Protein AF-0000000066505688 (afdb_homodimer)

Sequence (556 aa):
MSSSTIKKFLNSPTSLLSSKSLLIRSFSSQSNGNFRNYNKFELFEKAFDFVLPPYQPIIIRLDGNSFSKLNKQLKLERHDERFHESMKETSNNLFSHFIGCKFIYSFSDEINIVIYNQYPDNQFLSNRIQKLISTTSSITSLNFSINLSKKLNNNNNNNNVFSYFDCRAFVLPINEVKDYFIKRQGRCYTNFLSSIASDNGFNTDSIFNNDSGLDGSKKNIYAREYYLEKQGVNLMEIPEHFKSGFLVFKNSTNELDYKSPINFKSDTIIDYLLNRKNMSSSTIKKFLNSPTSLLSSKSLLIRSFSSQSNGNFRNYNKFELFEKAFDFVLPPYQPIIIRLDGNSFSKLNKQLKLERHDERFHESMKETSNNLFSHFIGCKFIYSFSDEINIVIYNQYPDNQFLSNRIQKLISTTSSITSLNFSINLSKKLNNNNNNNNVFSYFDCRAFVLPINEVKDYFIKRQGRCYTNFLSSIASDNGFNTDSIFNNDSGLDGSKKNIYAREYYLEKQGVNLMEIPEHFKSGFLVFKNSTNELDYKSPINFKSDTIIDYLLNRKN

Structure (mmCIF, N/CA/C/O backbone):
data_AF-0000000066505688-model_v1
#
loop_
_entity.id
_entity.type
_entity.pdbx_description
1 polymer 'tRNAHis guanylyltransferase catalytic domain-containing protein'
#
loop_
_atom_site.group_PDB
_atom_site.id
_atom_site.type_symbol
_atom_site.label_atom_id
_atom_site.label_alt_id
_atom_site.label_comp_id
_atom_site.label_asym_id
_atom_site.label_entity_id
_atom_site.label_seq_id
_atom_site.pdbx_PDB_ins_code
_atom_site.Cartn_x
_atom_site.Cartn_y
_atom_site.Cartn_z
_atom_site.occupancy
_atom_site.B_iso_or_equiv
_atom_site.auth_seq_id
_atom_site.auth_comp_id
_atom_site.auth_asym_id
_atom_site.auth_atom_id
_atom_site.pdbx_PDB_model_num
ATOM 1 N N . MET A 1 1 ? -0.25 -41.531 17.312 1 23.95 1 MET A N 1
ATOM 2 C CA . MET A 1 1 ? -0.114 -41.812 15.883 1 23.95 1 MET A CA 1
ATOM 3 C C . MET A 1 1 ? 1.2 -41.25 15.352 1 23.95 1 MET A C 1
ATOM 5 O O . MET A 1 1 ? 1.436 -40.031 15.422 1 23.95 1 MET A O 1
ATOM 9 N N . SER A 1 2 ? 2.359 -42 15.211 1 24.78 2 SER A N 1
ATOM 10 C CA . SER A 1 2 ? 3.812 -41.906 15.258 1 24.78 2 SER A CA 1
ATOM 11 C C . SER A 1 2 ? 4.348 -41.125 14.07 1 24.78 2 SER A C 1
ATOM 13 O O . SER A 1 2 ? 3.668 -40.969 13.047 1 24.78 2 SER A O 1
ATOM 15 N N . SER A 1 3 ? 5.613 -40.531 14.172 1 33.72 3 SER A N 1
ATOM 16 C CA . SER A 1 3 ? 6.578 -39.719 13.43 1 33.72 3 SER A CA 1
ATOM 17 C C . SER A 1 3 ? 6.84 -40.312 12.047 1 33.72 3 SER A C 1
ATOM 19 O O . SER A 1 3 ? 7.324 -39.594 11.156 1 33.72 3 SER A O 1
ATOM 21 N N . SER A 1 4 ? 6.781 -41.688 11.812 1 30.56 4 SER A N 1
ATOM 22 C CA . SER A 1 4 ? 7.297 -42.469 10.695 1 30.56 4 SER A CA 1
ATOM 23 C C . SER A 1 4 ? 6.453 -42.25 9.445 1 30.56 4 SER A C 1
ATOM 25 O O . SER A 1 4 ? 6.945 -42.406 8.328 1 30.56 4 SER A O 1
ATOM 27 N N . THR A 1 5 ? 5.133 -42.094 9.57 1 28.7 5 THR A N 1
ATOM 28 C CA . THR A 1 5 ? 4.234 -42.219 8.43 1 28.7 5 THR A CA 1
ATOM 29 C C . THR A 1 5 ? 4.387 -41 7.492 1 28.7 5 THR A C 1
ATOM 31 O O . THR A 1 5 ? 4.051 -41.094 6.309 1 28.7 5 THR A O 1
ATOM 34 N N . ILE A 1 6 ? 4.816 -39.844 8.031 1 29.81 6 ILE A N 1
ATOM 35 C CA . ILE A 1 6 ? 4.727 -38.656 7.195 1 29.81 6 ILE A CA 1
ATOM 36 C C . ILE A 1 6 ? 5.887 -38.625 6.199 1 29.81 6 ILE A C 1
ATOM 38 O O . ILE A 1 6 ? 5.898 -37.812 5.266 1 29.81 6 ILE A O 1
ATOM 42 N N . LYS A 1 7 ? 6.996 -39.344 6.387 1 32.75 7 LYS A N 1
ATOM 43 C CA . LYS A 1 7 ? 8.156 -39.344 5.496 1 32.75 7 LYS A CA 1
ATOM 44 C C . LYS A 1 7 ? 7.801 -39.938 4.133 1 32.75 7 LYS A C 1
ATOM 46 O O . LYS A 1 7 ? 8.352 -39.5 3.113 1 32.75 7 LYS A O 1
ATOM 51 N N . LYS A 1 8 ? 7.066 -41.094 4.129 1 32.94 8 LYS A N 1
ATOM 52 C CA . LYS A 1 8 ? 6.844 -41.875 2.914 1 32.94 8 LYS A CA 1
ATOM 53 C C . LYS A 1 8 ? 6.008 -41.094 1.902 1 32.94 8 LYS A C 1
ATOM 55 O O . LYS A 1 8 ? 5.945 -41.438 0.727 1 32.94 8 LYS A O 1
ATOM 60 N N . PHE A 1 9 ? 5.18 -40.156 2.49 1 29.86 9 PHE A N 1
ATOM 61 C CA . PHE A 1 9 ? 4.266 -39.5 1.548 1 29.86 9 PHE A CA 1
ATOM 62 C C . PHE A 1 9 ? 5.023 -38.594 0.583 1 29.86 9 PHE A C 1
ATOM 64 O O . PHE A 1 9 ? 4.613 -38.438 -0.567 1 29.86 9 PHE A O 1
ATOM 71 N N . LEU A 1 10 ? 6.094 -37.969 1.131 1 34.06 10 LEU A N 1
ATOM 72 C CA . LEU A 1 10 ? 6.656 -36.938 0.26 1 34.06 10 LEU A CA 1
ATOM 73 C C . LEU A 1 10 ? 7.598 -37.562 -0.769 1 34.06 10 LEU A C 1
ATOM 75 O O . LEU A 1 10 ? 7.918 -36.938 -1.78 1 34.06 10 LEU A O 1
ATOM 79 N N . ASN A 1 11 ? 8.242 -38.844 -0.361 1 29.22 11 ASN A N 1
ATOM 80 C CA . ASN A 1 11 ? 9.359 -39.281 -1.181 1 29.22 11 ASN A CA 1
ATOM 81 C C . ASN A 1 11 ? 8.883 -40.125 -2.377 1 29.22 11 ASN A C 1
ATOM 83 O O . ASN A 1 11 ? 9.672 -40.812 -3.006 1 29.22 11 ASN A O 1
ATOM 87 N N . SER A 1 12 ? 7.664 -40.625 -2.363 1 27.16 12 SER A N 1
ATOM 88 C CA . SER A 1 12 ? 7.617 -41.656 -3.416 1 27.16 12 SER A CA 1
ATOM 89 C C . SER A 1 12 ? 7.938 -41.031 -4.777 1 27.16 12 SER A C 1
ATOM 91 O O . SER A 1 12 ? 7.41 -40 -5.133 1 27.16 12 SER A O 1
ATOM 93 N N . PRO A 1 13 ? 9.047 -41.5 -5.418 1 28.58 13 PRO A N 1
ATOM 94 C CA . PRO A 1 13 ? 9.445 -41.156 -6.785 1 28.58 13 PRO A CA 1
ATOM 95 C C . PRO A 1 13 ? 8.359 -41.469 -7.812 1 28.58 13 PRO A C 1
ATOM 97 O O . PRO A 1 13 ? 8.125 -42.625 -8.141 1 28.58 13 PRO A O 1
ATOM 100 N N . THR A 1 14 ? 7.047 -41.25 -7.523 1 28.66 14 THR A N 1
ATOM 101 C CA . THR A 1 14 ? 6.148 -41.656 -8.602 1 28.66 14 THR A CA 1
ATOM 102 C C . THR A 1 14 ? 6.688 -41.188 -9.953 1 28.66 14 THR A C 1
ATOM 104 O O . THR A 1 14 ? 7.215 -40.062 -10.07 1 28.66 14 THR A O 1
ATOM 107 N N . SER A 1 15 ? 7.039 -42.094 -10.797 1 27.7 15 SER A N 1
ATOM 108 C CA . SER A 1 15 ? 7.426 -42.062 -12.203 1 27.7 15 SER A CA 1
ATOM 109 C C . SER A 1 15 ? 6.602 -41.031 -12.961 1 27.7 15 SER A C 1
ATOM 111 O O . SER A 1 15 ? 5.391 -41.188 -13.133 1 27.7 15 SER A O 1
ATOM 113 N N . LEU A 1 16 ? 6.906 -39.812 -12.906 1 30.16 16 LEU A N 1
ATOM 114 C CA . LEU A 1 16 ? 6.43 -38.531 -13.445 1 30.16 16 LEU A CA 1
ATOM 115 C C . LEU A 1 16 ? 6.301 -38.594 -14.961 1 30.16 16 LEU A C 1
ATOM 117 O O . LEU A 1 16 ? 5.863 -37.625 -15.602 1 30.16 16 LEU A O 1
ATOM 121 N N . LEU A 1 17 ? 6.895 -39.594 -15.609 1 28.05 17 LEU A N 1
ATOM 122 C CA . LEU A 1 17 ? 6.934 -39.531 -17.062 1 28.05 17 LEU A CA 1
ATOM 123 C C . LEU A 1 17 ? 5.535 -39.656 -17.656 1 28.05 17 LEU A C 1
ATOM 125 O O . LEU A 1 17 ? 5.188 -38.938 -18.594 1 28.05 17 LEU A O 1
ATOM 129 N N . SER A 1 18 ? 4.812 -40.844 -17.469 1 28.98 18 SER A N 1
ATOM 130 C CA . SER A 1 18 ? 3.576 -41.156 -18.188 1 28.98 18 SER A CA 1
ATOM 131 C C . SER A 1 18 ? 2.432 -40.25 -17.719 1 28.98 18 SER A C 1
ATOM 133 O O . SER A 1 18 ? 1.423 -40.125 -18.406 1 28.98 18 SER A O 1
ATOM 135 N N . SER A 1 19 ? 2.377 -39.812 -16.406 1 29.84 19 SER A N 1
ATOM 136 C CA . SER A 1 19 ? 1.303 -39 -15.812 1 29.84 19 SER A CA 1
ATOM 137 C C . SER A 1 19 ? 1.415 -37.531 -16.203 1 29.84 19 SER A C 1
ATOM 139 O O . SER A 1 19 ? 0.699 -36.688 -15.672 1 29.84 19 SER A O 1
ATOM 141 N N . LYS A 1 20 ? 2.254 -37.062 -17.047 1 33.69 20 LYS A N 1
ATOM 142 C CA . LYS A 1 20 ? 2.486 -35.781 -17.703 1 33.69 20 LYS A CA 1
ATOM 143 C C . LYS A 1 20 ? 1.229 -35.281 -18.422 1 33.69 20 LYS A C 1
ATOM 145 O O . LYS A 1 20 ? 0.895 -34.125 -18.359 1 33.69 20 LYS A O 1
ATOM 150 N N . SER A 1 21 ? 0.713 -36.188 -19.359 1 30.78 21 SER A N 1
ATOM 151 C CA . SER A 1 21 ? -0.423 -35.875 -20.219 1 30.78 21 SER A CA 1
ATOM 152 C C . SER A 1 21 ? -1.718 -35.812 -19.422 1 30.78 21 SER A C 1
ATOM 154 O O . SER A 1 21 ? -2.678 -35.156 -19.844 1 30.78 21 SER A O 1
ATOM 156 N N . LEU A 1 22 ? -1.806 -36.531 -18.297 1 29.16 22 LEU A N 1
ATOM 157 C CA . LEU A 1 22 ? -3.051 -36.656 -17.547 1 29.16 22 LEU A CA 1
ATOM 158 C C . LEU A 1 22 ? -3.352 -35.375 -16.766 1 29.16 22 LEU A C 1
ATOM 160 O O . LEU A 1 22 ? -4.516 -35.062 -16.516 1 29.16 22 LEU A O 1
ATOM 164 N N . LEU A 1 23 ? -2.328 -34.719 -16.266 1 32.31 23 LEU A N 1
ATOM 165 C CA . LEU A 1 23 ? -2.707 -33.531 -15.516 1 32.31 23 LEU A CA 1
ATOM 166 C C . LEU A 1 23 ? -3.4 -32.5 -16.406 1 32.31 23 LEU A C 1
ATOM 168 O O . LEU A 1 23 ? -4.246 -31.734 -15.953 1 32.31 23 LEU A O 1
ATOM 172 N N . ILE A 1 24 ? -3.014 -32.469 -17.703 1 33.06 24 ILE A N 1
ATOM 173 C CA . ILE A 1 24 ? -3.631 -31.516 -18.609 1 33.06 24 ILE A CA 1
ATOM 174 C C . ILE A 1 24 ? -5.055 -31.969 -18.938 1 33.06 24 ILE A C 1
ATOM 176 O O . ILE A 1 24 ? -5.945 -31.125 -19.109 1 33.06 24 ILE A O 1
ATOM 180 N N . ARG A 1 25 ? -5.312 -33.344 -19.078 1 32 25 ARG A N 1
ATOM 181 C CA . ARG A 1 25 ? -6.598 -33.781 -19.609 1 32 25 ARG A CA 1
ATOM 182 C C . ARG A 1 25 ? -7.715 -33.562 -18.594 1 32 25 ARG A C 1
ATOM 184 O O . ARG A 1 25 ? -8.883 -33.406 -18.969 1 32 25 ARG A O 1
ATOM 191 N N . SER A 1 26 ? -7.488 -33.75 -17.328 1 33.38 26 SER A N 1
ATOM 192 C CA . SER A 1 26 ? -8.656 -33.781 -16.453 1 33.38 26 SER A CA 1
ATOM 193 C C . SER A 1 26 ? -9.266 -32.375 -16.328 1 33.38 26 SER A C 1
ATOM 195 O O . SER A 1 26 ? -10.273 -32.188 -15.648 1 33.38 26 SER A O 1
ATOM 197 N N . PHE A 1 27 ? -8.586 -31.344 -16.781 1 33.19 27 PHE A N 1
ATOM 198 C CA . PHE A 1 27 ? -9.297 -30.078 -16.672 1 33.19 27 PHE A CA 1
ATOM 199 C C . PHE A 1 27 ? -10.414 -29.984 -17.703 1 33.19 27 PHE A C 1
ATOM 201 O O . PHE A 1 27 ? -11.078 -28.953 -17.812 1 33.19 27 PHE A O 1
ATOM 208 N N . SER A 1 28 ? -10.555 -31 -18.734 1 30.78 28 SER A N 1
ATOM 209 C CA . SER A 1 28 ? -11.5 -30.828 -19.828 1 30.78 28 SER A CA 1
ATOM 210 C C . SER A 1 28 ? -12.938 -31.031 -19.359 1 30.78 28 SER A C 1
ATOM 212 O O . SER A 1 28 ? -13.875 -30.922 -20.156 1 30.78 28 SER A O 1
ATOM 214 N N . SER A 1 29 ? -13.352 -31.875 -18.438 1 31.31 29 SER A N 1
ATOM 215 C CA . SER A 1 29 ? -14.695 -32.406 -18.562 1 31.31 29 SER A CA 1
ATOM 216 C C . SER A 1 29 ? -15.734 -31.312 -18.656 1 31.31 29 SER A C 1
ATOM 218 O O . SER A 1 29 ? -16.688 -31.406 -19.438 1 31.31 29 SER A O 1
ATOM 220 N N . GLN A 1 30 ? -16.219 -30.641 -17.531 1 30.77 30 GLN A N 1
ATOM 221 C CA . GLN A 1 30 ? -17.609 -30.188 -17.469 1 30.77 30 GLN A CA 1
ATOM 222 C C . GLN A 1 30 ? -17.859 -29.031 -18.422 1 30.77 30 GLN A C 1
ATOM 224 O O . GLN A 1 30 ? -17.594 -27.875 -18.078 1 30.77 30 GLN A O 1
ATOM 229 N N . SER A 1 31 ? -17.734 -29.141 -19.766 1 30.56 31 SER A N 1
ATOM 230 C CA . SER A 1 31 ? -18.016 -28.219 -20.859 1 30.56 31 SER A CA 1
ATOM 231 C C . SER A 1 31 ? -19.484 -27.797 -20.859 1 30.56 31 SER A C 1
ATOM 233 O O . SER A 1 31 ? -19.906 -27.031 -21.719 1 30.56 31 SER A O 1
ATOM 235 N N . ASN A 1 32 ? -20.609 -28.562 -20.625 1 31.58 32 ASN A N 1
ATOM 236 C CA . ASN A 1 32 ? -21.906 -28.281 -21.219 1 31.58 32 ASN A CA 1
ATOM 237 C C . ASN A 1 32 ? -22.297 -26.812 -21.031 1 31.58 32 ASN A C 1
ATOM 239 O O . ASN A 1 32 ? -22.891 -26.203 -21.922 1 31.58 32 ASN A O 1
ATOM 243 N N . GLY A 1 33 ? -23.094 -26.484 -19.938 1 31.38 33 GLY A N 1
ATOM 244 C CA . GLY A 1 33 ? -23.922 -25.297 -19.797 1 31.38 33 GLY A CA 1
ATOM 245 C C . GLY A 1 33 ? -23.172 -24.016 -20.047 1 31.38 33 GLY A C 1
ATOM 246 O O . GLY A 1 33 ? -21.938 -24 -20.047 1 31.38 33 GLY A O 1
ATOM 247 N N . ASN A 1 34 ? -23.719 -23.031 -20.938 1 32.53 34 ASN A N 1
ATOM 248 C CA . ASN A 1 34 ? -23.344 -21.641 -21.125 1 32.53 34 ASN A CA 1
ATOM 249 C C . ASN A 1 34 ? -22.562 -21.109 -19.922 1 32.53 34 ASN A C 1
ATOM 251 O O . ASN A 1 34 ? -23.094 -20.375 -19.094 1 32.53 34 ASN A O 1
ATOM 255 N N . PHE A 1 35 ? -22.109 -21.875 -19.219 1 33.28 35 PHE A N 1
ATOM 256 C CA . PHE A 1 35 ? -21.328 -21.406 -18.078 1 33.28 35 PHE A CA 1
ATOM 257 C C . PHE A 1 35 ? -20.281 -20.391 -18.5 1 33.28 35 PHE A C 1
ATOM 259 O O . PHE A 1 35 ? -19.25 -20.766 -19.078 1 33.28 35 PHE A O 1
ATOM 266 N N . ARG A 1 36 ? -20.641 -19.406 -19.438 1 38.97 36 ARG A N 1
ATOM 267 C CA . ARG A 1 36 ? -19.812 -18.219 -19.266 1 38.97 36 ARG A CA 1
ATOM 268 C C . ARG A 1 36 ? -18.938 -18.328 -18.016 1 38.97 36 ARG A C 1
ATOM 270 O O . ARG A 1 36 ? -19.453 -18.469 -16.906 1 38.97 36 ARG A O 1
ATOM 277 N N . ASN A 1 37 ? -18 -19.141 -18.047 1 42.75 37 ASN A N 1
ATOM 278 C CA . ASN A 1 37 ? -17.094 -19.453 -16.953 1 42.75 37 ASN A CA 1
ATOM 279 C C . ASN A 1 37 ? -17.094 -18.359 -15.891 1 42.75 37 ASN A C 1
ATOM 281 O O . ASN A 1 37 ? -16.438 -17.344 -16.047 1 42.75 37 ASN A O 1
ATOM 285 N N . TYR A 1 38 ? -18.328 -17.969 -15.586 1 51.38 38 TYR A N 1
ATOM 286 C CA . TYR A 1 38 ? -18.594 -17.156 -14.391 1 51.38 38 TYR A CA 1
ATOM 287 C C . TYR A 1 38 ? -17.547 -17.438 -13.312 1 51.38 38 TYR A C 1
ATOM 289 O O . TYR A 1 38 ? -17.469 -18.562 -12.805 1 51.38 38 TYR A O 1
ATOM 297 N N . ASN A 1 39 ? -16.391 -16.781 -13.398 1 74.69 39 ASN A N 1
ATOM 298 C CA . ASN A 1 39 ? -15.398 -16.859 -12.328 1 74.69 39 ASN A CA 1
ATOM 299 C C . ASN A 1 39 ? -16.016 -16.562 -10.969 1 74.69 39 ASN A C 1
ATOM 301 O O . ASN A 1 39 ? -16.203 -15.398 -10.609 1 74.69 39 ASN A O 1
ATOM 305 N N . LYS A 1 40 ? -16.859 -17.609 -10.461 1 88.19 40 LYS A N 1
ATOM 306 C CA . LYS A 1 40 ? -17.5 -17.469 -9.148 1 88.19 40 LYS A CA 1
ATOM 307 C C . LYS A 1 40 ? -16.609 -16.703 -8.18 1 88.19 40 LYS A C 1
ATOM 309 O O . LYS A 1 40 ? -17.094 -16.031 -7.266 1 88.19 40 LYS A O 1
ATOM 314 N N . PHE A 1 41 ? -15.391 -16.719 -8.43 1 92.69 41 PHE A N 1
ATOM 315 C CA . PHE A 1 41 ? -14.492 -16.078 -7.48 1 92.69 41 PHE A CA 1
ATOM 316 C C . PHE A 1 41 ? -14.484 -14.57 -7.656 1 92.69 41 PHE A C 1
ATOM 318 O O . PHE A 1 41 ? -14.172 -13.836 -6.719 1 92.69 41 PHE A O 1
ATOM 325 N N . GLU A 1 42 ? -14.898 -14.156 -8.859 1 92.06 42 GLU A N 1
ATOM 326 C CA . GLU A 1 42 ? -15.07 -12.719 -9.07 1 92.06 42 GLU A CA 1
ATOM 327 C C . GLU A 1 42 ? -16.188 -12.164 -8.188 1 92.06 42 GLU A C 1
ATOM 329 O O . GLU A 1 42 ? -16.125 -11.008 -7.766 1 92.06 42 GLU A O 1
ATOM 334 N N . LEU A 1 43 ? -17.125 -13.023 -7.949 1 93.19 43 LEU A N 1
ATOM 335 C CA . LEU A 1 43 ? -18.234 -12.609 -7.09 1 93.19 43 LEU A CA 1
ATOM 336 C C . LEU A 1 43 ? -17.766 -12.414 -5.652 1 93.19 43 LEU A C 1
ATOM 338 O O . LEU A 1 43 ? -18.172 -11.469 -4.984 1 93.19 43 LEU A O 1
ATOM 342 N N . PHE A 1 44 ? -16.938 -13.273 -5.219 1 94.94 44 PHE A N 1
ATOM 343 C CA . PHE A 1 44 ? -16.391 -13.141 -3.873 1 94.94 44 PHE A CA 1
ATOM 344 C C . PHE A 1 44 ? -15.547 -11.883 -3.75 1 94.94 44 PHE A C 1
ATOM 346 O O . PHE A 1 44 ? -15.633 -11.164 -2.748 1 94.94 44 PHE A O 1
ATOM 353 N N . GLU A 1 45 ? -14.812 -11.578 -4.766 1 95.56 45 GLU A N 1
ATOM 354 C CA . GLU A 1 45 ? -13.977 -10.375 -4.777 1 95.56 45 GLU A CA 1
ATOM 355 C C . GLU A 1 45 ? -14.836 -9.109 -4.797 1 95.56 45 GLU A C 1
ATOM 357 O O . GLU A 1 45 ? -14.578 -8.172 -4.047 1 95.56 45 GLU A O 1
ATOM 362 N N . LYS A 1 46 ? -15.828 -9.156 -5.586 1 94.5 46 LYS A N 1
ATOM 363 C CA . LYS A 1 46 ? -16.688 -7.988 -5.781 1 94.5 46 LYS A CA 1
ATOM 364 C C . LYS A 1 46 ? -17.453 -7.648 -4.5 1 94.5 46 LYS A C 1
ATOM 366 O O . LYS A 1 46 ? -17.734 -6.477 -4.238 1 94.5 46 LYS A O 1
ATOM 371 N N . ALA A 1 47 ? -17.75 -8.602 -3.734 1 95.5 47 ALA A N 1
ATOM 372 C CA . ALA A 1 47 ? -18.5 -8.414 -2.504 1 95.5 47 ALA A CA 1
ATOM 373 C C . ALA A 1 47 ? -17.766 -7.484 -1.543 1 95.5 47 ALA A C 1
ATOM 375 O O . ALA A 1 47 ? -18.391 -6.867 -0.674 1 95.5 47 ALA A O 1
ATOM 376 N N . PHE A 1 48 ? -16.469 -7.34 -1.759 1 96.62 48 PHE A N 1
ATOM 377 C CA . PHE A 1 48 ? -15.688 -6.523 -0.835 1 96.62 48 PHE A CA 1
ATOM 378 C C . PHE A 1 48 ? -14.992 -5.387 -1.573 1 96.62 48 PHE A C 1
ATOM 380 O O . PHE A 1 48 ? -14.094 -4.742 -1.026 1 96.62 48 PHE A O 1
ATOM 387 N N . ASP A 1 49 ? -15.336 -5.27 -2.789 1 95.44 49 ASP A N 1
ATOM 388 C CA . ASP A 1 49 ? -14.781 -4.195 -3.605 1 95.44 49 ASP A CA 1
ATOM 389 C C . ASP A 1 49 ? -15.648 -2.939 -3.529 1 95.44 49 ASP A C 1
ATOM 391 O O . ASP A 1 49 ? -16.312 -2.576 -4.5 1 95.44 49 ASP A O 1
ATOM 395 N N . PHE A 1 50 ? -15.523 -2.168 -2.449 1 96 50 PHE A N 1
ATOM 396 C CA . PHE A 1 50 ? -16.344 -0.997 -2.188 1 96 50 PHE A CA 1
ATOM 397 C C . PHE A 1 50 ? -15.828 0.214 -2.953 1 96 50 PHE A C 1
ATOM 399 O O . PHE A 1 50 ? -14.625 0.335 -3.195 1 96 50 PHE A O 1
ATOM 406 N N . VAL A 1 51 ? -16.781 1.07 -3.299 1 94.69 51 VAL A N 1
ATOM 407 C CA . VAL A 1 51 ? -16.484 2.254 -4.102 1 94.69 51 VAL A CA 1
ATOM 408 C C . VAL A 1 51 ? -16.906 3.51 -3.34 1 94.69 51 VAL A C 1
ATOM 410 O O . VAL A 1 51 ? -17.984 3.553 -2.744 1 94.69 51 VAL A O 1
ATOM 413 N N . LEU A 1 52 ? -16.031 4.508 -3.318 1 95.38 52 LEU A N 1
ATOM 414 C CA . LEU A 1 52 ? -16.391 5.785 -2.713 1 95.38 52 LEU A CA 1
ATOM 415 C C . LEU A 1 52 ? -17.359 6.559 -3.604 1 95.38 52 LEU A C 1
ATOM 417 O O . LEU A 1 52 ? -17.219 6.555 -4.828 1 95.38 52 LEU A O 1
ATOM 421 N N . PRO A 1 53 ? -18.312 7.25 -2.965 1 92.75 53 PRO A N 1
ATOM 422 C CA . PRO A 1 53 ? -19.25 8.023 -3.777 1 92.75 53 PRO A CA 1
ATOM 423 C C . PRO A 1 53 ? -18.578 9.156 -4.543 1 92.75 53 PRO A C 1
ATOM 425 O O . PRO A 1 53 ? -17.672 9.805 -4.023 1 92.75 53 PRO A O 1
ATOM 428 N N . PRO A 1 54 ? -19.031 9.383 -5.746 1 89.5 54 PRO A N 1
ATOM 429 C CA . PRO A 1 54 ? -18.484 10.469 -6.562 1 89.5 54 PRO A CA 1
ATOM 430 C C . PRO A 1 54 ? -19 11.844 -6.152 1 89.5 54 PRO A C 1
ATOM 432 O O . PRO A 1 54 ? -19.859 11.945 -5.266 1 89.5 54 PRO A O 1
ATOM 435 N N . TYR A 1 55 ? -18.422 12.938 -6.656 1 88 55 TYR A N 1
ATOM 436 C CA . TYR A 1 55 ? -18.875 14.32 -6.562 1 88 55 TYR A CA 1
ATOM 437 C C . TYR A 1 55 ? -18.656 14.867 -5.156 1 88 55 TYR A C 1
ATOM 439 O O . TYR A 1 55 ? -19.359 15.797 -4.734 1 88 55 TYR A O 1
ATOM 447 N N . GLN A 1 56 ? -17.859 14.211 -4.422 1 91.44 56 GLN A N 1
ATOM 448 C CA . GLN A 1 56 ? -17.422 14.688 -3.115 1 91.44 56 GLN A CA 1
ATOM 449 C C . GLN A 1 56 ? -15.906 14.586 -2.975 1 91.44 56 GLN A C 1
ATOM 451 O O . GLN A 1 56 ? -15.273 13.75 -3.617 1 91.44 56 GLN A O 1
ATOM 456 N N . PR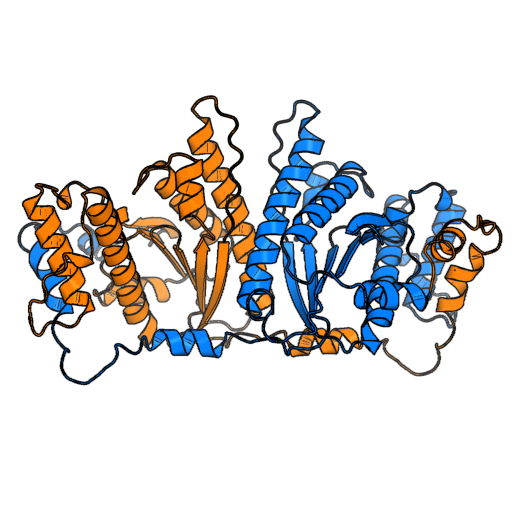O A 1 57 ? -15.359 15.5 -2.158 1 94.38 57 PRO A N 1
ATOM 457 C CA . PRO A 1 57 ? -13.922 15.352 -1.904 1 94.38 57 PRO A CA 1
ATOM 458 C C . PRO A 1 57 ? -13.57 14.016 -1.265 1 94.38 57 PRO A C 1
ATOM 460 O O . PRO A 1 57 ? -14.219 13.594 -0.307 1 94.38 57 PRO A O 1
ATOM 463 N N . ILE A 1 58 ? -12.609 13.375 -1.813 1 96 58 ILE A N 1
ATOM 464 C CA . ILE A 1 58 ? -12.039 12.156 -1.261 1 96 58 ILE A CA 1
ATOM 465 C C . ILE A 1 58 ? -10.766 12.492 -0.483 1 96 58 ILE A C 1
ATOM 467 O O . ILE A 1 58 ? -9.891 13.203 -0.984 1 96 58 ILE A O 1
ATOM 471 N N . ILE A 1 59 ? -10.688 12.031 0.736 1 97.88 59 ILE A N 1
ATOM 472 C CA . ILE A 1 59 ? -9.492 12.172 1.558 1 97.88 59 ILE A CA 1
ATOM 473 C C . ILE A 1 59 ? -8.75 10.844 1.64 1 97.88 59 ILE A C 1
ATOM 475 O O . ILE A 1 59 ? -9.336 9.82 2.012 1 97.88 59 ILE A O 1
ATOM 479 N N . ILE A 1 60 ? -7.57 10.82 1.203 1 97.94 60 ILE A N 1
ATOM 480 C CA . ILE A 1 60 ? -6.664 9.703 1.42 1 97.94 60 ILE A CA 1
ATOM 481 C C . ILE A 1 60 ? -5.602 10.086 2.445 1 97.94 60 ILE A C 1
ATOM 483 O O . ILE A 1 60 ? -4.82 11.016 2.219 1 97.94 60 ILE A O 1
ATOM 487 N N . ARG A 1 61 ? -5.574 9.398 3.535 1 98.44 61 ARG A N 1
ATOM 488 C CA . ARG A 1 61 ? -4.629 9.727 4.598 1 98.44 61 ARG A CA 1
ATOM 489 C C . ARG A 1 61 ? -3.65 8.578 4.828 1 98.44 61 ARG A C 1
ATOM 491 O O . ARG A 1 61 ? -4.062 7.43 5.008 1 98.44 61 ARG A O 1
ATOM 498 N N . LEU A 1 62 ? -2.424 8.906 4.762 1 98.38 62 LEU A N 1
ATOM 499 C CA . LEU A 1 62 ? -1.341 7.965 5.023 1 98.38 62 LEU A CA 1
ATOM 500 C C . LEU A 1 62 ? -0.668 8.266 6.359 1 98.38 62 LEU A C 1
ATOM 502 O O . LEU A 1 62 ? -0.485 9.43 6.715 1 98.38 62 LEU A O 1
ATOM 506 N N . ASP A 1 63 ? -0.307 7.168 7.082 1 96.69 63 ASP A N 1
ATOM 507 C CA . ASP A 1 63 ? 0.413 7.273 8.344 1 96.69 63 ASP A CA 1
ATOM 508 C C . ASP A 1 63 ? 1.586 6.297 8.391 1 96.69 63 ASP A C 1
ATOM 510 O O . ASP A 1 63 ? 1.425 5.109 8.094 1 96.69 63 ASP A O 1
ATOM 514 N N . GLY A 1 64 ? 2.715 6.828 8.711 1 95.88 64 GLY A N 1
ATOM 515 C CA . GLY A 1 64 ? 3.871 5.957 8.852 1 95.88 64 GLY A CA 1
ATOM 516 C C . GLY A 1 64 ? 3.703 4.906 9.93 1 95.88 64 GLY A C 1
ATOM 517 O O . GLY A 1 64 ? 3.15 5.191 11 1 95.88 64 GLY A O 1
ATOM 518 N N . ASN A 1 65 ? 4.18 3.693 9.586 1 90.25 65 ASN A N 1
ATOM 519 C CA . ASN A 1 65 ? 4.086 2.602 10.547 1 90.25 65 ASN A CA 1
ATOM 520 C C . ASN A 1 65 ? 5.375 2.457 11.352 1 90.25 65 ASN A C 1
ATOM 522 O O . ASN A 1 65 ? 6.438 2.18 10.797 1 90.25 65 ASN A O 1
ATOM 526 N N . SER A 1 66 ? 5.309 2.645 12.648 1 81.12 66 SER A N 1
ATOM 527 C CA . SER A 1 66 ? 6.406 2.49 13.602 1 81.12 66 SER A CA 1
ATOM 528 C C . SER A 1 66 ? 7.551 3.447 13.281 1 81.12 66 SER A C 1
ATOM 530 O O . SER A 1 66 ? 8.719 3.047 13.266 1 81.12 66 SER A O 1
ATOM 532 N N . PHE A 1 67 ? 7.242 4.605 12.977 1 82.12 67 PHE A N 1
ATOM 533 C CA . PHE A 1 67 ? 8.25 5.59 12.602 1 82.12 67 PHE A CA 1
ATOM 534 C C . PHE A 1 67 ? 9.039 6.047 13.82 1 82.12 67 PHE A C 1
ATOM 536 O O . PHE A 1 67 ? 10.18 6.5 13.688 1 82.12 67 PHE A O 1
ATOM 543 N N . SER A 1 68 ? 8.359 5.941 14.914 1 75.44 68 SER A N 1
ATOM 544 C CA . SER A 1 68 ? 9.117 6.246 16.125 1 75.44 68 SER A CA 1
ATOM 545 C C . SER A 1 68 ? 10.328 5.34 16.266 1 75.44 68 SER A C 1
ATOM 547 O O . SER A 1 68 ? 11.43 5.809 16.562 1 75.44 68 SER A O 1
ATOM 549 N N . LYS A 1 69 ? 10.141 4.094 16.016 1 74.88 69 LYS A N 1
ATOM 550 C CA . LYS A 1 69 ? 11.219 3.117 16.078 1 74.88 69 LYS A CA 1
ATOM 551 C C . LYS A 1 69 ? 12.234 3.338 14.953 1 74.88 69 LYS A C 1
ATOM 553 O O . LYS A 1 69 ? 13.438 3.248 15.172 1 74.88 69 LYS A O 1
ATOM 558 N N . LEU A 1 70 ? 11.672 3.682 13.891 1 77.88 70 LEU A N 1
ATOM 559 C CA . LEU A 1 70 ? 12.523 3.934 12.734 1 77.88 70 LEU A CA 1
ATOM 560 C C . LEU A 1 70 ? 13.453 5.113 12.992 1 77.88 70 LEU A C 1
ATOM 562 O O . LEU A 1 70 ? 14.648 5.039 12.688 1 77.88 70 LEU A O 1
ATOM 566 N N . ASN A 1 71 ? 12.906 6.125 13.508 1 76.44 71 ASN A N 1
ATOM 567 C CA . ASN A 1 71 ? 13.688 7.332 13.758 1 76.44 71 ASN A CA 1
ATOM 568 C C . ASN A 1 71 ? 14.812 7.074 14.742 1 76.44 71 ASN A C 1
ATOM 570 O O . ASN A 1 71 ? 15.922 7.602 14.586 1 76.44 71 ASN A O 1
ATOM 574 N N . LYS A 1 72 ? 14.539 6.277 15.672 1 77.06 72 LYS A N 1
ATOM 575 C CA . LYS A 1 72 ? 15.57 5.914 16.641 1 77.06 72 LYS A CA 1
ATOM 576 C C . LYS A 1 72 ? 16.672 5.094 15.992 1 77.06 72 LYS A C 1
ATOM 578 O O . LYS A 1 72 ? 17.859 5.355 16.203 1 77.06 72 LYS A O 1
ATOM 583 N N . GLN A 1 73 ? 16.234 4.219 15.148 1 75.94 73 GLN A N 1
ATOM 584 C CA . GLN A 1 73 ? 17.188 3.348 14.469 1 75.94 73 GLN A CA 1
ATOM 585 C C . GLN A 1 73 ? 18.094 4.145 13.531 1 75.94 73 GLN A C 1
ATOM 587 O O . GLN A 1 73 ? 19.281 3.854 13.414 1 75.94 73 GLN A O 1
ATOM 592 N N . LEU A 1 74 ? 17.5 5.117 12.984 1 79 74 LEU A N 1
ATOM 593 C CA . LEU A 1 74 ? 18.234 5.91 12.008 1 79 74 LEU A CA 1
ATOM 594 C C . LEU A 1 74 ? 18.891 7.113 12.664 1 79 74 LEU A C 1
ATOM 596 O O . LEU A 1 74 ? 19.547 7.914 11.992 1 79 74 LEU A O 1
ATOM 600 N N . LYS A 1 75 ? 18.672 7.238 13.961 1 76.31 75 LYS A N 1
ATOM 601 C CA . LYS A 1 75 ? 19.234 8.328 14.742 1 76.31 75 LYS A CA 1
ATOM 602 C C . LYS A 1 75 ? 18.797 9.688 14.188 1 76.31 75 LYS A C 1
ATOM 604 O O . LYS A 1 75 ? 19.625 10.586 14.016 1 76.31 75 LYS A O 1
ATOM 609 N N . LEU A 1 76 ? 17.594 9.695 13.844 1 79.31 76 LEU A N 1
ATOM 610 C CA . LEU A 1 76 ? 17.016 10.961 13.398 1 79.31 76 LEU A CA 1
ATOM 611 C C . LEU A 1 76 ? 16.562 11.805 14.586 1 79.31 76 LEU A C 1
ATOM 613 O O . LEU A 1 76 ? 16.047 11.273 15.57 1 79.31 76 LEU A O 1
ATOM 617 N N . GLU A 1 77 ? 16.922 13.031 14.516 1 75.69 77 GLU A N 1
ATOM 618 C CA . GLU A 1 77 ? 16.422 13.961 15.531 1 75.69 77 GLU A CA 1
ATOM 619 C C . GLU A 1 77 ? 14.93 14.211 15.367 1 75.69 77 GLU A C 1
ATOM 621 O O . GLU A 1 77 ? 14.367 13.945 14.305 1 75.69 77 GLU A O 1
ATOM 626 N N . ARG A 1 78 ? 14.469 14.547 16.578 1 73.44 78 ARG A N 1
ATOM 627 C CA . ARG A 1 78 ? 13.094 15.031 16.453 1 73.44 78 ARG A CA 1
ATOM 628 C C . ARG A 1 78 ? 13.023 16.266 15.57 1 73.44 78 ARG A C 1
ATOM 630 O O . ARG A 1 78 ? 13.906 17.125 15.625 1 73.44 78 ARG A O 1
ATOM 637 N N . HIS A 1 79 ? 12.258 16.344 14.617 1 84.25 79 HIS A N 1
ATOM 638 C CA . HIS A 1 79 ? 12.141 17.438 13.664 1 84.25 79 HIS A CA 1
ATOM 639 C C . HIS A 1 79 ? 13.344 17.484 12.727 1 84.25 79 HIS A C 1
ATOM 641 O O . HIS A 1 79 ? 13.961 18.531 12.547 1 84.25 79 HIS A O 1
ATOM 647 N N . ASP A 1 80 ? 13.828 16.406 12.305 1 90.69 80 ASP A N 1
ATOM 648 C CA . ASP A 1 80 ? 14.93 16.25 11.359 1 90.69 80 ASP A CA 1
ATOM 649 C C . ASP A 1 80 ? 14.562 16.812 9.984 1 90.69 80 ASP A C 1
ATOM 651 O O . ASP A 1 80 ? 13.562 16.391 9.391 1 90.69 80 ASP A O 1
ATOM 655 N N . GLU A 1 81 ? 15.391 17.734 9.57 1 93.62 81 GLU A N 1
ATOM 656 C CA . GLU A 1 81 ? 15.117 18.375 8.289 1 93.62 81 GLU A CA 1
ATOM 657 C C . GLU A 1 81 ? 15.172 17.359 7.148 1 93.62 81 GLU A C 1
ATOM 659 O O . GLU A 1 81 ? 14.469 17.516 6.145 1 93.62 81 GLU A O 1
ATOM 664 N N . ARG A 1 82 ? 16.031 16.422 7.281 1 93.62 82 ARG A N 1
ATOM 665 C CA . ARG A 1 82 ? 16.125 15.398 6.242 1 93.62 82 ARG A CA 1
ATOM 666 C C . ARG A 1 82 ? 14.812 14.617 6.125 1 93.62 82 ARG A C 1
ATOM 668 O O . ARG A 1 82 ? 14.383 14.281 5.023 1 93.62 82 ARG A O 1
ATOM 675 N N . PHE A 1 83 ? 14.195 14.328 7.215 1 94.62 83 PHE A N 1
ATOM 676 C CA . PHE A 1 83 ? 12.898 13.68 7.242 1 94.62 83 PHE A CA 1
ATOM 677 C C . PHE A 1 83 ? 11.836 14.555 6.582 1 94.62 83 PHE A C 1
ATOM 679 O O . PHE A 1 83 ? 11.094 14.086 5.715 1 94.62 83 PHE A O 1
ATOM 686 N N . HIS A 1 84 ? 11.867 15.797 6.969 1 95.12 84 HIS A N 1
ATOM 687 C CA . HIS A 1 84 ? 10.906 16.75 6.422 1 95.12 84 HIS A CA 1
ATOM 688 C C . HIS A 1 84 ? 11.047 16.859 4.91 1 95.12 84 HIS A C 1
ATOM 690 O O . HIS A 1 84 ? 10.055 16.812 4.18 1 95.12 84 HIS A O 1
ATOM 696 N N . GLU A 1 85 ? 12.242 16.984 4.488 1 96.38 85 GLU A N 1
ATOM 697 C CA . GLU A 1 85 ? 12.5 17.125 3.059 1 96.38 85 GLU A CA 1
ATOM 698 C C . GLU A 1 85 ? 12.078 15.867 2.299 1 96.38 85 GLU A C 1
ATOM 700 O O . GLU A 1 85 ? 11.609 15.953 1.162 1 96.38 85 GLU A O 1
ATOM 705 N N . SER A 1 86 ? 12.266 14.742 2.873 1 95.94 86 SER A N 1
ATOM 706 C CA . SER A 1 86 ? 11.844 13.484 2.258 1 95.94 86 SER A CA 1
ATOM 707 C C . SER A 1 86 ? 10.328 13.414 2.143 1 95.94 86 SER A C 1
ATOM 709 O O . SER A 1 86 ? 9.797 12.953 1.124 1 95.94 86 SER A O 1
ATOM 711 N N . MET A 1 87 ? 9.641 13.883 3.176 1 96.88 87 MET A N 1
ATOM 712 C CA . MET A 1 87 ? 8.18 13.93 3.143 1 96.88 87 MET A CA 1
ATOM 713 C C . MET A 1 87 ? 7.688 14.883 2.055 1 96.88 87 MET A C 1
ATOM 715 O O . MET A 1 87 ? 6.723 14.578 1.353 1 96.88 87 MET A O 1
ATOM 719 N N . LYS A 1 88 ? 8.383 15.992 1.95 1 96.88 88 LYS A N 1
ATOM 720 C CA . LYS A 1 88 ? 8.039 16.984 0.936 1 96.88 88 LYS A CA 1
ATOM 721 C C . LYS A 1 88 ? 8.219 16.422 -0.47 1 96.88 88 LYS A C 1
ATOM 723 O O . LYS A 1 88 ? 7.32 16.531 -1.308 1 96.88 88 LYS A O 1
ATOM 728 N N . GLU A 1 89 ? 9.32 15.805 -0.679 1 96.81 89 GLU A N 1
ATOM 729 C CA . GLU A 1 89 ? 9.594 15.211 -1.984 1 96.81 89 GLU A CA 1
ATOM 730 C C . GLU A 1 89 ? 8.609 14.094 -2.299 1 96.81 89 GLU A C 1
ATOM 732 O O . GLU A 1 89 ? 8.156 13.961 -3.436 1 96.81 89 GLU A O 1
ATOM 737 N N . THR A 1 90 ? 8.328 13.297 -1.348 1 97.5 90 THR A N 1
ATOM 738 C CA . THR A 1 90 ? 7.348 12.234 -1.507 1 97.5 90 THR A CA 1
ATOM 739 C C . THR A 1 90 ? 5.98 12.805 -1.889 1 97.5 90 THR A C 1
ATOM 741 O O . THR A 1 90 ? 5.32 12.289 -2.793 1 97.5 90 THR A O 1
ATOM 744 N N . SER A 1 91 ? 5.562 13.867 -1.216 1 97.69 91 SER A N 1
ATOM 745 C CA . SER A 1 91 ? 4.289 14.516 -1.505 1 97.69 91 SER A CA 1
ATOM 746 C C . SER A 1 91 ? 4.258 15.062 -2.93 1 97.69 91 SER A C 1
ATOM 748 O O . SER A 1 91 ? 3.238 14.961 -3.615 1 97.69 91 SER A O 1
ATOM 750 N N . ASN A 1 92 ? 5.387 15.602 -3.365 1 95.69 92 ASN A N 1
ATOM 751 C CA . ASN A 1 92 ? 5.488 16.094 -4.734 1 95.69 92 ASN A CA 1
ATOM 752 C C . ASN A 1 92 ? 5.293 14.969 -5.746 1 95.69 92 ASN A C 1
ATOM 754 O O . ASN A 1 92 ? 4.555 15.125 -6.723 1 95.69 92 ASN A O 1
ATOM 758 N N . ASN A 1 93 ? 5.934 13.883 -5.449 1 94.5 93 ASN A N 1
ATOM 759 C CA . ASN A 1 93 ? 5.816 12.727 -6.328 1 94.5 93 ASN A CA 1
ATOM 760 C C . ASN A 1 93 ? 4.383 12.195 -6.371 1 94.5 93 ASN A C 1
ATOM 762 O O . ASN A 1 93 ? 3.885 11.828 -7.438 1 94.5 93 ASN A O 1
ATOM 766 N N . LEU A 1 94 ? 3.74 12.211 -5.285 1 95.12 94 LEU A N 1
ATOM 767 C CA . LEU A 1 94 ? 2.373 11.711 -5.176 1 95.12 94 LEU A CA 1
ATOM 768 C C . LEU A 1 94 ? 1.404 12.617 -5.934 1 95.12 94 LEU A C 1
ATOM 770 O O . LEU A 1 94 ? 0.453 12.133 -6.555 1 95.12 94 LEU A O 1
ATOM 774 N N . PHE A 1 95 ? 1.674 13.875 -5.863 1 94.31 95 PHE A N 1
ATOM 775 C CA . PHE A 1 95 ? 0.774 14.828 -6.508 1 94.31 95 PHE A CA 1
ATOM 776 C C . PHE A 1 95 ? 0.636 14.523 -7.992 1 94.31 95 PHE A C 1
ATOM 778 O O . PHE A 1 95 ? -0.468 14.562 -8.539 1 94.31 95 PHE A O 1
ATOM 785 N N . SER A 1 96 ? 1.689 14.141 -8.594 1 86.81 96 SER A N 1
ATOM 786 C CA . SER A 1 96 ? 1.735 13.914 -10.031 1 86.81 96 SER A CA 1
ATOM 787 C C . SER A 1 96 ? 1.118 12.57 -10.398 1 86.81 96 SER A C 1
ATOM 789 O O . SER A 1 96 ? 0.763 12.344 -11.555 1 86.81 96 SER A O 1
ATOM 791 N N . HIS A 1 97 ? 0.935 11.742 -9.406 1 83.31 97 HIS A N 1
ATOM 792 C CA . HIS A 1 97 ? 0.414 10.406 -9.656 1 83.31 97 HIS A CA 1
ATOM 793 C C . HIS A 1 97 ? -1.11 10.406 -9.711 1 83.31 97 HIS A C 1
ATOM 795 O O . HIS A 1 97 ? -1.713 9.586 -10.406 1 83.31 97 HIS A O 1
ATOM 801 N N . PHE A 1 98 ? -1.714 11.336 -9.047 1 81.06 98 PHE A N 1
ATOM 802 C CA . PHE A 1 98 ? -3.16 11.312 -8.867 1 81.06 98 PHE A CA 1
ATOM 803 C C . PHE A 1 98 ? -3.852 12.25 -9.844 1 81.06 98 PHE A C 1
ATOM 805 O O . PHE A 1 98 ? -3.562 13.445 -9.875 1 81.06 98 PHE A O 1
ATOM 812 N N . ILE A 1 99 ? -4.711 11.633 -10.523 1 81.31 99 ILE A N 1
ATOM 813 C CA . ILE A 1 99 ? -5.621 12.445 -11.328 1 81.31 99 ILE A CA 1
ATOM 814 C C . ILE A 1 99 ? -6.672 13.086 -10.43 1 81.31 99 ILE A C 1
ATOM 816 O O . ILE A 1 99 ? -7.297 12.406 -9.609 1 81.31 99 ILE A O 1
ATOM 820 N N . GLY A 1 100 ? -6.754 14.398 -10.453 1 86.75 100 GLY A N 1
ATOM 821 C CA . GLY A 1 100 ? -7.766 15.102 -9.68 1 86.75 100 GLY A CA 1
ATOM 822 C C . GLY A 1 100 ? -7.273 15.547 -8.312 1 86.75 100 GLY A C 1
ATOM 823 O O . GLY A 1 100 ? -8.047 16.062 -7.508 1 86.75 100 GLY A O 1
ATOM 824 N N . CYS A 1 101 ? -6.031 15.383 -8.07 1 92.31 101 CYS A N 1
ATOM 825 C CA . CYS A 1 101 ? -5.477 15.836 -6.797 1 92.31 101 CYS A CA 1
ATOM 826 C C . CYS A 1 101 ? -5.547 17.359 -6.684 1 92.31 101 CYS A C 1
ATOM 828 O O . CYS A 1 101 ? -5.031 18.078 -7.547 1 92.31 101 CYS A O 1
ATOM 830 N N . LYS A 1 102 ? -6.133 17.812 -5.668 1 94.06 102 LYS A N 1
ATOM 831 C CA . LYS A 1 102 ? -6.285 19.25 -5.457 1 94.06 102 LYS A CA 1
ATOM 832 C C . LYS A 1 102 ? -5.148 19.812 -4.605 1 94.06 102 LYS A C 1
ATOM 834 O O . LYS A 1 102 ? -4.582 20.859 -4.922 1 94.06 102 LYS A O 1
ATOM 839 N N . PHE A 1 103 ? -4.855 19.109 -3.539 1 95.69 103 PHE A N 1
ATOM 840 C CA . PHE A 1 103 ? -3.727 19.5 -2.703 1 95.69 103 PHE A CA 1
ATOM 841 C C . PHE A 1 103 ? -3.336 18.359 -1.765 1 95.69 103 PHE A C 1
ATOM 843 O O . PHE A 1 103 ? -4.078 17.391 -1.619 1 95.69 103 PHE A O 1
ATOM 850 N N . ILE A 1 104 ? -2.17 18.453 -1.213 1 97.81 104 ILE A N 1
ATOM 851 C CA . ILE A 1 104 ? -1.646 17.516 -0.222 1 97.81 104 ILE A CA 1
ATOM 852 C C . ILE A 1 104 ? -1.181 18.281 1.014 1 97.81 104 ILE A C 1
ATOM 854 O O . ILE A 1 104 ? -0.461 19.281 0.9 1 97.81 104 ILE A O 1
ATOM 858 N N . TYR A 1 105 ? -1.706 17.969 2.152 1 97.81 105 TYR A N 1
ATOM 859 C CA . TYR A 1 105 ? -1.256 18.5 3.436 1 97.81 105 TYR A CA 1
ATOM 860 C C . TYR A 1 105 ? -0.515 17.422 4.23 1 97.81 105 TYR A C 1
ATOM 862 O O . TYR A 1 105 ? -0.98 16.281 4.34 1 97.81 105 TYR A O 1
ATOM 870 N N . SER A 1 106 ? 0.659 17.75 4.777 1 98.19 106 SER A N 1
ATOM 871 C CA . SER A 1 106 ? 1.465 16.75 5.465 1 98.19 106 SER A CA 1
ATOM 872 C C . SER A 1 106 ? 2.15 17.344 6.695 1 98.19 106 SER A C 1
ATOM 874 O O . SER A 1 106 ? 2.486 18.531 6.715 1 98.19 106 SER A O 1
ATOM 876 N N . PHE A 1 107 ? 2.287 16.516 7.703 1 95.88 107 PHE A N 1
ATOM 877 C CA . PHE A 1 107 ? 3.051 16.812 8.914 1 95.88 107 PHE A CA 1
ATOM 878 C C . PHE A 1 107 ? 3.537 15.523 9.562 1 95.88 107 PHE A C 1
ATOM 880 O O . PHE A 1 107 ? 2.883 14.484 9.469 1 95.88 107 PHE A O 1
ATOM 887 N N . SER A 1 108 ? 4.691 15.625 10.141 1 93.25 108 SER A N 1
ATOM 888 C CA . SER A 1 108 ? 5.289 14.445 10.758 1 93.25 108 SER A CA 1
ATOM 889 C C . SER A 1 108 ? 5.312 13.266 9.781 1 93.25 108 SER A C 1
ATOM 891 O O . SER A 1 108 ? 5.836 13.383 8.672 1 93.25 108 SER A O 1
ATOM 893 N N . ASP A 1 109 ? 4.707 12.148 10.156 1 94.69 109 ASP A N 1
ATOM 894 C CA . ASP A 1 109 ? 4.684 10.984 9.281 1 94.69 109 ASP A CA 1
ATOM 895 C C . ASP A 1 109 ? 3.312 10.805 8.641 1 94.69 109 ASP A C 1
ATOM 897 O O . ASP A 1 109 ? 2.98 9.711 8.172 1 94.69 109 ASP A O 1
ATOM 901 N N . GLU A 1 110 ? 2.512 11.875 8.617 1 97.31 110 GLU A N 1
ATOM 902 C CA . GLU A 1 110 ? 1.159 11.812 8.07 1 97.31 110 GLU A CA 1
ATOM 903 C C . GLU A 1 110 ? 1.059 12.594 6.766 1 97.31 110 GLU A C 1
ATOM 905 O O . GLU A 1 110 ? 1.617 13.688 6.641 1 97.31 110 GLU A O 1
ATOM 910 N N . ILE A 1 111 ? 0.423 12.055 5.766 1 98.38 111 ILE A N 1
ATOM 911 C CA . ILE A 1 111 ? 0.146 12.695 4.488 1 98.38 111 ILE A CA 1
ATOM 912 C C . ILE A 1 111 ? -1.35 12.625 4.188 1 98.38 111 ILE A C 1
ATOM 914 O O . ILE A 1 111 ? -1.947 11.547 4.23 1 98.38 111 ILE A O 1
ATOM 918 N N . ASN A 1 112 ? -1.959 13.773 3.924 1 98.38 112 ASN A N 1
ATOM 919 C CA . ASN A 1 112 ? -3.363 13.867 3.535 1 98.38 112 ASN A CA 1
ATOM 920 C C . ASN A 1 112 ? -3.514 14.32 2.088 1 98.38 112 ASN A C 1
ATOM 922 O O . ASN A 1 112 ? -3.096 15.43 1.734 1 98.38 112 ASN A O 1
ATOM 926 N N . ILE A 1 113 ? -4.094 13.523 1.277 1 97.75 113 ILE A N 1
ATOM 927 C CA . ILE A 1 113 ? -4.316 13.82 -0.133 1 97.75 113 ILE A CA 1
ATOM 928 C C . ILE A 1 113 ? -5.797 14.102 -0.376 1 97.75 113 ILE A C 1
ATOM 930 O O . ILE A 1 113 ? -6.656 13.32 0.038 1 97.75 113 ILE A O 1
ATOM 934 N N . VAL A 1 114 ? -6.074 15.188 -1.04 1 96.75 114 VAL A N 1
ATOM 935 C CA . VAL A 1 114 ? -7.457 15.531 -1.36 1 96.75 114 VAL A CA 1
ATOM 936 C C . VAL A 1 114 ? -7.684 15.406 -2.865 1 96.75 114 VAL A C 1
ATOM 938 O O . VAL A 1 114 ? -7.051 16.109 -3.654 1 96.75 114 VAL A O 1
ATOM 941 N N . ILE A 1 115 ? -8.562 14.5 -3.199 1 94.31 115 ILE A N 1
ATOM 942 C CA . ILE A 1 115 ? -8.984 14.32 -4.582 1 94.31 115 ILE A CA 1
ATOM 943 C C . ILE A 1 115 ? -10.422 14.797 -4.746 1 94.31 115 ILE A C 1
ATOM 945 O O . ILE A 1 115 ? -11.289 14.461 -3.936 1 94.31 115 ILE A O 1
ATOM 949 N N . TYR A 1 116 ? -10.625 15.57 -5.727 1 91.12 116 TYR A N 1
ATOM 950 C CA . TYR A 1 116 ? -11.977 16.062 -5.984 1 91.12 116 TYR A CA 1
ATOM 951 C C . TYR A 1 116 ? -12.234 16.188 -7.484 1 91.12 116 TYR A C 1
ATOM 953 O O . TYR A 1 116 ? -11.625 17.031 -8.148 1 91.12 116 TYR A O 1
ATOM 961 N N . ASN A 1 117 ? -13 15.188 -7.941 1 79.94 117 ASN A N 1
ATOM 962 C CA . ASN A 1 117 ? -13.391 15.203 -9.352 1 79.94 117 ASN A CA 1
ATOM 963 C C . ASN A 1 117 ? -14.867 15.523 -9.516 1 79.94 117 ASN A C 1
ATOM 965 O O . ASN A 1 117 ? -15.727 14.82 -8.977 1 79.94 117 ASN A O 1
ATOM 969 N N . GLN A 1 118 ? -15.125 16.594 -10.25 1 74.94 118 GLN A N 1
ATOM 970 C CA . GLN A 1 118 ? -16.5 17.031 -10.43 1 74.94 118 GLN A CA 1
ATOM 971 C C . GLN A 1 118 ? -17.172 16.312 -11.594 1 74.94 118 GLN A C 1
ATOM 973 O O . GLN A 1 118 ? -18.375 16.422 -11.789 1 74.94 118 GLN A O 1
ATOM 978 N N . TYR A 1 119 ? -16.328 15.539 -12.305 1 71.94 119 TYR A N 1
ATOM 979 C CA . TYR A 1 119 ? -16.906 14.789 -13.414 1 71.94 119 TYR A CA 1
ATOM 980 C C . TYR A 1 119 ? -16.844 13.289 -13.156 1 71.94 119 TYR A C 1
ATOM 982 O O . TYR A 1 119 ? -15.789 12.766 -12.797 1 71.94 119 TYR A O 1
ATOM 990 N N . PRO A 1 120 ? -17.938 12.617 -13.273 1 65.25 120 PRO A N 1
ATOM 991 C CA . PRO A 1 120 ? -18.047 11.203 -12.906 1 65.25 120 PRO A CA 1
ATOM 992 C C . PRO A 1 120 ? -17.156 10.305 -13.766 1 65.25 120 PRO A C 1
ATOM 994 O O . PRO A 1 120 ? -16.688 9.266 -13.297 1 65.25 120 PRO A O 1
ATOM 997 N N . ASP A 1 121 ? -16.875 10.695 -14.883 1 68.38 121 ASP A N 1
ATOM 998 C CA . ASP A 1 121 ? -16.203 9.805 -15.82 1 68.38 121 ASP A CA 1
ATOM 999 C C . ASP A 1 121 ? -14.688 9.844 -15.617 1 68.38 121 ASP A C 1
ATOM 1001 O O . ASP A 1 121 ? -13.953 9.062 -16.219 1 68.38 121 ASP A O 1
ATOM 1005 N N . ASN A 1 122 ? -14.281 10.602 -14.742 1 67.31 122 ASN A N 1
ATOM 1006 C CA . ASN A 1 122 ? -12.844 10.797 -14.594 1 67.31 122 AS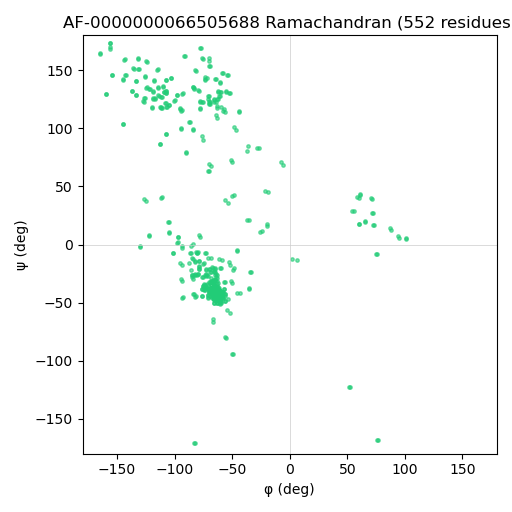N A CA 1
ATOM 1007 C C . ASN A 1 122 ? -12.383 10.484 -13.172 1 67.31 122 ASN A C 1
ATOM 1009 O O . ASN A 1 122 ? -11.484 11.148 -12.648 1 67.31 122 ASN A O 1
ATOM 1013 N N . GLN A 1 123 ? -13.07 9.461 -12.758 1 76.88 123 GLN A N 1
ATOM 1014 C CA . GLN A 1 123 ? -12.672 9.156 -11.383 1 76.88 123 GLN A CA 1
ATOM 1015 C C . GLN A 1 123 ? -11.352 8.391 -11.359 1 76.88 123 GLN A C 1
ATOM 1017 O O . GLN A 1 123 ? -11.156 7.449 -12.133 1 76.88 123 GLN A O 1
ATOM 1022 N N . PHE A 1 124 ? -10.523 8.875 -10.531 1 82.5 124 PHE A N 1
ATOM 1023 C CA . PHE A 1 124 ? -9.234 8.211 -10.359 1 82.5 124 PHE A CA 1
ATOM 1024 C C . PHE A 1 124 ? -9.43 6.801 -9.812 1 82.5 124 PHE A C 1
ATOM 1026 O O . PHE A 1 124 ? -10.086 6.605 -8.789 1 82.5 124 PHE A O 1
ATOM 1033 N N . LEU A 1 125 ? -9 5.797 -10.547 1 89.19 125 LEU A N 1
ATOM 1034 C CA . LEU A 1 125 ? -9.086 4.383 -10.211 1 89.19 125 LEU A CA 1
ATOM 1035 C C . LEU A 1 125 ? -10.523 3.986 -9.883 1 89.19 125 LEU A C 1
ATOM 1037 O O . LEU A 1 125 ? -10.758 3.17 -8.984 1 89.19 125 LEU A O 1
ATOM 1041 N N . SER A 1 126 ? -11.477 4.676 -10.469 1 87.44 126 SER A N 1
ATOM 1042 C CA . SER A 1 126 ? -12.914 4.41 -10.367 1 87.44 126 SER A CA 1
ATOM 1043 C C . SER A 1 126 ? -13.391 4.504 -8.922 1 87.44 126 SER A C 1
ATOM 1045 O O . SER A 1 126 ? -14.336 3.818 -8.531 1 87.44 126 SER A O 1
ATOM 1047 N N . ASN A 1 127 ? -12.625 5.129 -8.055 1 92 127 ASN A N 1
ATOM 1048 C CA . ASN A 1 127 ? -12.945 5.355 -6.648 1 92 127 ASN A CA 1
ATOM 1049 C C . ASN A 1 127 ? -13.023 4.043 -5.875 1 92 127 ASN A C 1
ATOM 1051 O O . ASN A 1 127 ? -13.695 3.965 -4.844 1 92 127 ASN A O 1
ATOM 1055 N N . ARG A 1 128 ? -12.414 2.982 -6.426 1 95.19 128 ARG A N 1
ATOM 1056 C CA . ARG A 1 128 ? -12.375 1.705 -5.719 1 95.19 128 ARG A CA 1
ATOM 1057 C C . ARG A 1 128 ? -11.453 1.778 -4.504 1 95.19 128 ARG A C 1
ATOM 1059 O O . ARG A 1 128 ? -10.242 1.954 -4.648 1 95.19 128 ARG A O 1
ATOM 1066 N N . ILE A 1 129 ? -11.961 1.536 -3.365 1 97.19 129 ILE A N 1
ATOM 1067 C CA . ILE A 1 129 ? -11.273 1.796 -2.109 1 97.19 129 ILE A CA 1
ATOM 1068 C C . ILE A 1 129 ? -9.992 0.965 -2.043 1 97.19 129 ILE A C 1
ATOM 1070 O O . ILE A 1 129 ? -8.914 1.495 -1.769 1 97.19 129 ILE A O 1
ATOM 1074 N N . GLN A 1 130 ? -10.07 -0.29 -2.359 1 97.62 130 GLN A N 1
ATOM 1075 C CA . GLN A 1 130 ? -8.922 -1.172 -2.203 1 97.62 130 GLN A CA 1
ATOM 1076 C C . GLN A 1 130 ? -7.797 -0.788 -3.166 1 97.62 130 GLN A C 1
ATOM 1078 O O . GLN A 1 130 ? -6.621 -0.812 -2.797 1 97.62 130 GLN A O 1
ATOM 1083 N N . LYS A 1 131 ? -8.164 -0.434 -4.371 1 96.25 131 LYS A N 1
ATOM 1084 C CA . LYS A 1 131 ? -7.156 -0.04 -5.352 1 96.25 131 LYS A CA 1
ATOM 1085 C C . LYS A 1 131 ? -6.531 1.302 -4.98 1 96.25 131 LYS A C 1
ATOM 1087 O O . LYS A 1 131 ? -5.312 1.47 -5.078 1 96.25 131 LYS A O 1
ATOM 1092 N N . LEU A 1 132 ? -7.324 2.227 -4.52 1 95.94 132 LEU A N 1
ATOM 1093 C CA . LEU A 1 132 ? -6.848 3.547 -4.125 1 95.94 132 LEU A CA 1
ATOM 1094 C C . LEU A 1 132 ? -5.832 3.441 -2.992 1 95.94 132 LEU A C 1
ATOM 1096 O O . LEU A 1 132 ? -4.73 3.99 -3.084 1 95.94 132 LEU A O 1
ATOM 1100 N N . ILE A 1 133 ? -6.188 2.721 -2.049 1 97.31 133 ILE A N 1
ATOM 1101 C CA . ILE A 1 133 ? -5.395 2.703 -0.823 1 97.31 133 ILE A CA 1
ATOM 1102 C C . ILE A 1 133 ? -4.137 1.867 -1.034 1 97.31 133 ILE A C 1
ATOM 1104 O O . ILE A 1 133 ? -3.059 2.223 -0.548 1 97.31 133 ILE A O 1
ATOM 1108 N N . SER A 1 134 ? -4.223 0.765 -1.764 1 97.69 134 SER A N 1
ATOM 1109 C CA . SER A 1 134 ? -3.074 -0.113 -1.961 1 97.69 134 SER A CA 1
ATOM 1110 C C . SER A 1 134 ? -2.031 0.535 -2.867 1 97.69 134 SER A C 1
ATOM 1112 O O . SER A 1 134 ? -0.839 0.524 -2.555 1 97.69 134 SER A O 1
ATOM 1114 N N . THR A 1 135 ? -2.469 1.136 -3.918 1 96.5 135 THR A N 1
ATOM 1115 C CA . THR A 1 135 ? -1.539 1.781 -4.84 1 96.5 135 THR A CA 1
ATOM 1116 C C . THR A 1 135 ? -0.876 2.988 -4.18 1 96.5 135 THR A C 1
ATOM 1118 O O . THR A 1 135 ? 0.342 3.158 -4.266 1 96.5 135 THR A O 1
ATOM 1121 N N . THR A 1 136 ? -1.653 3.752 -3.479 1 97.25 136 THR A N 1
ATOM 1122 C CA . THR A 1 136 ? -1.144 4.965 -2.852 1 97.25 136 THR A CA 1
ATOM 1123 C C . THR A 1 136 ? -0.129 4.625 -1.764 1 97.25 136 THR A C 1
ATOM 1125 O O . THR A 1 136 ? 0.943 5.23 -1.697 1 97.25 136 THR A O 1
ATOM 1128 N N . SER A 1 137 ? -0.471 3.695 -0.942 1 98 137 SER A N 1
ATOM 1129 C CA . SER A 1 137 ? 0.446 3.332 0.133 1 98 137 SER A CA 1
ATOM 1130 C C . SER A 1 137 ? 1.73 2.723 -0.418 1 98 137 SER A C 1
ATOM 1132 O O . SER A 1 137 ? 2.818 2.973 0.106 1 98 137 SER A O 1
ATOM 1134 N N . SER A 1 138 ? 1.615 1.96 -1.484 1 97.5 138 SER A N 1
ATOM 1135 C CA . SER A 1 138 ? 2.779 1.365 -2.133 1 97.5 138 SER A CA 1
ATOM 1136 C C . SER A 1 138 ? 3.713 2.438 -2.686 1 97.5 138 SER A C 1
ATOM 1138 O O . SER A 1 138 ? 4.902 2.457 -2.365 1 97.5 138 SER A O 1
ATOM 1140 N N . ILE A 1 139 ? 3.156 3.32 -3.398 1 96.81 139 ILE A N 1
ATOM 1141 C CA . ILE A 1 139 ? 3.932 4.371 -4.047 1 96.81 139 ILE A CA 1
ATOM 1142 C C . ILE A 1 139 ? 4.562 5.277 -2.99 1 96.81 139 ILE A C 1
ATOM 1144 O O . ILE A 1 139 ? 5.73 5.648 -3.098 1 96.81 139 ILE A O 1
ATOM 1148 N N . THR A 1 140 ? 3.809 5.555 -1.997 1 97.94 140 THR A N 1
ATOM 1149 C CA . THR A 1 140 ? 4.293 6.418 -0.927 1 97.94 140 THR A CA 1
ATOM 1150 C C . THR A 1 140 ? 5.477 5.777 -0.207 1 97.94 140 THR A C 1
ATOM 1152 O O . THR A 1 140 ? 6.512 6.418 -0.01 1 97.94 140 THR A O 1
ATOM 1155 N N . SER A 1 141 ? 5.324 4.535 0.141 1 97.5 141 SER A N 1
ATOM 1156 C CA . SER A 1 141 ? 6.363 3.832 0.884 1 97.5 141 SER A CA 1
ATOM 1157 C C . SER A 1 141 ? 7.652 3.738 0.076 1 97.5 141 SER A C 1
ATOM 1159 O O . SER A 1 141 ? 8.742 3.947 0.611 1 97.5 141 SER A O 1
ATOM 1161 N N . LEU A 1 142 ? 7.531 3.486 -1.175 1 95.62 142 LEU A N 1
ATOM 1162 C CA . LEU A 1 142 ? 8.695 3.408 -2.055 1 95.62 142 LEU A CA 1
ATOM 1163 C C . LEU A 1 142 ? 9.375 4.766 -2.17 1 95.62 142 LEU A C 1
ATOM 1165 O O . LEU A 1 142 ? 10.586 4.879 -1.936 1 95.62 142 LEU A O 1
ATOM 1169 N N . ASN A 1 143 ? 8.609 5.781 -2.459 1 95.62 143 ASN A N 1
ATOM 1170 C CA . ASN A 1 143 ? 9.164 7.121 -2.629 1 95.62 143 ASN A CA 1
ATOM 1171 C C . ASN A 1 143 ? 9.844 7.613 -1.355 1 95.62 143 ASN A C 1
ATOM 1173 O O . ASN A 1 143 ? 10.977 8.094 -1.397 1 95.62 143 ASN A O 1
ATOM 1177 N N . PHE A 1 144 ? 9.188 7.445 -0.283 1 96.75 144 PHE A N 1
ATOM 1178 C CA . PHE A 1 144 ? 9.719 7.969 0.968 1 96.75 144 PHE A CA 1
ATOM 1179 C C . PHE A 1 144 ? 11.008 7.246 1.346 1 96.75 144 PHE A C 1
ATOM 1181 O O . PHE A 1 144 ? 12 7.887 1.718 1 96.75 144 PHE A O 1
ATOM 1188 N N . SER A 1 145 ? 10.977 5.941 1.269 1 94.38 145 SER A N 1
ATOM 1189 C CA . SER A 1 145 ? 12.164 5.164 1.623 1 94.38 145 SER A CA 1
ATOM 1190 C C . SER A 1 145 ? 13.352 5.531 0.739 1 94.38 145 SER A C 1
ATOM 1192 O O . SER A 1 145 ? 14.469 5.676 1.228 1 94.38 145 SER A O 1
ATOM 1194 N N . ILE A 1 146 ? 13.094 5.711 -0.53 1 92.19 146 ILE A N 1
ATOM 1195 C CA . ILE A 1 146 ? 14.148 6.094 -1.468 1 92.19 146 ILE A CA 1
ATOM 1196 C C . ILE A 1 146 ? 14.656 7.492 -1.128 1 92.19 146 ILE A C 1
ATOM 1198 O O . ILE A 1 146 ? 15.867 7.711 -1.028 1 92.19 146 ILE A O 1
ATOM 1202 N N . ASN A 1 147 ? 13.75 8.414 -0.908 1 93.38 147 ASN A N 1
ATOM 1203 C CA . ASN A 1 147 ? 14.117 9.805 -0.643 1 93.38 147 ASN A CA 1
ATOM 1204 C C . ASN A 1 147 ? 14.891 9.938 0.665 1 93.38 147 ASN A C 1
ATOM 1206 O O . ASN A 1 147 ? 15.906 10.641 0.722 1 93.38 147 ASN A O 1
ATOM 1210 N N . LEU A 1 148 ? 14.406 9.281 1.659 1 93.5 148 LEU A N 1
ATOM 1211 C CA . LEU A 1 148 ? 15.078 9.375 2.949 1 93.5 148 LEU A CA 1
ATOM 1212 C C . LEU A 1 148 ? 16.453 8.719 2.9 1 93.5 148 LEU A C 1
ATOM 1214 O O . LEU A 1 148 ? 17.406 9.234 3.473 1 93.5 148 LEU A O 1
ATOM 1218 N N . SER A 1 149 ? 16.531 7.566 2.215 1 91 149 SER A N 1
ATOM 1219 C CA . SER A 1 149 ? 17.828 6.902 2.057 1 91 149 SER A CA 1
ATOM 1220 C C . SER A 1 149 ? 18.844 7.816 1.369 1 91 149 SER A C 1
ATOM 1222 O O . SER A 1 149 ? 19.984 7.914 1.802 1 91 149 SER A O 1
ATOM 1224 N N . LYS A 1 150 ? 18.453 8.445 0.344 1 90.06 150 LYS A N 1
ATOM 1225 C CA . LYS A 1 150 ? 19.328 9.367 -0.394 1 90.06 150 LYS A CA 1
ATOM 1226 C C . LYS A 1 150 ? 19.844 10.477 0.511 1 90.06 150 LYS A C 1
ATOM 1228 O O . LYS A 1 150 ? 21.016 10.844 0.44 1 90.06 150 LYS A O 1
ATOM 1233 N N . LYS A 1 151 ? 19 10.961 1.302 1 90.38 151 LYS A N 1
ATOM 1234 C CA . LYS A 1 151 ? 19.344 12.094 2.148 1 90.38 151 LYS A CA 1
ATOM 1235 C C . LYS A 1 151 ? 20.234 11.664 3.311 1 90.38 151 LYS A C 1
ATOM 1237 O O . LYS A 1 151 ? 21.031 12.453 3.811 1 90.38 151 LYS A O 1
ATOM 1242 N N . LEU A 1 152 ? 20.062 10.438 3.682 1 88.06 152 LEU A N 1
ATOM 1243 C CA . LEU A 1 152 ? 20.875 9.93 4.789 1 88.06 152 LEU A CA 1
ATOM 1244 C C . LEU A 1 152 ? 22.234 9.469 4.297 1 88.06 152 LEU A C 1
ATOM 1246 O O . LEU A 1 152 ? 23.219 9.469 5.055 1 88.06 152 LEU A O 1
ATOM 1250 N N . ASN A 1 153 ? 22.297 8.75 3.133 1 81.12 153 ASN A N 1
ATOM 1251 C CA . ASN A 1 153 ? 23.531 8.203 2.598 1 81.12 153 ASN A CA 1
ATOM 1252 C C . ASN A 1 153 ? 24.469 9.312 2.105 1 81.12 153 ASN A C 1
ATOM 1254 O O . ASN A 1 153 ? 25.641 9.062 1.836 1 81.12 153 ASN A O 1
ATOM 1258 N N . ASN A 1 154 ? 24.031 10.422 1.776 1 64.38 154 ASN A N 1
ATOM 1259 C CA . ASN A 1 154 ? 25.031 11.43 1.447 1 64.38 154 ASN A CA 1
ATOM 1260 C C . ASN A 1 154 ? 26.156 11.453 2.473 1 64.38 154 ASN A C 1
ATOM 1262 O O . ASN A 1 154 ? 27.234 12.008 2.209 1 64.38 154 ASN A O 1
ATOM 1266 N N . ASN A 1 155 ? 26.047 10.656 3.566 1 51.31 155 ASN A N 1
ATOM 1267 C CA . ASN A 1 155 ? 27.156 10.625 4.523 1 51.31 155 ASN A CA 1
ATOM 1268 C C . ASN A 1 155 ? 27.875 9.273 4.512 1 51.31 155 ASN A C 1
ATOM 1270 O O . ASN A 1 155 ? 28.359 8.82 5.539 1 51.31 155 ASN A O 1
ATOM 1274 N N . ASN A 1 156 ? 28.156 8.562 3.463 1 52.69 156 ASN A N 1
ATOM 1275 C CA . ASN A 1 156 ? 28.969 7.379 3.223 1 52.69 156 ASN A CA 1
ATOM 1276 C C . ASN A 1 156 ? 28.281 6.113 3.725 1 52.69 156 ASN A C 1
ATOM 1278 O O . ASN A 1 156 ? 28.875 5.027 3.686 1 52.69 156 ASN A O 1
ATOM 1282 N N . ASN A 1 157 ? 27.141 6.219 4.457 1 54.69 157 ASN A N 1
ATOM 1283 C CA . ASN A 1 157 ? 26.5 5.02 4.992 1 54.69 157 ASN A CA 1
ATOM 1284 C C . ASN A 1 157 ? 25.422 4.496 4.055 1 54.69 157 ASN A C 1
ATOM 1286 O O . ASN A 1 157 ? 24.719 5.277 3.398 1 54.69 157 ASN A O 1
ATOM 1290 N N . ASN A 1 158 ? 25.562 3.277 3.48 1 61.97 158 ASN A N 1
ATOM 1291 C CA . ASN A 1 158 ? 24.562 2.631 2.639 1 61.97 158 ASN A CA 1
ATOM 1292 C C . ASN A 1 158 ? 23.344 2.199 3.447 1 61.97 158 ASN A C 1
ATOM 1294 O O . ASN A 1 158 ? 23.234 1.036 3.84 1 61.97 158 ASN A O 1
ATOM 1298 N N . ASN A 1 159 ? 22.531 3.252 3.936 1 66.44 159 ASN A N 1
ATOM 1299 C CA . ASN A 1 159 ? 21.328 2.949 4.707 1 66.44 159 ASN A CA 1
ATOM 1300 C C . ASN A 1 159 ? 20.109 2.75 3.799 1 66.44 159 ASN A C 1
ATOM 1302 O O . ASN A 1 159 ? 19.75 3.648 3.041 1 66.44 159 ASN A O 1
ATOM 1306 N N . ASN A 1 160 ? 19.719 1.501 3.656 1 80.5 160 ASN A N 1
ATOM 1307 C CA . ASN A 1 160 ? 18.453 1.239 2.99 1 80.5 160 ASN A CA 1
ATOM 1308 C C . ASN A 1 160 ? 17.266 1.342 3.959 1 80.5 160 ASN A C 1
ATOM 1310 O O . ASN A 1 160 ? 17.047 0.438 4.766 1 80.5 160 ASN A O 1
ATOM 1314 N N . VAL A 1 161 ? 16.641 2.516 3.883 1 88.69 161 VAL A N 1
ATOM 1315 C CA . VAL A 1 161 ? 15.508 2.779 4.766 1 88.69 161 VAL A CA 1
ATOM 1316 C C . VAL A 1 161 ? 14.312 1.927 4.344 1 88.69 161 VAL A C 1
ATOM 1318 O O . VAL A 1 161 ? 14.008 1.82 3.152 1 88.69 161 VAL A O 1
ATOM 1321 N N . PHE A 1 162 ? 13.797 1.241 5.281 1 92 162 PHE A N 1
ATOM 1322 C CA . PHE A 1 162 ? 12.578 0.456 5.086 1 92 162 PHE A CA 1
ATOM 1323 C C . PHE A 1 162 ? 11.422 1.035 5.895 1 92 162 PHE A C 1
ATOM 1325 O O . PHE A 1 162 ? 11.219 0.655 7.047 1 92 162 PHE A O 1
ATOM 1332 N N . SER A 1 163 ? 10.719 2.008 5.285 1 93.19 163 SER A N 1
ATOM 1333 C CA . SER A 1 163 ? 9.586 2.672 5.922 1 93.19 163 SER A CA 1
ATOM 1334 C C . SER A 1 163 ? 8.305 2.463 5.125 1 93.19 163 SER A C 1
ATOM 1336 O O . SER A 1 163 ? 8.258 2.75 3.928 1 93.19 163 SER A O 1
ATOM 1338 N N . TYR A 1 164 ? 7.301 1.962 5.816 1 95.62 164 TYR A N 1
ATOM 1339 C CA . TYR A 1 164 ? 6.059 1.74 5.082 1 95.62 164 TYR A CA 1
ATOM 1340 C C . TYR A 1 164 ? 4.895 2.463 5.746 1 95.62 164 TYR A C 1
ATOM 1342 O O . TYR A 1 164 ? 4.984 2.855 6.914 1 95.62 164 TYR A O 1
ATOM 1350 N N . PHE A 1 165 ? 3.863 2.738 4.984 1 97.5 165 PHE A N 1
ATOM 1351 C CA . PHE A 1 165 ? 2.723 3.545 5.402 1 97.5 165 PHE A CA 1
ATOM 1352 C C . PHE A 1 165 ? 1.44 2.723 5.379 1 97.5 165 PHE A C 1
ATOM 1354 O O . PHE A 1 165 ? 1.242 1.896 4.488 1 97.5 165 PHE A O 1
ATOM 1361 N N . ASP A 1 166 ? 0.607 2.92 6.336 1 96.38 166 ASP A N 1
ATOM 1362 C CA . ASP A 1 166 ? -0.787 2.521 6.172 1 96.38 166 ASP A CA 1
ATOM 1363 C C . ASP A 1 166 ? -1.624 3.666 5.605 1 96.38 166 ASP A C 1
ATOM 1365 O O . ASP A 1 166 ? -1.164 4.809 5.547 1 96.38 166 ASP A O 1
ATOM 1369 N N . CYS A 1 167 ? -2.748 3.303 5.098 1 98.12 167 CYS A N 1
ATOM 1370 C CA . CYS A 1 167 ? -3.535 4.27 4.34 1 98.12 167 CYS A CA 1
ATOM 1371 C C . CYS A 1 167 ? -5.027 4.051 4.562 1 98.12 167 CYS A C 1
ATOM 1373 O O . CYS A 1 167 ? -5.473 2.914 4.742 1 98.12 167 CYS A O 1
ATOM 1375 N N . ARG A 1 168 ? -5.773 5.105 4.645 1 97.94 168 ARG A N 1
ATOM 1376 C CA . ARG A 1 168 ? -7.23 5.051 4.676 1 97.94 168 ARG A CA 1
ATOM 1377 C C . ARG A 1 168 ? -7.836 6.105 3.758 1 97.94 168 ARG A C 1
ATOM 1379 O O . ARG A 1 168 ? -7.219 7.137 3.494 1 97.94 168 ARG A O 1
ATOM 1386 N N . ALA A 1 169 ? -9.023 5.805 3.248 1 98 169 ALA A N 1
ATOM 1387 C CA . ALA A 1 169 ? -9.727 6.727 2.361 1 98 169 ALA A CA 1
ATOM 1388 C C . ALA A 1 169 ? -11.188 6.871 2.773 1 98 169 ALA A C 1
ATOM 1390 O O . ALA A 1 169 ? -11.82 5.898 3.195 1 98 169 ALA A O 1
ATOM 1391 N N . PHE A 1 170 ? -11.711 8.039 2.695 1 97.75 170 PHE A N 1
ATOM 1392 C CA . PHE A 1 170 ? -13.102 8.359 2.979 1 97.75 170 PHE A CA 1
ATOM 1393 C C . PHE A 1 170 ? -13.523 9.633 2.258 1 97.75 170 PHE A C 1
ATOM 1395 O O . PHE A 1 170 ? -12.719 10.266 1.582 1 97.75 170 PHE A O 1
ATOM 1402 N N . VAL A 1 171 ? -14.789 9.953 2.328 1 97 171 VAL A N 1
ATOM 1403 C CA . VAL A 1 171 ? -15.289 11.156 1.685 1 97 171 VAL A CA 1
ATOM 1404 C C . VAL A 1 171 ? -15.797 12.141 2.742 1 97 171 VAL A C 1
ATOM 1406 O O . VAL A 1 171 ? -16.172 11.734 3.846 1 97 171 VAL A O 1
ATOM 1409 N N . LEU A 1 172 ? -15.695 13.367 2.402 1 96.38 172 LEU A N 1
ATOM 1410 C CA . LEU A 1 172 ? -16.266 14.445 3.211 1 96.38 172 LEU A CA 1
ATOM 1411 C C . LEU A 1 172 ? -17.188 15.32 2.375 1 96.38 172 LEU A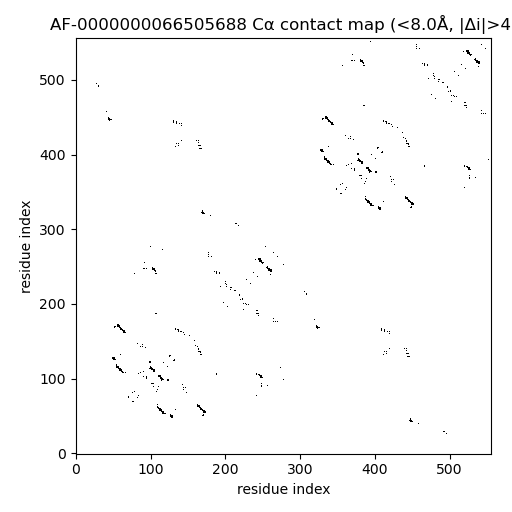 C 1
ATOM 1413 O O . LEU A 1 172 ? -16.922 15.578 1.202 1 96.38 172 LEU A O 1
ATOM 1417 N N . PRO A 1 173 ? -18.266 15.781 3.051 1 94.44 173 PRO A N 1
ATOM 1418 C CA . PRO A 1 173 ? -18.938 16.906 2.395 1 94.44 173 PRO A CA 1
ATOM 1419 C C . PRO A 1 173 ? -18 18.094 2.176 1 94.44 173 PRO A C 1
ATOM 1421 O O . PRO A 1 173 ? -17.125 18.375 3.014 1 94.44 173 PRO A O 1
ATOM 1424 N N . ILE A 1 174 ? -18.266 18.766 1.12 1 91.56 174 ILE A N 1
ATOM 1425 C CA . ILE A 1 174 ? -17.375 19.859 0.72 1 91.56 174 ILE A CA 1
ATOM 1426 C C . ILE A 1 174 ? -17.266 20.875 1.859 1 91.56 174 ILE A C 1
ATOM 1428 O O . ILE A 1 174 ? -16.188 21.422 2.105 1 91.56 174 ILE A O 1
ATOM 1432 N N . ASN A 1 175 ? -18.281 21.078 2.641 1 91.5 175 ASN A N 1
ATOM 1433 C CA . ASN A 1 175 ? -18.297 22.078 3.691 1 91.5 175 ASN A CA 1
ATOM 1434 C C . ASN A 1 175 ? -17.562 21.609 4.941 1 91.5 175 ASN A C 1
ATOM 1436 O O . ASN A 1 175 ? -17.312 22.406 5.852 1 91.5 175 ASN A O 1
ATOM 1440 N N . GLU A 1 176 ? -17.141 20.344 4.941 1 93.81 176 GLU A N 1
ATOM 1441 C CA . GLU A 1 176 ? -16.453 19.797 6.117 1 93.81 176 GLU A CA 1
ATOM 1442 C C . GLU A 1 176 ? -14.945 19.75 5.914 1 93.81 176 GLU A C 1
ATOM 1444 O O . GLU A 1 176 ? -14.195 19.531 6.863 1 93.81 176 GLU A O 1
ATOM 1449 N N . VAL A 1 177 ? -14.5 20.047 4.73 1 94.94 177 VAL A N 1
ATOM 1450 C CA . VAL A 1 177 ? -13.086 19.906 4.395 1 94.94 177 VAL A CA 1
ATOM 1451 C C . VAL A 1 177 ? -12.25 20.891 5.203 1 94.94 177 VAL A C 1
ATOM 1453 O O . VAL A 1 177 ? -11.227 20.531 5.777 1 94.94 177 VAL A O 1
ATOM 1456 N N . LYS A 1 178 ? -12.734 22.094 5.293 1 93.06 178 LYS A N 1
ATOM 1457 C CA . LYS A 1 178 ? -12.016 23.109 6.047 1 93.06 178 LYS A CA 1
ATOM 1458 C C . LYS A 1 178 ? -11.836 22.703 7.504 1 93.06 178 LYS A C 1
ATOM 1460 O O . LYS A 1 178 ? -10.719 22.703 8.023 1 93.06 178 LYS A O 1
ATOM 1465 N N . ASP A 1 179 ? -12.906 22.297 8.125 1 92.88 179 ASP A N 1
ATOM 1466 C CA . ASP A 1 179 ? -12.867 21.922 9.531 1 92.88 179 ASP A CA 1
ATOM 1467 C C . ASP A 1 179 ? -11.984 20.688 9.742 1 92.88 179 ASP A C 1
ATOM 1469 O O . ASP A 1 179 ? -11.336 20.562 10.781 1 92.88 179 ASP A O 1
ATOM 1473 N N . TYR A 1 180 ? -12.047 19.844 8.781 1 95 180 TYR A N 1
ATOM 1474 C CA . TYR A 1 180 ? -11.188 18.656 8.859 1 95 180 TYR A CA 1
ATOM 1475 C C . TYR A 1 180 ? -9.719 19.062 8.938 1 95 180 TYR A C 1
ATOM 1477 O O . TYR A 1 180 ? -8.984 18.562 9.797 1 95 180 TYR A O 1
ATOM 1485 N N . PHE A 1 181 ? -9.305 19.953 8.172 1 95.56 181 PHE A N 1
ATOM 1486 C CA . PHE A 1 181 ? -7.887 20.297 8.102 1 95.56 181 PHE A CA 1
ATOM 1487 C C . PHE A 1 181 ? -7.496 21.219 9.25 1 95.56 181 PHE A C 1
ATOM 1489 O O . PHE A 1 181 ? -6.344 21.234 9.688 1 95.56 181 PHE A O 1
ATOM 1496 N N . ILE A 1 182 ? -8.438 21.969 9.758 1 93.06 182 ILE A N 1
ATOM 1497 C CA . ILE A 1 182 ? -8.18 22.703 10.992 1 93.06 182 ILE A CA 1
ATOM 1498 C C . ILE A 1 182 ? -7.855 21.719 12.117 1 93.06 182 ILE A C 1
ATOM 1500 O O . ILE A 1 182 ? -6.898 21.922 12.867 1 93.06 182 ILE A O 1
ATOM 1504 N N . LYS A 1 183 ? -8.617 20.703 12.141 1 92.88 183 LYS A N 1
ATOM 1505 C CA . LYS A 1 183 ? -8.406 19.672 13.164 1 92.88 183 LYS A CA 1
ATOM 1506 C C . LYS A 1 183 ? -7.074 18.969 12.953 1 92.88 183 LYS A C 1
ATOM 1508 O O . LYS A 1 183 ? -6.344 18.703 13.914 1 92.88 183 LYS A O 1
ATOM 1513 N N . ARG A 1 184 ? -6.742 18.609 11.703 1 95.12 184 ARG A N 1
ATOM 1514 C CA . ARG A 1 184 ? -5.477 17.953 11.422 1 95.12 184 ARG A CA 1
ATOM 1515 C C . ARG A 1 184 ? -4.297 18.844 11.797 1 95.12 184 ARG A C 1
ATOM 1517 O O . ARG A 1 184 ? -3.289 18.359 12.32 1 95.12 184 ARG A O 1
ATOM 1524 N N . GLN A 1 185 ? -4.422 20.078 11.531 1 93.75 185 GLN A N 1
ATOM 1525 C CA . GLN A 1 185 ? -3.348 21 11.883 1 93.75 185 GLN A CA 1
ATOM 1526 C C . GLN A 1 185 ? -3.213 21.125 13.398 1 93.75 185 GLN A C 1
ATOM 1528 O O . GLN A 1 185 ? -2.104 21.266 13.914 1 93.75 185 GLN A O 1
ATOM 1533 N N . GLY A 1 186 ? -4.324 21.125 14.055 1 90.25 186 GLY A N 1
ATOM 1534 C CA . GLY A 1 186 ? -4.277 21.062 15.5 1 90.25 186 GLY A CA 1
ATOM 1535 C C . GLY A 1 186 ? -3.506 19.859 16.031 1 90.25 186 GLY A C 1
ATOM 1536 O O . GLY A 1 186 ? -2.729 19.984 16.984 1 90.25 186 GLY A O 1
ATOM 1537 N N . ARG A 1 187 ? -3.744 18.75 15.398 1 92.19 187 ARG A N 1
ATOM 1538 C CA . ARG A 1 187 ? -3.01 17.547 15.766 1 92.19 187 ARG A CA 1
ATOM 1539 C C . ARG A 1 187 ? -1.517 17.719 15.508 1 92.19 187 ARG A C 1
ATOM 1541 O O . ARG A 1 187 ? -0.69 17.266 16.297 1 92.19 187 ARG A O 1
ATOM 1548 N N . CYS A 1 188 ? -1.208 18.344 14.438 1 94 188 CYS A N 1
ATOM 1549 C CA . CYS A 1 188 ? 0.186 18.625 14.117 1 94 188 CYS A CA 1
ATOM 1550 C C . CYS A 1 188 ? 0.855 19.406 15.242 1 94 188 CYS A C 1
ATOM 1552 O O . CYS A 1 188 ? 1.914 19.016 15.734 1 94 188 CYS A O 1
ATOM 1554 N N . TYR A 1 189 ? 0.225 20.406 15.664 1 92 189 TYR A N 1
ATOM 1555 C CA . TYR A 1 189 ? 0.794 21.266 16.703 1 92 189 TYR A CA 1
ATOM 1556 C C . TYR A 1 189 ? 0.91 20.516 18.031 1 92 189 TYR A C 1
ATOM 1558 O O . TYR A 1 189 ? 1.926 20.625 18.719 1 92 189 TYR A O 1
ATOM 1566 N N . THR A 1 190 ? -0.114 19.812 18.328 1 90.25 190 THR A N 1
ATOM 1567 C CA . THR A 1 190 ? -0.101 19.047 19.578 1 90.25 190 THR A CA 1
ATOM 1568 C C . THR A 1 190 ? 1.044 18.047 19.578 1 90.25 190 THR A C 1
ATOM 1570 O O . THR A 1 190 ? 1.752 17.906 20.578 1 90.25 190 THR A O 1
ATOM 1573 N N . ASN A 1 191 ? 1.175 17.344 18.5 1 88.94 191 ASN A N 1
ATOM 1574 C CA . ASN A 1 191 ? 2.266 16.391 18.391 1 88.94 191 ASN A CA 1
ATOM 1575 C C . ASN A 1 191 ? 3.627 17.062 18.484 1 88.94 191 ASN A C 1
ATOM 1577 O O . ASN A 1 191 ? 4.539 16.547 19.141 1 88.94 191 ASN A O 1
ATOM 1581 N N . PHE A 1 192 ? 3.748 18.125 17.922 1 90.69 192 PHE A N 1
ATOM 1582 C CA . PHE A 1 192 ? 4.973 18.922 17.953 1 90.69 192 PHE A CA 1
ATOM 1583 C C . PHE A 1 192 ? 5.32 19.312 19.391 1 90.69 192 PHE A C 1
ATOM 1585 O O . PHE A 1 192 ? 6.426 19.031 19.859 1 90.69 192 PHE A O 1
ATOM 1592 N N . LEU A 1 193 ? 4.348 19.859 20.047 1 90.5 193 LEU A N 1
ATOM 1593 C CA . LEU A 1 193 ? 4.559 20.312 21.406 1 90.5 193 LEU A CA 1
ATOM 1594 C C . LEU A 1 193 ? 4.898 19.156 22.328 1 90.5 193 LEU A C 1
ATOM 1596 O O . LEU A 1 193 ? 5.781 19.266 23.188 1 90.5 193 LEU A O 1
ATOM 1600 N N . SER A 1 194 ? 4.18 18.094 22.109 1 88.62 194 SER A N 1
ATOM 1601 C CA . SER A 1 194 ? 4.41 16.922 22.938 1 88.62 194 SER A CA 1
ATOM 1602 C C . SER A 1 194 ? 5.828 16.391 22.766 1 88.62 194 SER A C 1
ATOM 1604 O O . SER A 1 194 ? 6.484 16.016 23.734 1 88.62 194 SER A O 1
ATOM 1606 N N . SER A 1 195 ? 6.254 16.391 21.625 1 88.44 195 SER A N 1
ATOM 1607 C CA . SER A 1 195 ? 7.582 15.859 21.328 1 88.44 195 SER A CA 1
ATOM 1608 C C . SER A 1 195 ? 8.672 16.75 21.906 1 88.44 195 SER A C 1
ATOM 1610 O O . SER A 1 195 ? 9.609 16.266 22.531 1 88.44 195 SER A O 1
ATOM 1612 N N . ILE A 1 196 ? 8.57 18.062 21.766 1 89.38 196 ILE A N 1
ATOM 1613 C CA . ILE A 1 196 ? 9.586 18.984 22.25 1 89.38 196 ILE A CA 1
ATOM 1614 C C . ILE A 1 196 ? 9.594 19 23.766 1 89.38 196 ILE A C 1
ATOM 1616 O O . ILE A 1 196 ? 10.656 19.047 24.391 1 89.38 196 ILE A O 1
ATOM 1620 N N . ALA A 1 197 ? 8.422 18.969 24.266 1 90.62 197 ALA A N 1
ATOM 1621 C CA . ALA A 1 197 ? 8.32 18.953 25.734 1 90.62 197 ALA A CA 1
ATOM 1622 C C . ALA A 1 197 ? 8.969 17.688 26.312 1 90.62 197 ALA A C 1
ATOM 1624 O O . ALA A 1 197 ? 9.703 17.766 27.297 1 90.62 197 ALA A O 1
ATOM 1625 N N . SER A 1 198 ? 8.664 16.609 25.672 1 87.06 198 SER A N 1
ATOM 1626 C CA . SER A 1 198 ? 9.242 15.352 26.125 1 87.06 198 SER A CA 1
ATOM 1627 C C . SER A 1 198 ? 10.766 15.383 26.047 1 87.06 198 SER A C 1
ATOM 1629 O O . SER A 1 198 ? 11.453 14.922 26.953 1 87.06 198 SER A O 1
ATOM 1631 N N . ASP A 1 199 ? 11.25 15.922 25.062 1 85.88 199 ASP A N 1
ATOM 1632 C CA . ASP A 1 199 ? 12.695 16.031 24.859 1 85.88 199 ASP A CA 1
ATOM 1633 C C . ASP A 1 199 ? 13.328 16.922 25.906 1 85.88 199 ASP A C 1
ATOM 1635 O O . ASP A 1 199 ? 14.531 16.828 26.188 1 85.88 199 ASP A O 1
ATOM 1639 N N . ASN A 1 200 ? 12.508 17.781 26.469 1 88.56 200 ASN A N 1
ATOM 1640 C CA . ASN A 1 200 ? 13.008 18.719 27.469 1 88.56 200 ASN A CA 1
ATOM 1641 C C . ASN A 1 200 ? 12.602 18.312 28.875 1 88.56 200 ASN A C 1
ATOM 1643 O O . ASN A 1 200 ? 12.633 19.125 29.797 1 88.56 200 ASN A O 1
ATOM 1647 N N . GLY A 1 201 ? 12.055 17.047 28.938 1 86.75 201 GLY A N 1
ATOM 1648 C CA . GLY A 1 201 ? 11.906 16.469 30.266 1 86.75 201 GLY A CA 1
ATOM 1649 C C . GLY A 1 201 ? 10.484 16.562 30.797 1 86.75 201 GLY A C 1
ATOM 1650 O O . GLY A 1 201 ? 10.227 16.219 31.953 1 86.75 201 GLY A O 1
ATOM 1651 N N . PHE A 1 202 ? 9.594 17.031 29.969 1 85.62 202 PHE A N 1
ATOM 1652 C CA . PHE A 1 202 ? 8.211 17.125 30.406 1 85.62 202 PHE A CA 1
ATOM 1653 C C . PHE A 1 202 ? 7.633 15.75 30.703 1 85.62 202 PHE A C 1
ATOM 1655 O O . PHE A 1 202 ? 7.793 14.828 29.906 1 85.62 202 PHE A O 1
ATOM 1662 N N . ASN A 1 203 ? 7.094 15.445 31.812 1 74.44 203 ASN A N 1
ATOM 1663 C CA . ASN A 1 203 ? 6.379 14.234 32.219 1 74.44 203 ASN A CA 1
ATOM 1664 C C . ASN A 1 203 ? 4.945 14.539 32.625 1 74.44 203 ASN A C 1
ATOM 1666 O O . ASN A 1 203 ? 4.691 15.531 33.312 1 74.44 203 ASN A O 1
ATOM 1670 N N . THR A 1 204 ? 3.943 13.938 31.875 1 64.12 204 THR A N 1
ATOM 1671 C CA . THR A 1 204 ? 2.527 14.195 32.125 1 64.12 204 THR A CA 1
ATOM 1672 C C . THR A 1 204 ? 2.219 14.133 33.594 1 64.12 204 THR A C 1
ATOM 1674 O O . THR A 1 204 ? 1.274 14.766 34.094 1 64.12 204 THR A O 1
ATOM 1677 N N . ASP A 1 205 ? 2.764 13.195 34.281 1 57.62 205 ASP A N 1
ATOM 1678 C CA . ASP A 1 205 ? 2.475 13.148 35.719 1 57.62 205 ASP A CA 1
ATOM 1679 C C . ASP A 1 205 ? 2.662 14.516 36.375 1 57.62 205 ASP A C 1
ATOM 1681 O O . ASP A 1 205 ? 2.064 14.805 37.406 1 57.62 205 ASP A O 1
ATOM 1685 N N . SER A 1 206 ? 3.402 15.242 35.656 1 50.16 206 SER A N 1
ATOM 1686 C CA . SER A 1 206 ? 3.689 16.547 36.25 1 50.16 206 SER A CA 1
ATOM 1687 C C . SER A 1 206 ? 2.582 17.547 35.938 1 50.16 206 SER A C 1
ATOM 1689 O O . SER A 1 206 ? 2.672 18.719 36.312 1 50.16 206 SER A O 1
ATOM 1691 N N . ILE A 1 207 ? 1.739 17.094 35 1 53 207 ILE A N 1
ATOM 1692 C CA . ILE A 1 207 ? 0.681 18.016 34.594 1 53 207 ILE A CA 1
ATOM 1693 C C . ILE A 1 207 ? -0.143 18.406 35.844 1 53 207 ILE A C 1
ATOM 1695 O O . ILE A 1 207 ? -0.583 17.531 36.594 1 53 207 ILE A O 1
ATOM 1699 N N . PHE A 1 208 ? -0.092 19.578 36.188 1 46.22 208 PHE A N 1
ATOM 1700 C CA . PHE A 1 208 ? -0.727 20.266 37.312 1 46.22 208 PHE A CA 1
ATOM 1701 C C . PHE A 1 208 ? -2.211 19.922 37.375 1 46.22 208 PHE A C 1
ATOM 1703 O O . PHE A 1 208 ? -2.904 19.922 36.344 1 46.22 208 PHE A O 1
ATOM 1710 N N . ASN A 1 209 ? -2.611 19 38.281 1 41.06 209 ASN A N 1
ATOM 1711 C CA . ASN A 1 209 ? -3.949 18.875 38.844 1 41.06 209 ASN A CA 1
ATOM 1712 C C . ASN A 1 209 ? -4.688 20.219 38.812 1 41.06 209 ASN A C 1
ATOM 1714 O O . ASN A 1 209 ? -5.625 20.422 39.594 1 41.06 209 ASN A O 1
ATOM 1718 N N . ASN A 1 210 ? -4.145 21.172 38.125 1 38.06 210 ASN A N 1
ATOM 1719 C CA . ASN A 1 210 ? -4.93 22.375 38.375 1 38.06 210 ASN A CA 1
ATOM 1720 C C . ASN A 1 210 ? -6.23 22.359 37.562 1 38.06 210 ASN A C 1
ATOM 1722 O O . ASN A 1 210 ? -6.25 21.953 36.406 1 38.06 210 ASN A O 1
ATOM 1726 N N . ASP A 1 211 ? -7.395 22.359 38.219 1 38.06 211 ASP A N 1
ATOM 1727 C CA . ASP A 1 211 ? -8.812 22.531 37.938 1 38.06 211 ASP A CA 1
ATOM 1728 C C . ASP A 1 211 ? -9.023 23.594 36.875 1 38.06 211 ASP A C 1
ATOM 1730 O O . ASP A 1 211 ? -9.922 24.438 36.969 1 38.06 211 ASP A O 1
ATOM 1734 N N . SER A 1 212 ? -8.039 23.891 36.094 1 39.72 212 SER A N 1
ATOM 1735 C CA . SER A 1 212 ? -8.367 25.031 35.25 1 39.72 212 SER A CA 1
ATOM 1736 C C . SER A 1 212 ? -9.312 24.641 34.125 1 39.72 212 SER A C 1
ATOM 1738 O O . SER A 1 212 ? -9.094 23.625 33.469 1 39.72 212 SER A O 1
ATOM 1740 N N . GLY A 1 213 ? -10.617 24.719 34.344 1 41.72 213 GLY A N 1
ATOM 1741 C CA . GLY A 1 213 ? -11.812 24.688 33.531 1 41.72 213 GLY A CA 1
ATOM 1742 C C . GLY A 1 213 ? -11.531 24.375 32.062 1 41.72 213 GLY A C 1
ATOM 1743 O O . GLY A 1 213 ? -12.43 24.422 31.234 1 41.72 213 GLY A O 1
ATOM 1744 N N . LEU A 1 214 ? -10.273 24.453 31.734 1 44.5 214 LEU A N 1
ATOM 1745 C CA . LEU A 1 214 ? -10.031 24.234 30.312 1 44.5 214 LEU A CA 1
ATOM 1746 C C . LEU A 1 214 ? -10.227 22.766 29.938 1 44.5 214 LEU A C 1
ATOM 1748 O O . LEU A 1 214 ? -10.07 21.891 30.797 1 44.5 214 LEU A O 1
ATOM 1752 N N . ASP A 1 215 ? -10.742 22.594 28.797 1 54.53 215 ASP A N 1
ATOM 1753 C CA . ASP A 1 215 ? -10.875 21.25 28.25 1 54.53 215 ASP A CA 1
ATOM 1754 C C . ASP A 1 215 ? -9.523 20.531 28.219 1 54.53 215 ASP A C 1
ATOM 1756 O O . ASP A 1 215 ? -8.477 21.188 28.188 1 54.53 215 ASP A O 1
ATOM 1760 N N . GLY A 1 216 ? -9.484 19.391 28.656 1 57.44 216 GLY A N 1
ATOM 1761 C CA . GLY A 1 216 ? -8.336 18.516 28.859 1 57.44 216 GLY A CA 1
ATOM 1762 C C . GLY A 1 216 ? -7.27 18.672 27.797 1 57.44 216 GLY A C 1
ATOM 1763 O O . GLY A 1 216 ? -6.078 18.75 28.094 1 57.44 216 GLY A O 1
ATOM 1764 N N . SER A 1 217 ? -7.676 18.859 26.594 1 62.56 217 SER A N 1
ATOM 1765 C CA . SER A 1 217 ? -6.703 18.953 25.516 1 62.56 217 SER A CA 1
ATOM 1766 C C . SER A 1 217 ? -6.012 20.312 25.516 1 62.56 217 SER A C 1
ATOM 1768 O O . SER A 1 217 ? -4.789 20.391 25.391 1 62.56 217 SER A O 1
ATOM 1770 N N . LYS A 1 218 ? -6.727 21.406 25.688 1 65.75 218 LYS A N 1
ATOM 1771 C CA . LYS A 1 218 ? -6.16 22.75 25.719 1 65.75 218 LYS A CA 1
ATOM 1772 C C . LYS A 1 218 ? -5.246 22.938 26.922 1 65.75 218 LYS A C 1
ATOM 1774 O O . LYS A 1 218 ? -4.195 23.562 26.812 1 65.75 218 LYS A O 1
ATOM 1779 N N . LYS A 1 219 ? -5.703 22.312 27.906 1 67.25 219 LYS A N 1
ATOM 1780 C CA . LYS A 1 219 ? -4.891 22.391 29.109 1 67.25 219 LYS A CA 1
ATOM 1781 C C . LYS A 1 219 ? -3.52 21.75 28.906 1 67.25 219 LYS A C 1
ATOM 1783 O O . LYS A 1 219 ? -2.504 22.297 29.344 1 67.25 219 LYS A O 1
ATOM 1788 N N . ASN A 1 220 ? -3.625 20.688 28.188 1 76.75 220 ASN A N 1
ATOM 1789 C CA . ASN A 1 220 ? -2.377 19.984 27.938 1 76.75 220 ASN A CA 1
ATOM 1790 C C . ASN A 1 220 ? -1.449 20.781 27.031 1 76.75 220 ASN A C 1
ATOM 1792 O O . ASN A 1 220 ? -0.235 20.797 27.234 1 76.75 220 ASN A O 1
ATOM 1796 N N . ILE A 1 221 ? -2.033 21.531 26.172 1 82.38 221 ILE A N 1
ATOM 1797 C CA . ILE A 1 221 ? -1.25 22.359 25.25 1 82.38 221 ILE A CA 1
ATOM 1798 C C . ILE A 1 221 ? -0.606 23.5 26.016 1 82.38 221 ILE A C 1
ATOM 1800 O O . ILE A 1 221 ? 0.604 23.719 25.922 1 82.38 221 ILE A O 1
ATOM 1804 N N . TYR A 1 222 ? -1.421 24.109 26.828 1 82.25 222 TYR A N 1
ATOM 1805 C CA . TYR A 1 222 ? -0.933 25.25 27.578 1 82.25 222 TYR A CA 1
ATOM 1806 C C . TYR A 1 222 ? 0.127 24.844 28.594 1 82.25 222 TYR A C 1
ATOM 1808 O O . TYR A 1 222 ? 1.124 25.531 28.781 1 82.25 222 TYR A O 1
ATOM 1816 N N . ALA A 1 223 ? -0.127 23.734 29.156 1 82.94 223 ALA A N 1
ATOM 1817 C CA . ALA A 1 223 ? 0.827 23.219 30.125 1 82.94 223 ALA A CA 1
ATOM 1818 C C . ALA A 1 223 ? 2.188 22.953 29.5 1 82.94 223 ALA A C 1
ATOM 1820 O O . ALA A 1 223 ? 3.225 23.312 30.062 1 82.94 223 ALA A O 1
ATOM 1821 N N . ARG A 1 224 ? 2.135 22.484 28.391 1 87.75 224 ARG A N 1
ATOM 1822 C CA . ARG A 1 224 ? 3.385 22.172 27.703 1 87.75 224 ARG A CA 1
ATOM 1823 C C . ARG A 1 224 ? 4.074 23.438 27.219 1 87.75 224 ARG A C 1
ATOM 1825 O O . ARG A 1 224 ? 5.297 23.562 27.328 1 87.75 224 ARG A O 1
ATOM 1832 N N . GLU A 1 225 ? 3.291 24.344 26.75 1 88.5 225 GLU A N 1
ATOM 1833 C CA . GLU A 1 225 ? 3.852 25.609 26.297 1 88.5 225 GLU A CA 1
ATOM 1834 C C . GLU A 1 225 ? 4.512 26.359 27.469 1 88.5 225 GLU A C 1
ATOM 1836 O O . GLU A 1 225 ? 5.625 26.875 27.328 1 88.5 225 GLU A O 1
ATOM 1841 N N . TYR A 1 226 ? 3.797 26.328 28.484 1 86.25 226 TYR A N 1
ATOM 1842 C CA . TYR A 1 226 ? 4.309 26.984 29.688 1 86.25 226 TYR A CA 1
ATOM 1843 C C . TYR A 1 226 ? 5.594 26.328 30.172 1 86.25 226 TYR A C 1
ATOM 1845 O O . TYR A 1 226 ? 6.566 27.016 30.484 1 86.25 226 TYR A O 1
ATOM 1853 N N . TYR A 1 227 ? 5.508 25.062 30.203 1 88.12 227 TYR A N 1
ATOM 1854 C CA . TYR A 1 227 ? 6.688 24.312 30.625 1 88.12 227 TYR A CA 1
ATOM 1855 C C . TYR A 1 227 ? 7.891 24.641 29.766 1 88.12 227 TYR A C 1
ATOM 1857 O O . TYR A 1 227 ? 8.984 24.906 30.266 1 88.12 227 TYR A O 1
ATOM 1865 N N . LEU A 1 228 ? 7.695 24.688 28.547 1 91.62 228 LEU A N 1
ATOM 1866 C CA . LEU A 1 228 ? 8.781 24.953 27.594 1 91.62 228 LEU A CA 1
ATOM 1867 C C . LEU A 1 228 ? 9.297 26.375 27.75 1 91.62 228 LEU A C 1
ATOM 1869 O O . LEU A 1 228 ? 10.5 26.625 27.656 1 91.62 228 LEU A O 1
ATOM 1873 N N . GLU A 1 229 ? 8.398 27.266 27.938 1 90.38 229 GLU A N 1
ATOM 1874 C CA . GLU A 1 229 ? 8.789 28.656 28.188 1 90.38 229 GLU A CA 1
ATOM 1875 C C . GLU A 1 229 ? 9.664 28.766 29.422 1 90.38 229 GLU A C 1
ATOM 1877 O O . GLU A 1 229 ? 10.688 29.453 29.406 1 90.38 229 GLU A O 1
ATOM 1882 N N . LYS A 1 230 ? 9.328 28.062 30.391 1 91.31 230 LYS A N 1
ATOM 1883 C CA . LYS A 1 230 ? 10.078 28.078 31.641 1 91.31 230 LYS A CA 1
ATOM 1884 C C . LYS A 1 230 ? 11.469 27.484 31.453 1 91.31 230 LYS A C 1
ATOM 1886 O O . LYS A 1 230 ? 12.422 27.891 32.125 1 91.31 230 LYS A O 1
ATOM 1891 N N . GLN A 1 231 ? 11.492 26.562 30.594 1 92.5 231 GLN A N 1
ATOM 1892 C CA . GLN A 1 231 ? 12.766 25.906 30.328 1 92.5 231 GLN A CA 1
ATOM 1893 C C . GLN A 1 231 ? 13.617 26.734 29.359 1 92.5 231 GLN A C 1
ATOM 1895 O O . GLN A 1 231 ? 14.758 26.359 29.062 1 92.5 231 GLN A O 1
ATOM 1900 N N . GLY A 1 232 ? 13.039 27.812 28.812 1 92.75 232 GLY A N 1
ATOM 1901 C CA . GLY A 1 232 ? 13.789 28.703 27.938 1 92.75 232 GLY A CA 1
ATOM 1902 C C . GLY A 1 232 ? 13.766 28.281 26.484 1 92.75 232 GLY A C 1
ATOM 1903 O O . GLY A 1 232 ? 14.609 28.719 25.688 1 92.75 232 GLY A O 1
ATOM 1904 N N . VAL A 1 233 ? 12.914 27.391 26.203 1 91.62 233 VAL A N 1
ATOM 1905 C CA . VAL A 1 233 ? 12.812 26.938 24.812 1 91.62 233 VAL A CA 1
ATOM 1906 C C . VAL A 1 233 ? 12.039 27.984 24 1 91.62 233 VAL A C 1
ATOM 1908 O O . VAL A 1 233 ? 10.922 28.359 24.375 1 91.62 233 VAL A O 1
ATOM 1911 N N . ASN A 1 234 ? 12.625 28.5 22.938 1 90.94 234 ASN A N 1
ATOM 1912 C CA . ASN A 1 234 ? 11.969 29.453 22.031 1 90.94 234 ASN A CA 1
ATOM 1913 C C . ASN A 1 234 ? 11.328 28.734 20.844 1 90.94 234 ASN A C 1
ATOM 1915 O O . ASN A 1 234 ? 12 28.453 19.859 1 90.94 234 ASN A O 1
ATOM 1919 N N . LEU A 1 235 ? 10.133 28.531 20.906 1 89.75 235 LEU A N 1
ATOM 1920 C CA . LEU A 1 235 ? 9.391 27.797 19.891 1 89.75 235 LEU A CA 1
ATOM 1921 C C . LEU A 1 235 ? 9.422 28.547 18.562 1 89.75 235 LEU A C 1
ATOM 1923 O O . LEU A 1 235 ? 9.281 27.953 17.5 1 89.75 235 LEU A O 1
ATOM 1927 N N . MET A 1 236 ? 9.602 29.828 18.578 1 88.44 236 MET A N 1
ATOM 1928 C CA . MET A 1 236 ? 9.586 30.656 17.375 1 88.44 236 MET A CA 1
ATOM 1929 C C . MET A 1 236 ? 10.805 30.375 16.5 1 88.44 236 MET A C 1
ATOM 1931 O O . MET A 1 236 ? 10.781 30.641 15.297 1 88.44 236 MET A O 1
ATOM 1935 N N . GLU A 1 237 ? 11.797 29.844 17.078 1 91.06 237 GLU A N 1
ATOM 1936 C CA . GLU A 1 237 ? 13.031 29.562 16.344 1 91.06 237 GLU A CA 1
ATOM 1937 C C . GLU A 1 237 ? 12.93 28.25 15.586 1 91.06 237 GLU A C 1
ATOM 1939 O O . GLU A 1 237 ? 13.742 27.969 14.695 1 91.06 237 GLU A O 1
ATOM 1944 N N . ILE A 1 238 ? 11.945 27.5 15.922 1 90.88 238 ILE A N 1
ATOM 1945 C CA . ILE A 1 238 ? 11.75 26.234 15.242 1 90.88 238 ILE A CA 1
ATOM 1946 C C . ILE A 1 238 ? 10.977 26.469 13.938 1 90.88 238 ILE A C 1
ATOM 1948 O O . ILE A 1 238 ? 9.969 27.188 13.93 1 90.88 238 ILE A O 1
ATOM 1952 N N . PRO A 1 239 ? 11.398 25.859 12.836 1 93.94 239 PRO A N 1
ATOM 1953 C CA . PRO A 1 239 ? 10.766 26.078 11.531 1 93.94 239 PRO A CA 1
ATOM 1954 C C . PRO A 1 239 ? 9.258 25.812 11.562 1 93.94 239 PRO A C 1
ATOM 1956 O O . PRO A 1 239 ? 8.805 24.875 12.227 1 93.94 239 PRO A O 1
ATOM 1959 N N . GLU A 1 240 ? 8.461 26.547 10.789 1 94.44 240 GLU A N 1
ATOM 1960 C CA . GLU A 1 240 ? 7 26.562 10.812 1 94.44 240 GLU A CA 1
ATOM 1961 C C . GLU A 1 240 ? 6.426 25.234 10.359 1 94.44 240 GLU A C 1
ATOM 1963 O O . GLU A 1 240 ? 5.379 24.797 10.844 1 94.44 240 GLU A O 1
ATOM 1968 N N . HIS A 1 241 ? 7.176 24.609 9.445 1 95.31 241 HIS A N 1
ATOM 1969 C CA . HIS A 1 241 ? 6.625 23.375 8.883 1 95.31 241 HIS A CA 1
ATOM 1970 C C . HIS A 1 241 ? 6.535 22.281 9.945 1 95.31 241 HIS A C 1
ATOM 1972 O O . HIS A 1 241 ? 5.77 21.328 9.797 1 95.31 241 HIS A O 1
ATOM 1978 N N . PHE A 1 242 ? 7.281 22.406 11.023 1 94.81 242 PHE A N 1
ATOM 1979 C CA . PHE A 1 242 ? 7.172 21.438 12.117 1 94.81 242 PHE A CA 1
ATOM 1980 C C . PHE A 1 242 ? 5.961 21.734 12.984 1 94.81 242 PHE A C 1
ATOM 1982 O O . PHE A 1 242 ? 5.398 20.844 13.609 1 94.81 242 PHE A O 1
ATOM 1989 N N . LYS A 1 243 ? 5.527 22.969 13 1 93.94 243 LYS A N 1
ATOM 1990 C CA . LYS A 1 243 ? 4.461 23.438 13.891 1 93.94 243 LYS A CA 1
ATOM 1991 C C . LYS A 1 243 ? 3.105 23.375 13.195 1 93.94 243 LYS A C 1
ATOM 1993 O O . LYS A 1 243 ? 2.078 23.156 13.844 1 93.94 243 LYS A O 1
ATOM 1998 N N . SER A 1 244 ? 3.158 23.562 11.891 1 94.56 244 SER A N 1
ATOM 1999 C CA . SER A 1 244 ? 1.881 23.719 11.203 1 94.56 244 SER A CA 1
ATOM 2000 C C . SER A 1 244 ? 1.788 22.797 9.984 1 94.56 244 SER A C 1
ATOM 2002 O O . SER A 1 244 ? 0.773 22.797 9.289 1 94.56 244 SER A O 1
ATOM 2004 N N . GLY A 1 245 ? 2.787 22.062 9.688 1 96.56 245 GLY A N 1
ATOM 2005 C CA . GLY A 1 245 ? 2.801 21.219 8.5 1 96.56 245 GLY A CA 1
ATOM 2006 C C . GLY A 1 245 ? 3.049 22 7.223 1 96.56 245 GLY A C 1
ATOM 2007 O O . GLY A 1 245 ? 3.494 23.156 7.27 1 96.56 245 GLY A O 1
ATOM 2008 N N . PHE A 1 246 ? 2.836 21.344 6.125 1 97.12 246 PHE A N 1
ATOM 2009 C CA . PHE A 1 246 ? 3.031 22.016 4.848 1 97.12 246 PHE A CA 1
ATOM 2010 C C . PHE A 1 246 ? 1.996 21.562 3.826 1 97.12 246 PHE A C 1
ATOM 2012 O O . PHE A 1 246 ? 1.381 20.5 3.992 1 97.12 246 PHE A O 1
ATOM 2019 N N . LEU A 1 247 ? 1.88 22.453 2.852 1 96.12 247 LEU A N 1
ATOM 2020 C CA . LEU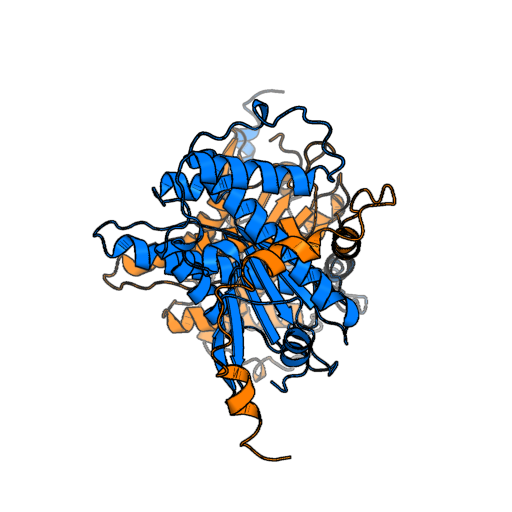 A 1 247 ? 0.924 22.25 1.77 1 96.12 247 LEU A CA 1
ATOM 2021 C C . LEU A 1 247 ? 1.638 22.156 0.425 1 96.12 247 LEU A C 1
ATOM 2023 O O . LEU A 1 247 ? 2.557 22.922 0.15 1 96.12 247 LEU A O 1
ATOM 2027 N N . VAL A 1 248 ? 1.275 21.141 -0.344 1 96.25 248 VAL A N 1
ATOM 2028 C CA . VAL A 1 248 ? 1.667 21.031 -1.747 1 96.25 248 VAL A CA 1
ATOM 2029 C C . VAL A 1 248 ? 0.437 21.203 -2.639 1 96.25 248 VAL A C 1
ATOM 2031 O O . VAL A 1 248 ? -0.581 20.531 -2.43 1 96.25 248 VAL A O 1
ATOM 2034 N N . PHE A 1 249 ? 0.499 22.109 -3.588 1 94.12 249 PHE A N 1
ATOM 2035 C CA . PHE A 1 249 ? -0.628 22.422 -4.465 1 94.12 249 PHE A CA 1
ATOM 2036 C C . PHE A 1 249 ? -0.149 23.031 -5.773 1 94.12 249 PHE A C 1
ATOM 2038 O O . PHE A 1 249 ? 1.04 23.312 -5.934 1 94.12 249 PHE A O 1
ATOM 2045 N N . LYS A 1 250 ? -1.027 23.125 -6.676 1 90.81 250 LYS A N 1
ATOM 2046 C CA . LYS A 1 250 ? -0.72 23.859 -7.906 1 90.81 250 LYS A CA 1
ATOM 2047 C C . LYS A 1 250 ? -1.145 25.312 -7.809 1 90.81 250 LYS A C 1
ATOM 2049 O O . LYS A 1 250 ? -2.281 25.609 -7.434 1 90.81 250 LYS A O 1
ATOM 2054 N N . ASN A 1 251 ? -0.175 26.141 -8.18 1 88.19 251 ASN A N 1
ATOM 2055 C CA . ASN A 1 251 ? -0.473 27.562 -8.102 1 88.19 251 ASN A CA 1
ATOM 2056 C C . ASN A 1 251 ? -1.233 28.047 -9.336 1 88.19 251 ASN A C 1
ATOM 2058 O O . ASN A 1 251 ? -1.691 27.234 -10.141 1 88.19 251 ASN A O 1
ATOM 2062 N N . SER A 1 252 ? -1.374 29.375 -9.445 1 84.19 252 SER A N 1
ATOM 2063 C CA . SER A 1 252 ? -2.182 29.969 -10.5 1 84.19 252 SER A CA 1
ATOM 2064 C C . SER A 1 252 ? -1.588 29.703 -11.875 1 84.19 252 SER A C 1
ATOM 2066 O O . SER A 1 252 ? -2.301 29.719 -12.883 1 84.19 252 SER A O 1
ATOM 2068 N N . THR A 1 253 ? -0.289 29.375 -11.977 1 87.88 253 THR A N 1
ATOM 2069 C CA . THR A 1 253 ? 0.371 29.062 -13.242 1 87.88 253 THR A CA 1
ATOM 2070 C C . THR A 1 253 ? 0.436 27.547 -13.453 1 87.88 253 THR A C 1
ATOM 2072 O O . THR A 1 253 ? 1.182 27.062 -14.305 1 87.88 253 THR A O 1
ATOM 2075 N N . ASN A 1 254 ? -0.194 26.797 -12.586 1 85.94 254 ASN A N 1
ATOM 2076 C CA . ASN A 1 254 ? -0.309 25.344 -12.672 1 85.94 254 ASN A CA 1
ATOM 2077 C C . ASN A 1 254 ? 1.019 24.656 -12.367 1 85.94 254 ASN A C 1
ATOM 2079 O O . ASN A 1 254 ? 1.312 23.594 -12.922 1 85.94 254 ASN A O 1
ATOM 2083 N N . GLU A 1 255 ? 1.762 25.328 -11.609 1 89.25 255 GLU A N 1
ATOM 2084 C CA . GLU A 1 255 ? 3.02 24.766 -11.141 1 89.25 255 GLU A CA 1
ATOM 2085 C C . GLU A 1 255 ? 2.914 24.297 -9.688 1 89.25 255 GLU A C 1
ATOM 2087 O O . GLU A 1 255 ? 2.238 24.938 -8.883 1 89.25 255 GLU A O 1
ATOM 2092 N N . LEU A 1 256 ? 3.566 23.25 -9.484 1 91.81 256 LEU A N 1
ATOM 2093 C CA . LEU A 1 256 ? 3.582 22.766 -8.102 1 91.81 256 LEU A CA 1
ATOM 2094 C C . LEU A 1 256 ? 4.234 23.797 -7.184 1 91.81 256 LEU A C 1
ATOM 2096 O O . LEU A 1 256 ? 5.266 24.375 -7.527 1 91.81 256 LEU A O 1
ATOM 2100 N N . ASP A 1 257 ? 3.559 24.062 -6.102 1 91.81 257 ASP A N 1
ATOM 2101 C CA . ASP A 1 257 ? 4.02 25.047 -5.113 1 91.81 257 ASP A CA 1
ATOM 2102 C C . ASP A 1 257 ? 3.939 24.469 -3.701 1 91.81 257 ASP A C 1
ATOM 2104 O O . ASP A 1 257 ? 3.314 23.438 -3.48 1 91.81 257 ASP A O 1
ATOM 2108 N N . TYR A 1 258 ? 4.699 25.125 -2.887 1 92.75 258 TYR A N 1
ATOM 2109 C CA . TYR A 1 258 ? 4.84 24.734 -1.489 1 92.75 258 TYR A CA 1
ATOM 2110 C C . TYR A 1 258 ? 4.508 25.891 -0.561 1 92.75 258 TYR A C 1
ATOM 2112 O O . TYR A 1 258 ? 4.867 27.047 -0.84 1 92.75 258 TYR A O 1
ATOM 2120 N N . LYS A 1 259 ? 3.67 25.531 0.544 1 92.12 259 LYS A N 1
ATOM 2121 C CA . LYS A 1 259 ? 3.326 26.594 1.481 1 92.12 259 LYS A CA 1
ATOM 2122 C C . LYS A 1 259 ? 3.428 26.109 2.926 1 92.12 259 LYS A C 1
ATOM 2124 O O . LYS A 1 259 ? 2.883 25.062 3.273 1 92.12 259 LYS A O 1
ATOM 2129 N N . SER A 1 260 ? 4.055 26.859 3.742 1 92.56 260 SER A N 1
ATOM 2130 C CA . SER A 1 260 ? 4.133 26.75 5.195 1 92.56 260 SER A CA 1
ATOM 2131 C C . SER A 1 260 ? 4.535 28.078 5.828 1 92.56 260 SER A C 1
ATOM 2133 O O . SER A 1 260 ? 5.523 28.688 5.418 1 92.56 260 SER A O 1
ATOM 2135 N N . PRO A 1 261 ? 3.861 28.625 6.832 1 90.06 261 PRO A N 1
ATOM 2136 C CA . PRO A 1 261 ? 2.686 28.078 7.512 1 90.06 261 PRO A CA 1
ATOM 2137 C C . PRO A 1 261 ? 1.408 28.203 6.688 1 90.06 261 PRO A C 1
ATOM 2139 O O . PRO A 1 261 ? 1.377 28.953 5.707 1 90.06 261 PRO A O 1
ATOM 2142 N N . ILE A 1 262 ? 0.468 27.375 7.074 1 88.62 262 ILE A N 1
ATOM 2143 C CA . ILE A 1 262 ? -0.853 27.422 6.457 1 88.62 262 ILE A CA 1
ATOM 2144 C C . ILE A 1 262 ? -1.894 27.859 7.48 1 88.62 262 ILE A C 1
ATOM 2146 O O . ILE A 1 262 ? -1.866 27.406 8.633 1 88.62 262 ILE A O 1
ATOM 2150 N N . ASN A 1 263 ? -2.746 28.75 7.059 1 90.12 263 ASN A N 1
ATOM 2151 C CA . ASN A 1 263 ? -3.885 29.125 7.887 1 90.12 263 ASN A CA 1
ATOM 2152 C C . ASN A 1 263 ? -5.191 28.562 7.344 1 90.12 263 ASN A C 1
ATOM 2154 O O . ASN A 1 263 ? -5.883 29.219 6.566 1 90.12 263 ASN A O 1
ATOM 2158 N N . PHE A 1 264 ? -5.598 27.438 7.84 1 90.25 264 PHE A N 1
ATOM 2159 C CA . PHE A 1 264 ? -6.793 26.766 7.344 1 90.25 264 PHE A CA 1
ATOM 2160 C C . PHE A 1 264 ? -8.055 27.469 7.828 1 90.25 264 PHE A C 1
ATOM 2162 O O . PHE A 1 264 ? -9.148 27.234 7.309 1 90.25 264 PHE A O 1
ATOM 2169 N N . LYS A 1 265 ? -7.926 28.281 8.781 1 85.44 265 LYS A N 1
ATOM 2170 C CA . LYS A 1 265 ? -9.086 28.984 9.312 1 85.44 265 LYS A CA 1
ATOM 2171 C C . LYS A 1 265 ? -9.57 30.062 8.352 1 85.44 265 LYS A C 1
ATOM 2173 O O . LYS A 1 265 ? -10.719 30.516 8.445 1 85.44 265 LYS A O 1
ATOM 2178 N N . SER A 1 266 ? -8.578 30.422 7.504 1 82.31 266 SER A N 1
ATOM 2179 C CA . SER A 1 266 ? -8.984 31.406 6.5 1 82.31 266 SER A CA 1
ATOM 2180 C C . SER A 1 266 ? -9.914 30.781 5.465 1 82.31 266 SER A C 1
ATOM 2182 O O . SER A 1 266 ? -9.656 29.672 4.98 1 82.31 266 SER A O 1
ATOM 2184 N N . ASP A 1 267 ? -11.039 31.266 5.219 1 66.81 267 ASP A N 1
ATOM 2185 C CA . ASP A 1 267 ? -12.062 30.719 4.328 1 66.81 267 ASP A CA 1
ATOM 2186 C C . ASP A 1 267 ? -11.555 30.641 2.891 1 66.81 267 ASP A C 1
ATOM 2188 O O . ASP A 1 267 ? -12 29.781 2.117 1 66.81 267 ASP A O 1
ATOM 2192 N N . THR A 1 268 ? -10.57 31.219 2.703 1 78.25 268 THR A N 1
ATOM 2193 C CA . THR A 1 268 ? -10.219 31.406 1.299 1 78.25 268 THR A CA 1
ATOM 2194 C C . THR A 1 268 ? -9.289 30.297 0.83 1 78.25 268 THR A C 1
ATOM 2196 O O . THR A 1 268 ? -9.281 29.938 -0.351 1 78.25 268 THR A O 1
ATOM 2199 N N . ILE A 1 269 ? -8.734 29.656 1.691 1 81.44 269 ILE A N 1
ATOM 2200 C CA . ILE A 1 269 ? -7.664 28.781 1.233 1 81.44 269 ILE A CA 1
ATOM 2201 C C . ILE A 1 269 ? -8.258 27.469 0.695 1 81.44 269 ILE A C 1
ATOM 2203 O O . ILE A 1 269 ? -7.926 27.047 -0.413 1 81.44 269 ILE A O 1
ATOM 2207 N N . ILE A 1 270 ? -9.18 26.922 1.393 1 85.25 270 ILE A N 1
ATOM 2208 C CA . ILE A 1 270 ? -9.734 25.641 0.99 1 85.25 270 ILE A CA 1
ATOM 2209 C C . ILE A 1 270 ? -10.586 25.812 -0.265 1 85.25 270 ILE A C 1
ATOM 2211 O O . ILE A 1 270 ? -10.547 24.984 -1.177 1 85.25 270 ILE A O 1
ATOM 2215 N N . ASP A 1 271 ? -11.273 26.922 -0.268 1 82.56 271 ASP A N 1
ATOM 2216 C CA . ASP A 1 271 ? -12.078 27.219 -1.449 1 82.56 271 ASP A CA 1
ATOM 2217 C C . ASP A 1 271 ? -11.203 27.359 -2.689 1 82.56 271 ASP A C 1
ATOM 2219 O O . ASP A 1 271 ? -11.539 26.844 -3.76 1 82.56 271 ASP A O 1
ATOM 2223 N N . TYR A 1 272 ? -10.195 28 -2.398 1 80.88 272 TYR A N 1
ATOM 2224 C CA . TYR A 1 272 ? -9.242 28.172 -3.488 1 80.88 272 TYR A CA 1
ATOM 2225 C C . TYR A 1 272 ? -8.664 26.844 -3.939 1 80.88 272 TYR A C 1
ATOM 2227 O O . TYR A 1 272 ? -8.609 26.547 -5.141 1 80.88 272 TYR A O 1
ATOM 2235 N N . LEU A 1 273 ? -8.344 26.031 -3.098 1 85.06 273 LEU A N 1
ATOM 2236 C CA . LEU A 1 273 ? -7.676 24.766 -3.381 1 85.06 273 LEU A CA 1
ATOM 2237 C C . LEU A 1 273 ? -8.633 23.781 -4.047 1 85.06 273 LEU A C 1
ATOM 2239 O O . LEU A 1 273 ? -8.242 23.047 -4.957 1 85.06 273 LEU A O 1
ATOM 2243 N N . LEU A 1 274 ? -9.883 23.844 -3.672 1 84.44 274 LEU A N 1
ATOM 2244 C CA . LEU A 1 274 ? -10.844 22.859 -4.172 1 84.44 274 LEU A CA 1
ATOM 2245 C C . LEU A 1 274 ? -11.398 23.281 -5.527 1 84.44 274 LEU A C 1
ATOM 2247 O O . LEU A 1 274 ? -11.789 22.438 -6.336 1 84.44 274 LEU A O 1
ATOM 2251 N N . ASN A 1 275 ? -11.43 24.531 -5.734 1 75.06 275 ASN A N 1
ATOM 2252 C CA . ASN A 1 275 ? -12.102 25.016 -6.938 1 75.06 275 ASN A CA 1
ATOM 2253 C C . ASN A 1 275 ? -11.102 25.297 -8.055 1 75.06 275 ASN A C 1
ATOM 2255 O O . ASN A 1 275 ? -11.5 25.672 -9.164 1 75.06 275 ASN A O 1
ATOM 2259 N N . ARG A 1 276 ? -9.914 25.031 -7.746 1 66.94 276 ARG A N 1
ATOM 2260 C CA . ARG A 1 276 ? -8.93 25.281 -8.789 1 66.94 276 ARG A CA 1
ATOM 2261 C C . ARG A 1 276 ? -9.078 24.297 -9.938 1 66.94 276 ARG A C 1
ATOM 2263 O O . ARG A 1 276 ? -9.375 23.109 -9.711 1 66.94 276 ARG A O 1
ATOM 2270 N N . LYS A 1 277 ? -9.289 24.844 -11.125 1 60.06 277 LYS A N 1
ATOM 2271 C CA . LYS A 1 277 ? -9.367 23.984 -12.312 1 60.06 277 LYS A CA 1
ATOM 2272 C C . LYS A 1 277 ? -8.039 23.281 -12.57 1 60.06 277 LYS A C 1
ATOM 2274 O O . LYS A 1 277 ? -6.977 23.906 -12.5 1 60.06 277 LYS A O 1
ATOM 2279 N N . ASN A 1 278 ? -7.914 21.875 -12.391 1 54.81 278 ASN A N 1
ATOM 2280 C CA . ASN A 1 278 ? -6.703 21.141 -12.742 1 54.81 278 ASN A CA 1
ATOM 2281 C C . ASN A 1 278 ? -6.379 21.266 -14.227 1 54.81 278 ASN A C 1
ATOM 2283 O O . ASN A 1 278 ? -7.281 21.375 -15.062 1 54.81 278 ASN A O 1
ATOM 2287 N N . MET B 1 1 ? -12.18 39.688 -15.594 1 23.44 1 MET B N 1
ATOM 2288 C CA . MET B 1 1 ? -11.664 40 -14.266 1 23.44 1 MET B CA 1
ATOM 2289 C C . MET B 1 1 ? -10.172 39.719 -14.18 1 23.44 1 MET B C 1
ATOM 2291 O O . MET B 1 1 ? -9.734 38.562 -14.359 1 23.44 1 MET B O 1
ATOM 2295 N N . SER B 1 2 ? -9.203 40.719 -14.336 1 24.73 2 SER B N 1
ATOM 2296 C CA . SER B 1 2 ? -7.828 40.875 -14.805 1 24.73 2 SER B CA 1
ATOM 2297 C C . SER B 1 2 ? -6.836 40.219 -13.844 1 24.73 2 SER B C 1
ATOM 2299 O O . SER B 1 2 ? -7.164 39.969 -12.68 1 24.73 2 SER B O 1
ATOM 2301 N N . SER B 1 3 ? -5.551 39.906 -14.32 1 34 3 SER B N 1
ATOM 2302 C CA . SER B 1 3 ? -4.27 39.344 -13.914 1 34 3 SER B CA 1
ATOM 2303 C C . SER B 1 3 ? -3.762 40 -12.633 1 34 3 SER B C 1
ATOM 2305 O O . SER B 1 3 ? -2.947 39.438 -11.914 1 34 3 SER B O 1
ATOM 2307 N N . SER B 1 4 ? -4.016 41.375 -12.336 1 30.72 4 SER B N 1
ATOM 2308 C CA . SER B 1 4 ? -3.371 42.25 -11.383 1 30.72 4 SER B CA 1
ATOM 2309 C C . SER B 1 4 ? -3.781 41.938 -9.953 1 30.72 4 SER B C 1
ATOM 2311 O O . SER B 1 4 ? -3.021 42.188 -9.016 1 30.72 4 SER B O 1
ATOM 2313 N N . THR B 1 5 ? -5.035 41.531 -9.711 1 28.88 5 THR B N 1
ATOM 2314 C CA . THR B 1 5 ? -5.582 41.531 -8.359 1 28.88 5 THR B CA 1
ATOM 2315 C C . THR B 1 5 ? -4.965 40.406 -7.535 1 28.88 5 THR B C 1
ATOM 2317 O O . THR B 1 5 ? -4.969 40.438 -6.305 1 28.88 5 THR B O 1
ATOM 2320 N N . ILE B 1 6 ? -4.477 39.312 -8.203 1 29.69 6 ILE B N 1
ATOM 2321 C CA . ILE B 1 6 ? -4.09 38.156 -7.41 1 29.69 6 ILE B CA 1
ATOM 2322 C C . ILE B 1 6 ? -2.723 38.375 -6.777 1 29.69 6 ILE B C 1
ATOM 2324 O O . ILE B 1 6 ? -2.293 37.625 -5.906 1 29.69 6 ILE B O 1
ATOM 2328 N N . LYS B 1 7 ? -1.877 39.312 -7.23 1 32.75 7 LYS B N 1
ATOM 2329 C CA . LYS B 1 7 ? -0.544 39.562 -6.691 1 32.75 7 LYS B CA 1
ATOM 2330 C C . LYS B 1 7 ? -0.622 40.125 -5.273 1 32.75 7 LYS B C 1
ATOM 2332 O O . LYS B 1 7 ? 0.246 39.844 -4.445 1 32.75 7 LYS B O 1
ATOM 2337 N N . LYS B 1 8 ? -1.521 41.125 -5.055 1 32.44 8 LYS B N 1
ATOM 2338 C CA . LYS B 1 8 ? -1.552 41.875 -3.799 1 32.44 8 LYS B CA 1
ATOM 2339 C C . LYS B 1 8 ? -1.904 40.969 -2.627 1 32.44 8 LYS B C 1
ATOM 2341 O O . LYS B 1 8 ? -1.648 41.312 -1.47 1 32.44 8 LYS B O 1
ATOM 2346 N N . PHE B 1 9 ? -2.693 39.875 -2.99 1 30.02 9 PHE B N 1
ATOM 2347 C CA . PHE B 1 9 ? -3.174 39.094 -1.856 1 30.02 9 PHE B CA 1
ATOM 2348 C C . PHE B 1 9 ? -2.021 38.375 -1.171 1 30.02 9 PHE B C 1
ATOM 2350 O O . PHE B 1 9 ? -2.039 38.188 0.046 1 30.02 9 PHE B O 1
ATOM 2357 N N . LEU B 1 10 ? -1.06 37.969 -2.018 1 33.56 10 LEU B N 1
ATOM 2358 C CA . LEU B 1 10 ? -0.09 37.094 -1.377 1 33.56 10 LEU B CA 1
ATOM 2359 C C . LEU B 1 10 ? 0.977 37.875 -0.643 1 33.56 10 LEU B C 1
ATOM 2361 O O . LEU B 1 10 ? 1.729 37.344 0.164 1 33.56 10 LEU B O 1
ATOM 2365 N N . ASN B 1 11 ? 1.238 39.25 -1.164 1 29.09 11 ASN B N 1
ATOM 2366 C CA . ASN B 1 11 ? 2.439 39.938 -0.686 1 29.09 11 ASN B CA 1
ATOM 2367 C C . ASN B 1 11 ? 2.18 40.656 0.62 1 29.09 11 ASN B C 1
ATOM 2369 O O . ASN B 1 11 ? 2.955 41.531 1.002 1 29.09 11 ASN B O 1
ATOM 2373 N N . SER B 1 12 ? 0.929 40.969 0.951 1 27.03 12 SER B N 1
ATOM 2374 C CA . SER B 1 12 ? 1.005 41.969 2.008 1 27.03 12 SER B CA 1
ATOM 2375 C C . SER B 1 12 ? 1.79 41.469 3.207 1 27.03 12 SER B C 1
ATOM 2377 O O . SER B 1 12 ? 1.564 40.344 3.666 1 27.03 12 SER B O 1
ATOM 2379 N N . PRO B 1 13 ? 2.928 42.094 3.527 1 28.39 13 PRO B N 1
ATOM 2380 C CA . PRO B 1 13 ? 3.748 41.875 4.719 1 28.39 13 PRO B CA 1
ATOM 2381 C C . PRO B 1 13 ? 2.957 42 6.016 1 28.39 13 PRO B C 1
ATOM 2383 O O . PRO B 1 13 ? 2.668 43.125 6.449 1 28.39 13 PRO B O 1
ATOM 2386 N N . THR B 1 14 ? 1.681 41.594 6.098 1 28.41 14 THR B N 1
ATOM 2387 C CA . THR B 1 14 ? 1.082 41.875 7.398 1 28.41 14 THR B CA 1
ATOM 2388 C C . THR B 1 14 ? 2.051 41.5 8.523 1 28.41 14 THR B C 1
ATOM 2390 O O . THR B 1 14 ? 2.744 40.5 8.461 1 28.41 14 THR B O 1
ATOM 2393 N N . SER B 1 15 ? 2.506 42.5 9.242 1 27.22 15 SER B N 1
ATOM 2394 C CA . SER B 1 15 ? 3.287 42.5 10.477 1 27.22 15 SER B CA 1
ATOM 2395 C C . SER B 1 15 ? 2.883 41.375 11.406 1 27.22 15 SER B C 1
ATOM 2397 O O . SER B 1 15 ? 1.752 41.344 11.898 1 27.22 15 SER B O 1
ATOM 2399 N N . LEU B 1 16 ? 3.363 40.25 11.266 1 30.02 16 LEU B N 1
ATOM 2400 C CA . LEU B 1 16 ? 3.291 38.906 11.891 1 30.02 16 LEU B CA 1
ATOM 2401 C C . LEU B 1 16 ? 3.535 39 13.391 1 30.02 16 LEU B C 1
ATOM 2403 O O . LEU B 1 16 ? 3.463 38 14.102 1 30.02 16 LEU B O 1
ATOM 2407 N N . LEU B 1 17 ? 4.098 40.094 13.883 1 27.89 17 LEU B N 1
ATOM 2408 C CA . LEU B 1 17 ? 4.527 40.094 15.281 1 27.89 17 LEU B CA 1
ATOM 2409 C C . LEU B 1 17 ? 3.332 40 16.219 1 27.89 17 LEU B C 1
ATOM 2411 O O . LEU B 1 17 ? 3.365 39.281 17.219 1 27.89 17 LEU B O 1
ATOM 2415 N N . SER B 1 18 ? 2.412 41.062 16.281 1 28.78 18 SER B N 1
ATOM 2416 C CA . SER B 1 18 ? 1.391 41.188 17.312 1 28.78 18 SER B CA 1
ATOM 2417 C C . SER B 1 18 ? 0.314 40.125 17.156 1 28.78 18 SER B C 1
ATOM 2419 O O . SER B 1 18 ? -0.438 39.844 18.094 1 28.78 18 SER B O 1
ATOM 2421 N N . SER B 1 19 ? -0.034 39.656 15.898 1 29.66 19 SER B N 1
ATOM 2422 C CA . SER B 1 19 ? -1.078 38.688 15.609 1 29.66 19 SER B CA 1
ATOM 2423 C C . SER B 1 19 ? -0.6 37.25 15.898 1 29.66 19 SER B C 1
ATOM 2425 O O . SER B 1 19 ? -1.269 36.281 15.539 1 29.66 19 SER B O 1
ATOM 2427 N N . LYS B 1 20 ? 0.503 36.938 16.469 1 33.34 20 LYS B N 1
ATOM 2428 C CA . LYS B 1 20 ? 1.136 35.75 17.031 1 33.34 20 LYS B CA 1
ATOM 2429 C C . LYS B 1 20 ? 0.219 35.062 18.031 1 33.34 20 LYS B C 1
ATOM 2431 O O . LYS B 1 20 ? 0.117 33.812 18.031 1 33.34 20 LYS B O 1
ATOM 2436 N N . SER B 1 21 ? -0.185 35.844 19.109 1 30.81 21 SER B N 1
ATOM 2437 C CA . SER B 1 21 ? -0.98 35.375 20.234 1 30.81 21 SER B CA 1
ATOM 2438 C C . SER B 1 21 ? -2.402 35.031 19.797 1 30.81 21 SER B C 1
ATOM 2440 O O . SER B 1 21 ? -3.094 34.25 20.453 1 30.81 21 SER B O 1
ATOM 2442 N N . LEU B 1 22 ? -2.932 35.688 18.75 1 29.11 22 LEU B N 1
ATOM 2443 C CA . LEU B 1 22 ? -4.332 35.594 18.359 1 29.11 22 LEU B CA 1
ATOM 2444 C C . LEU B 1 22 ? -4.598 34.25 17.672 1 29.11 22 LEU B C 1
ATOM 2446 O O . LEU B 1 22 ? -5.723 33.75 17.688 1 29.11 22 LEU B O 1
ATOM 2450 N N . LEU B 1 23 ? -3.633 33.75 16.906 1 32.47 23 LEU B N 1
ATOM 2451 C CA . LEU B 1 23 ? -3.98 32.5 16.25 1 32.47 23 LEU B CA 1
ATOM 2452 C C . LEU B 1 23 ? -4.203 31.391 17.297 1 32.47 23 LEU B C 1
ATOM 2454 O O . LEU B 1 23 ? -4.98 30.469 17.062 1 32.47 23 LEU B O 1
ATOM 2458 N N . ILE B 1 24 ? -3.486 31.5 18.422 1 32.88 24 ILE B N 1
ATOM 2459 C CA . ILE B 1 24 ? -3.645 30.469 19.453 1 32.88 24 ILE B CA 1
ATOM 2460 C C . ILE B 1 24 ? -4.98 30.656 20.172 1 32.88 24 ILE B C 1
ATOM 2462 O O . ILE B 1 24 ? -5.629 29.688 20.547 1 32.88 24 ILE B O 1
ATOM 2466 N N . ARG B 1 25 ? -5.422 31.969 20.438 1 31.88 25 ARG B N 1
ATOM 2467 C CA . ARG B 1 25 ? -6.566 32.188 21.312 1 31.88 25 ARG B CA 1
ATOM 2468 C C . ARG B 1 25 ? -7.863 31.734 20.641 1 31.88 25 ARG B C 1
ATOM 2470 O O . ARG B 1 25 ? -8.844 31.422 21.328 1 31.88 25 ARG B O 1
ATOM 2477 N N . SER B 1 26 ? -8.039 31.969 19.375 1 33.19 26 SER B N 1
ATOM 2478 C CA . SER B 1 26 ? -9.391 31.75 18.859 1 33.19 26 SER B CA 1
ATOM 2479 C C . SER B 1 26 ? -9.75 30.281 18.875 1 33.19 26 SER B C 1
ATOM 2481 O O . SER B 1 26 ? -10.859 29.906 18.484 1 33.19 26 SER B O 1
ATOM 2483 N N . PHE B 1 27 ? -8.812 29.406 19.094 1 33.09 27 PHE B N 1
ATOM 2484 C CA . PHE B 1 27 ? -9.297 28.031 19.141 1 33.09 27 PHE B CA 1
ATOM 2485 C C . PHE B 1 27 ? -10.07 27.766 20.438 1 33.09 27 PHE B C 1
ATOM 2487 O O . PHE B 1 27 ? -10.5 26.641 20.688 1 33.09 27 PHE B O 1
ATOM 2494 N N . SER B 1 28 ? -10.102 28.75 21.484 1 30.58 28 SER B N 1
ATOM 2495 C CA . SER B 1 28 ? -10.68 28.453 22.797 1 30.58 28 SER B CA 1
ATOM 2496 C C . SER B 1 28 ? -12.203 28.422 22.734 1 30.58 28 SER B C 1
ATOM 2498 O O . SER B 1 28 ? -12.859 28.172 23.75 1 30.58 28 SER B O 1
ATOM 2500 N N . SER B 1 29 ? -12.977 29.156 21.969 1 31.23 29 SER B N 1
ATOM 2501 C CA . SER B 1 29 ? -14.312 29.484 22.469 1 31.23 29 SER B CA 1
ATOM 2502 C C . SER B 1 29 ? -15.086 28.219 22.812 1 31.23 29 SER B C 1
ATOM 2504 O O . SER B 1 29 ? -15.828 28.172 23.797 1 31.23 29 SER B O 1
ATOM 2506 N N . GLN B 1 30 ? -15.711 27.438 21.844 1 30.88 30 GLN B N 1
ATOM 2507 C CA . GLN B 1 30 ? -16.969 26.766 22.141 1 30.88 30 GLN B CA 1
ATOM 2508 C C . GLN B 1 30 ? -16.75 25.609 23.109 1 30.88 30 GLN B C 1
ATOM 2510 O O . GLN B 1 30 ? -16.406 24.5 22.688 1 30.88 30 GLN B O 1
ATOM 2515 N N . SER B 1 31 ? -16.297 25.797 24.359 1 30.52 31 SER B N 1
ATOM 2516 C CA . SER B 1 31 ? -16.094 24.875 25.484 1 30.52 31 SER B CA 1
ATOM 2517 C C . SER B 1 31 ? -17.406 24.219 25.891 1 30.52 31 SER B C 1
ATOM 2519 O O . SER B 1 31 ? -17.438 23.422 26.828 1 30.52 31 SER B O 1
ATOM 2521 N N . ASN B 1 32 ? -18.641 24.797 26.016 1 31.64 32 ASN B N 1
ATOM 2522 C CA . ASN B 1 32 ? -19.656 24.312 26.953 1 31.64 32 ASN B CA 1
ATOM 2523 C C . ASN B 1 32 ? -19.844 22.812 26.844 1 31.64 32 ASN B C 1
ATOM 2525 O O . ASN B 1 32 ? -20.016 22.125 27.844 1 31.64 32 ASN B O 1
ATOM 2529 N N . GLY B 1 33 ? -20.859 22.328 26 1 31.38 33 GLY B N 1
ATOM 2530 C CA . GLY B 1 33 ? -21.484 21.016 26.062 1 31.38 33 GLY B CA 1
ATOM 2531 C C . GLY B 1 33 ? -20.484 19.875 26.078 1 31.38 33 GLY B C 1
ATOM 2532 O O . GLY B 1 33 ? -19.312 20.078 25.719 1 31.38 33 GLY B O 1
ATOM 2533 N N . ASN B 1 34 ? -20.594 18.859 27.062 1 32.53 34 ASN B N 1
ATOM 2534 C CA . ASN B 1 34 ? -19.953 17.547 27.109 1 32.53 34 ASN B CA 1
ATOM 2535 C C . ASN B 1 34 ? -19.469 17.109 25.719 1 32.53 34 ASN B C 1
ATOM 2537 O O . ASN B 1 34 ? -20.094 16.266 25.078 1 32.53 34 ASN B O 1
ATOM 2541 N N . PHE B 1 35 ? -19.391 17.906 24.922 1 33.28 35 PHE B N 1
ATOM 2542 C CA . PHE B 1 35 ? -18.906 17.531 23.594 1 33.28 35 PHE B CA 1
ATOM 2543 C C . PHE B 1 35 ? -17.625 16.703 23.688 1 33.28 35 PHE B C 1
ATOM 2545 O O . PHE B 1 35 ? -16.547 17.25 23.938 1 33.28 35 PHE B O 1
ATOM 2552 N N . ARG B 1 36 ? -17.531 15.703 24.656 1 39.03 36 ARG B N 1
ATOM 2553 C CA . ARG B 1 36 ? -16.641 14.641 24.234 1 39.03 36 ARG B CA 1
ATOM 2554 C C . ARG B 1 36 ? -16.172 14.852 22.797 1 39.03 36 ARG B C 1
ATOM 2556 O O . ARG B 1 36 ? -17 14.867 21.875 1 39.03 36 ARG B O 1
ATOM 2563 N N . ASN B 1 37 ? -15.398 15.82 22.578 1 42.72 37 ASN B N 1
ATOM 2564 C CA . ASN B 1 37 ? -14.914 16.266 21.266 1 42.72 37 ASN B CA 1
ATOM 2565 C C . ASN B 1 37 ? -15.016 15.148 20.234 1 42.72 37 ASN B C 1
ATOM 2567 O O . ASN B 1 37 ? -14.164 14.258 20.188 1 42.72 37 ASN B O 1
ATOM 2571 N N . TYR B 1 38 ? -16.188 14.531 20.266 1 51.31 38 TYR B N 1
ATOM 2572 C CA . TYR B 1 38 ? -16.609 13.664 19.172 1 51.31 38 TYR B CA 1
ATOM 2573 C C . TYR B 1 38 ? -15.953 14.078 17.859 1 51.31 38 TYR B C 1
ATOM 2575 O O . TYR B 1 38 ? -16.203 15.188 17.359 1 51.31 38 TYR B O 1
ATOM 2583 N N . ASN B 1 39 ? -14.727 13.625 17.625 1 74.88 39 ASN B N 1
ATOM 2584 C CA . ASN B 1 39 ? -14.086 13.828 16.344 1 74.88 39 ASN B CA 1
ATOM 2585 C C . ASN B 1 39 ? -14.984 13.398 15.188 1 74.88 39 ASN B C 1
ATOM 2587 O O . ASN B 1 39 ? -15.07 12.211 14.875 1 74.88 39 ASN B O 1
ATOM 2591 N N . LYS B 1 40 ? -16.125 14.281 14.961 1 88.19 40 LYS B N 1
ATOM 2592 C CA . LYS B 1 40 ? -17.047 14 13.875 1 88.19 40 LYS B CA 1
ATOM 2593 C C . LYS B 1 40 ? -16.344 13.375 12.68 1 88.19 40 LYS B C 1
ATOM 2595 O O . LYS B 1 40 ? -16.938 12.617 11.922 1 88.19 40 LYS B O 1
ATOM 2600 N N . PHE B 1 41 ? -15.133 13.609 12.602 1 92.69 41 PHE B N 1
ATOM 2601 C CA . PHE B 1 41 ? -14.43 13.117 11.422 1 92.69 41 PHE B CA 1
ATOM 2602 C C . PHE B 1 41 ? -14.117 11.633 11.547 1 92.69 41 PHE B C 1
ATOM 2604 O O . PHE B 1 41 ? -13.953 10.938 10.547 1 92.69 41 PHE B O 1
ATOM 2611 N N . GLU B 1 42 ? -14.117 11.18 12.797 1 92 42 GLU B N 1
ATOM 2612 C CA . GLU B 1 42 ? -13.977 9.742 13.008 1 92 42 GLU B CA 1
ATOM 2613 C C . GLU B 1 42 ? -15.18 8.977 12.453 1 92 42 GLU B C 1
ATOM 2615 O O . GLU B 1 42 ? -15.047 7.84 12 1 92 42 GLU B O 1
ATOM 2620 N N . LEU B 1 43 ? -16.281 9.656 12.5 1 93.19 43 LEU B N 1
ATOM 2621 C CA . LEU B 1 43 ? -17.484 9.047 11.961 1 93.19 43 LEU B CA 1
ATOM 2622 C C . LEU B 1 43 ? -17.391 8.898 10.445 1 93.19 43 LEU B C 1
ATOM 2624 O O . LEU B 1 43 ? -17.812 7.879 9.891 1 93.19 43 LEU B O 1
ATOM 2628 N N . PHE B 1 44 ? -16.891 9.875 9.836 1 95 44 PHE B N 1
ATOM 2629 C CA . PHE B 1 44 ? -16.719 9.812 8.383 1 95 44 PHE B CA 1
ATOM 2630 C C . PHE B 1 44 ? -15.734 8.703 8.008 1 95 44 PHE B C 1
ATOM 2632 O O . PHE B 1 44 ? -15.961 7.969 7.043 1 95 44 PHE B O 1
ATOM 2639 N N . GLU B 1 45 ? -14.703 8.555 8.781 1 95.62 45 GLU B N 1
ATOM 2640 C CA . GLU B 1 45 ? -13.703 7.516 8.539 1 95.62 45 GLU B CA 1
ATOM 2641 C C . GLU B 1 45 ? -14.297 6.125 8.758 1 95.62 45 GLU B C 1
ATOM 2643 O O . GLU B 1 45 ? -14.094 5.223 7.945 1 95.62 45 GLU B O 1
ATOM 2648 N N . LYS B 1 46 ? -15.023 6.008 9.797 1 94.5 46 LYS B N 1
ATOM 2649 C CA . LYS B 1 46 ? -15.578 4.719 10.188 1 94.5 46 LYS B CA 1
ATOM 2650 C C . LYS B 1 46 ? -16.594 4.219 9.156 1 94.5 46 LYS B C 1
ATOM 2652 O O . LYS B 1 46 ? -16.734 3.012 8.953 1 94.5 46 LYS B O 1
ATOM 2657 N N . ALA B 1 47 ? -17.25 5.094 8.523 1 95.56 47 ALA B N 1
ATOM 2658 C CA . ALA B 1 47 ? -18.266 4.75 7.543 1 95.56 47 ALA B CA 1
ATOM 2659 C C . ALA B 1 47 ? -17.688 3.932 6.395 1 95.56 47 ALA B C 1
ATOM 2661 O O . ALA B 1 47 ? -18.391 3.193 5.719 1 95.56 47 ALA B O 1
ATOM 2662 N N . PHE B 1 48 ? -16.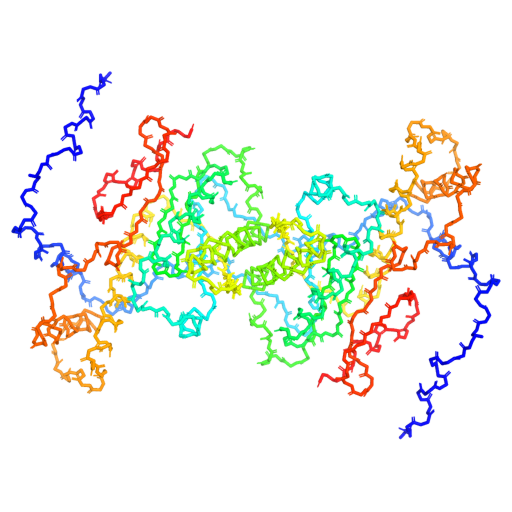359 4.027 6.238 1 96.69 48 PHE B N 1
ATOM 2663 C CA . PHE B 1 48 ? -15.734 3.336 5.117 1 96.69 48 PHE B CA 1
ATOM 2664 C C . PHE B 1 48 ? -14.68 2.355 5.605 1 96.69 48 PHE B C 1
ATOM 2666 O O . PHE B 1 48 ? -13.867 1.861 4.816 1 96.69 48 PHE B O 1
ATOM 2673 N N . ASP B 1 49 ? -14.656 2.201 6.871 1 95.5 49 ASP B N 1
ATOM 2674 C CA . ASP B 1 49 ? -13.719 1.259 7.48 1 95.5 49 ASP B CA 1
ATOM 2675 C C . ASP B 1 49 ? -14.344 -0.127 7.613 1 95.5 49 ASP B C 1
ATOM 2677 O O . ASP B 1 49 ? -14.664 -0.566 8.719 1 95.5 49 ASP B O 1
ATOM 2681 N N . PHE B 1 50 ? -14.367 -0.889 6.527 1 96 50 PHE B N 1
ATOM 2682 C CA . PHE B 1 50 ? -15.023 -2.191 6.473 1 96 50 PHE B CA 1
ATOM 2683 C C . PHE B 1 50 ? -14.109 -3.275 7.043 1 96 50 PHE B C 1
ATOM 2685 O O . PHE B 1 50 ? -12.891 -3.182 6.941 1 96 50 PHE B O 1
ATOM 2692 N N . VAL B 1 51 ? -14.766 -4.289 7.609 1 94.69 51 VAL B N 1
ATOM 2693 C CA . VAL B 1 51 ? -14.062 -5.379 8.273 1 94.69 51 VAL B CA 1
ATOM 2694 C C . VAL B 1 51 ? -14.445 -6.711 7.629 1 94.69 51 VAL B C 1
ATOM 2696 O O . VAL B 1 51 ? -15.625 -6.957 7.352 1 94.69 51 VAL B O 1
ATOM 2699 N N . LEU B 1 52 ? -13.461 -7.547 7.348 1 95.38 52 LEU B N 1
ATOM 2700 C CA . LEU B 1 52 ? -13.734 -8.883 6.836 1 95.38 52 LEU B CA 1
ATOM 2701 C C . LEU B 1 52 ? -14.273 -9.789 7.938 1 95.38 52 LEU B C 1
ATOM 2703 O O . LEU B 1 52 ? -13.805 -9.734 9.078 1 95.38 52 LEU B O 1
ATOM 2707 N N . PRO B 1 53 ? -15.242 -10.648 7.57 1 92.69 53 PRO B N 1
ATOM 2708 C CA . PRO B 1 53 ? -15.781 -11.547 8.586 1 92.69 53 PRO B CA 1
ATOM 2709 C C . PRO B 1 53 ? -14.734 -12.531 9.109 1 92.69 53 PRO B C 1
ATOM 2711 O O . PRO B 1 53 ? -13.898 -13.023 8.344 1 92.69 53 PRO B O 1
ATOM 2714 N N . PRO B 1 54 ? -14.797 -12.805 10.383 1 89.44 54 PRO B N 1
ATOM 2715 C CA . PRO B 1 54 ? -13.859 -13.75 10.992 1 89.44 54 PRO B CA 1
ATOM 2716 C C . PRO B 1 54 ? -14.227 -15.203 10.703 1 89.44 54 PRO B C 1
ATOM 2718 O O . PRO B 1 54 ? -15.25 -15.477 10.078 1 89.44 54 PRO B O 1
ATOM 2721 N N . TYR B 1 55 ? -13.344 -16.172 11.008 1 88 55 TYR B N 1
ATOM 2722 C CA . TYR B 1 55 ? -13.547 -17.609 11.008 1 88 55 TYR B CA 1
ATOM 2723 C C . TYR B 1 55 ? -13.641 -18.156 9.586 1 88 55 TYR B C 1
ATOM 2725 O O . TYR B 1 55 ? -14.25 -19.203 9.344 1 88 55 TYR B O 1
ATOM 2733 N N . GLN B 1 56 ? -13.203 -17.391 8.664 1 91.44 56 GLN B N 1
ATOM 2734 C CA . GLN B 1 56 ? -13.062 -17.812 7.281 1 91.44 56 GLN B CA 1
ATOM 2735 C C . GLN B 1 56 ? -11.688 -17.469 6.73 1 91.44 56 GLN B C 1
ATOM 2737 O O . GLN B 1 56 ? -11.055 -16.516 7.195 1 91.44 56 GLN B O 1
ATOM 2742 N N . PRO B 1 57 ? -11.234 -18.266 5.773 1 94.31 57 PRO B N 1
ATOM 2743 C CA . PRO B 1 57 ? -9.969 -17.891 5.137 1 94.31 57 PRO B CA 1
ATOM 2744 C C . PRO B 1 57 ? -10.047 -16.516 4.457 1 94.31 57 PRO B C 1
ATOM 2746 O O . PRO B 1 57 ? -11 -16.25 3.725 1 94.31 57 PRO B O 1
ATOM 2749 N N . ILE B 1 58 ? -9.102 -15.719 4.738 1 95.94 58 ILE B N 1
ATOM 2750 C CA . ILE B 1 58 ? -8.922 -14.43 4.078 1 95.94 58 ILE B CA 1
ATOM 2751 C C . ILE B 1 58 ? -7.879 -14.555 2.973 1 95.94 58 ILE B C 1
ATOM 2753 O O . ILE B 1 58 ? -6.793 -15.094 3.197 1 95.94 58 ILE B O 1
ATOM 2757 N N . ILE B 1 59 ? -8.219 -14.117 1.787 1 97.81 59 ILE B N 1
ATOM 2758 C CA . ILE B 1 59 ? -7.285 -14.07 0.667 1 97.81 59 ILE B CA 1
ATOM 2759 C C . ILE B 1 59 ? -6.84 -12.633 0.42 1 97.81 59 ILE B C 1
ATOM 2761 O O . ILE B 1 59 ? -7.672 -11.742 0.248 1 97.81 59 ILE B O 1
ATOM 2765 N N . ILE B 1 60 ? -5.605 -12.398 0.521 1 97.94 60 ILE B N 1
ATOM 2766 C CA . ILE B 1 60 ? -5.004 -11.141 0.092 1 97.94 60 ILE B CA 1
ATOM 2767 C C . ILE B 1 60 ? -4.211 -11.367 -1.193 1 97.94 60 ILE B C 1
ATOM 2769 O O . ILE B 1 60 ? -3.248 -12.133 -1.211 1 97.94 60 ILE B O 1
ATOM 2773 N N . ARG B 1 61 ? -4.598 -10.711 -2.23 1 98.44 61 ARG B N 1
ATOM 2774 C CA . ARG B 1 61 ? -3.939 -10.891 -3.52 1 98.44 61 ARG B CA 1
ATOM 2775 C C . ARG B 1 61 ? -3.273 -9.602 -3.98 1 98.44 61 ARG B C 1
ATOM 2777 O O . ARG B 1 61 ? -3.91 -8.547 -4.012 1 98.44 61 ARG B O 1
ATOM 2784 N N . LEU B 1 62 ? -2.043 -9.711 -4.258 1 98.38 62 LEU B N 1
ATOM 2785 C CA . LEU B 1 62 ? -1.253 -8.602 -4.785 1 98.38 62 LEU B CA 1
ATOM 2786 C C . LEU B 1 62 ? -0.931 -8.812 -6.262 1 98.38 62 LEU B C 1
ATOM 2788 O O . LEU B 1 62 ? -0.658 -9.938 -6.684 1 98.38 62 LEU B O 1
ATOM 2792 N N . ASP B 1 63 ? -0.979 -7.691 -7.023 1 96.69 63 ASP B N 1
ATOM 2793 C CA . ASP B 1 63 ? -0.626 -7.699 -8.438 1 96.69 63 ASP B CA 1
ATOM 2794 C C . ASP B 1 63 ? 0.299 -6.535 -8.781 1 96.69 63 ASP B C 1
ATOM 2796 O O . ASP B 1 63 ? 0.023 -5.387 -8.422 1 96.69 63 ASP B O 1
ATOM 2800 N N . GLY B 1 64 ? 1.371 -6.863 -9.414 1 95.75 64 GLY B N 1
ATOM 2801 C CA . GLY B 1 64 ? 2.275 -5.812 -9.844 1 95.75 64 GLY B CA 1
ATOM 2802 C C . GLY B 1 64 ? 1.632 -4.832 -10.805 1 95.75 64 GLY B C 1
ATOM 2803 O O . GLY B 1 64 ? 0.861 -5.23 -11.688 1 95.75 64 GLY B O 1
ATOM 2804 N N . ASN B 1 65 ? 1.972 -3.547 -10.586 1 90.31 65 ASN B N 1
ATOM 2805 C CA . ASN B 1 65 ? 1.432 -2.51 -11.453 1 90.31 65 ASN B CA 1
ATOM 2806 C C . ASN B 1 65 ? 2.4 -2.166 -12.586 1 90.31 65 ASN B C 1
ATOM 2808 O O . ASN B 1 65 ? 3.51 -1.691 -12.336 1 90.31 65 ASN B O 1
ATOM 2812 N N . SER B 1 66 ? 2.016 -2.402 -13.812 1 81.12 66 SER B N 1
ATOM 2813 C CA . SER B 1 66 ? 2.764 -2.086 -15.023 1 81.12 66 SER B CA 1
ATOM 2814 C C . SER B 1 66 ? 4.098 -2.82 -15.055 1 81.12 66 SER B C 1
ATOM 2816 O O . SER B 1 66 ? 5.137 -2.223 -15.359 1 81.12 66 SER B O 1
ATOM 2818 N N . PHE B 1 67 ? 4.098 -4.008 -14.711 1 82.44 67 PHE B N 1
ATOM 2819 C CA . PHE B 1 67 ? 5.328 -4.789 -14.648 1 82.44 67 PHE B CA 1
ATOM 2820 C C . PHE B 1 67 ? 5.824 -5.125 -16.047 1 82.44 67 PHE B C 1
ATOM 2822 O O . PHE B 1 67 ? 7.016 -5.375 -16.25 1 82.44 67 PHE B O 1
ATOM 2829 N N . SER B 1 68 ? 4.871 -5.16 -16.906 1 75.25 68 SER B N 1
ATOM 2830 C CA . SER B 1 68 ? 5.305 -5.355 -18.297 1 75.25 68 SER B CA 1
ATOM 2831 C C . SER B 1 68 ? 6.258 -4.254 -18.734 1 75.25 68 SER B C 1
ATOM 2833 O O . SER B 1 68 ? 7.297 -4.527 -19.344 1 75.25 68 SER B O 1
ATOM 2835 N N . LYS B 1 69 ? 5.918 -3.055 -18.406 1 74.81 69 LYS B N 1
ATOM 2836 C CA . LYS B 1 69 ? 6.75 -1.903 -18.734 1 74.81 69 LYS B CA 1
ATOM 2837 C C . LYS B 1 69 ? 8.055 -1.918 -17.938 1 74.81 69 LYS B C 1
ATOM 2839 O O . LYS B 1 69 ? 9.117 -1.619 -18.484 1 74.81 69 LYS B O 1
ATOM 2844 N N . LEU B 1 70 ? 7.871 -2.338 -16.781 1 77.75 70 LEU B N 1
ATOM 2845 C CA . LEU B 1 70 ? 9.039 -2.414 -15.898 1 77.75 70 LEU B CA 1
ATOM 2846 C C . LEU B 1 70 ? 10.055 -3.414 -16.438 1 77.75 70 LEU B C 1
ATOM 2848 O O . LEU B 1 70 ? 11.258 -3.127 -16.469 1 77.75 70 LEU B O 1
ATOM 2852 N N . ASN B 1 71 ? 9.578 -4.52 -16.812 1 76.25 71 ASN B N 1
ATOM 2853 C CA . ASN B 1 71 ? 10.453 -5.578 -17.297 1 76.25 71 ASN B CA 1
ATOM 2854 C C . ASN B 1 71 ? 11.211 -5.145 -18.547 1 76.25 71 ASN B C 1
ATOM 2856 O O . ASN B 1 71 ? 12.391 -5.465 -18.719 1 76.25 71 ASN B O 1
ATOM 2860 N N . LYS B 1 72 ? 10.555 -4.426 -19.344 1 76.88 72 LYS B N 1
ATOM 2861 C CA . LYS B 1 72 ? 11.203 -3.906 -20.547 1 76.88 72 LYS B CA 1
ATOM 2862 C C . LYS B 1 72 ? 12.281 -2.889 -20.188 1 76.88 72 LYS B C 1
ATOM 2864 O O . LYS B 1 72 ? 13.391 -2.941 -20.734 1 76.88 72 LYS B O 1
ATOM 2869 N N . GLN B 1 73 ? 11.945 -2.082 -19.25 1 75.81 73 GLN B N 1
ATOM 2870 C CA . GLN B 1 73 ? 12.875 -1.042 -18.828 1 75.81 73 GLN B CA 1
ATOM 2871 C C . GLN B 1 73 ? 14.125 -1.647 -18.188 1 75.81 73 GLN B C 1
ATOM 2873 O O . GLN B 1 73 ? 15.234 -1.146 -18.391 1 75.81 73 GLN B O 1
ATOM 2878 N N . LEU B 1 74 ? 13.883 -2.695 -17.547 1 78.31 74 LEU B N 1
ATOM 2879 C CA . LEU B 1 74 ? 14.984 -3.324 -16.812 1 78.31 74 LEU B CA 1
ATOM 2880 C C . LEU B 1 74 ? 15.648 -4.406 -17.672 1 78.31 74 LEU B C 1
ATOM 2882 O O . LEU B 1 74 ? 16.594 -5.066 -17.219 1 78.31 74 LEU B O 1
ATOM 2886 N N . LYS B 1 75 ? 15.102 -4.613 -18.844 1 76.12 75 LYS B N 1
ATOM 2887 C CA . LYS B 1 75 ? 15.625 -5.605 -19.781 1 76.12 75 LYS B CA 1
ATOM 2888 C C . LYS B 1 75 ? 15.594 -7.004 -19.172 1 76.12 75 LYS B C 1
ATOM 2890 O O . LYS B 1 75 ? 16.578 -7.738 -19.25 1 76.12 75 LYS B O 1
ATOM 2895 N N . LEU B 1 76 ? 14.539 -7.215 -18.5 1 78.69 76 LEU B N 1
ATOM 2896 C CA . LEU B 1 76 ? 14.344 -8.547 -17.953 1 78.69 76 LEU B CA 1
ATOM 2897 C C . LEU B 1 76 ? 13.742 -9.484 -18.984 1 78.69 76 LEU B C 1
ATOM 2899 O O . LEU B 1 76 ? 12.883 -9.078 -19.781 1 78.69 76 LEU B O 1
ATOM 2903 N N . GLU B 1 77 ? 14.297 -10.633 -19.047 1 75.44 77 GLU B N 1
ATOM 2904 C CA . GLU B 1 77 ? 13.711 -11.664 -19.906 1 75.44 77 GLU B CA 1
ATOM 2905 C C . GLU B 1 77 ? 12.383 -12.164 -19.344 1 75.44 77 GLU B C 1
ATOM 2907 O O . GLU B 1 77 ? 12.102 -11.984 -18.156 1 75.44 77 GLU B O 1
ATOM 2912 N N . ARG B 1 78 ? 11.664 -12.609 -20.375 1 73.31 78 ARG B N 1
ATOM 2913 C CA . ARG B 1 78 ? 10.484 -13.32 -19.891 1 73.31 78 ARG B CA 1
ATOM 2914 C C . ARG B 1 78 ? 10.875 -14.531 -19.047 1 73.31 78 ARG B C 1
ATOM 2916 O O . ARG B 1 78 ? 11.844 -15.227 -19.375 1 73.31 78 ARG B O 1
ATOM 2923 N N . HIS B 1 79 ? 10.422 -14.719 -17.938 1 84.06 79 HIS B N 1
ATOM 2924 C CA . HIS B 1 79 ? 10.766 -15.797 -17.016 1 84.06 79 HIS B CA 1
ATOM 2925 C C . HIS B 1 79 ? 12.172 -15.609 -16.453 1 84.06 79 HIS B C 1
ATOM 2927 O O . HIS B 1 79 ? 12.984 -16.531 -16.469 1 84.06 79 HIS B O 1
ATOM 2933 N N . ASP B 1 80 ? 12.547 -14.453 -16.141 1 90.62 80 ASP B N 1
ATOM 2934 C CA . ASP B 1 80 ? 13.828 -14.086 -15.539 1 90.62 80 ASP B CA 1
ATOM 2935 C C . ASP B 1 80 ? 13.953 -14.664 -14.133 1 90.62 80 ASP B C 1
ATOM 2937 O O . ASP B 1 80 ? 13.102 -14.414 -13.273 1 90.62 80 ASP B O 1
ATOM 2941 N N . GLU B 1 81 ? 15.016 -15.43 -13.984 1 93.56 81 GLU B N 1
ATOM 2942 C CA . GLU B 1 81 ? 15.219 -16.078 -12.695 1 93.56 81 GLU B CA 1
ATOM 2943 C C . GLU B 1 81 ? 15.414 -15.047 -11.586 1 93.56 81 GLU B C 1
ATOM 2945 O O . GLU B 1 81 ? 15.055 -15.289 -10.43 1 93.56 81 GLU B O 1
ATOM 2950 N N . ARG B 1 82 ? 16.016 -13.969 -11.93 1 93.56 82 ARG B N 1
ATOM 2951 C CA . ARG B 1 82 ? 16.203 -12.922 -10.93 1 93.56 82 ARG B CA 1
ATOM 2952 C C . ARG B 1 82 ? 14.875 -12.383 -10.438 1 93.56 82 ARG B C 1
ATOM 2954 O O . ARG B 1 82 ? 14.711 -12.086 -9.25 1 93.56 82 ARG B O 1
ATOM 2961 N N . PHE B 1 83 ? 13.938 -12.227 -11.305 1 94.56 83 PHE B N 1
ATOM 2962 C CA . PHE B 1 83 ? 12.586 -11.812 -10.961 1 94.56 83 PHE B CA 1
ATOM 2963 C C . PHE B 1 83 ? 11.922 -12.844 -10.055 1 94.56 83 PHE B C 1
ATOM 2965 O O . PHE B 1 83 ? 11.375 -12.492 -9.008 1 94.56 83 PHE B O 1
ATOM 2972 N N . HIS B 1 84 ? 12.062 -14.078 -10.469 1 95.06 84 HIS B N 1
ATOM 2973 C CA . HIS B 1 84 ? 11.469 -15.156 -9.695 1 95.06 84 HIS B CA 1
ATOM 2974 C C . HIS B 1 84 ? 12.039 -15.219 -8.281 1 95.06 84 HIS B C 1
ATOM 2976 O O . HIS B 1 84 ? 11.289 -15.312 -7.309 1 95.06 84 HIS B O 1
ATOM 2982 N N . GLU B 1 85 ? 13.305 -15.117 -8.211 1 96.38 85 GLU B N 1
ATOM 2983 C CA . GLU B 1 85 ? 13.961 -15.172 -6.91 1 96.38 85 GLU B CA 1
ATOM 2984 C C . GLU B 1 85 ? 13.555 -13.992 -6.031 1 96.38 85 GLU B C 1
ATOM 2986 O O . GLU B 1 85 ? 13.438 -14.133 -4.812 1 96.38 85 GLU B O 1
ATOM 2991 N N . SER B 1 86 ? 13.383 -12.859 -6.617 1 95.88 86 SER B N 1
ATOM 2992 C CA . SER B 1 86 ? 12.938 -11.688 -5.879 1 95.88 86 SER B CA 1
ATOM 2993 C C . SER B 1 86 ? 11.516 -11.875 -5.348 1 95.88 86 SER B C 1
ATOM 2995 O O . SER B 1 86 ? 11.219 -11.492 -4.215 1 95.88 86 SER B O 1
ATOM 2997 N N . MET B 1 87 ? 10.672 -12.477 -6.164 1 96.88 87 MET B N 1
ATOM 2998 C CA . MET B 1 87 ? 9.312 -12.773 -5.734 1 96.88 87 MET B CA 1
ATOM 2999 C C . MET B 1 87 ? 9.312 -13.766 -4.574 1 96.88 87 MET B C 1
ATOM 3001 O O . MET B 1 87 ? 8.539 -13.625 -3.627 1 96.88 87 MET B O 1
ATOM 3005 N N . LYS B 1 88 ? 10.18 -14.75 -4.688 1 96.88 88 LYS B N 1
ATOM 3006 C CA . LYS B 1 88 ? 10.305 -15.766 -3.645 1 96.88 88 LYS B CA 1
ATOM 3007 C C . LYS B 1 88 ? 10.758 -15.141 -2.328 1 96.88 88 LYS B C 1
ATOM 3009 O O . LYS B 1 88 ? 10.164 -15.383 -1.279 1 96.88 88 LYS B O 1
ATOM 3014 N N . GLU B 1 89 ? 11.758 -14.336 -2.418 1 96.81 89 GLU B N 1
ATOM 3015 C CA . GLU B 1 89 ? 12.273 -13.672 -1.223 1 96.81 89 GLU B CA 1
ATOM 3016 C C . GLU B 1 89 ? 11.234 -12.734 -0.623 1 96.81 89 GLU B C 1
ATOM 3018 O O . GLU B 1 89 ? 11.086 -12.656 0.599 1 96.81 89 GLU B O 1
ATOM 3023 N N . THR B 1 90 ? 10.57 -12.023 -1.441 1 97.5 90 THR B N 1
ATOM 3024 C CA . THR B 1 90 ? 9.5 -11.141 -0.994 1 97.5 90 THR B CA 1
ATOM 3025 C C . THR B 1 90 ? 8.414 -11.93 -0.268 1 97.5 90 THR B C 1
ATOM 3027 O O . THR B 1 90 ? 7.949 -11.516 0.796 1 97.5 90 THR B O 1
ATOM 3030 N N . SER B 1 91 ? 8.016 -13.062 -0.818 1 97.62 91 SER B N 1
ATOM 3031 C CA . SER B 1 91 ? 7.004 -13.922 -0.209 1 97.62 91 SER B CA 1
ATOM 3032 C C . SER B 1 91 ? 7.457 -14.43 1.155 1 97.62 91 SER B C 1
ATOM 3034 O O . SER B 1 91 ? 6.664 -14.492 2.096 1 97.62 91 SER B O 1
ATOM 3036 N N . ASN B 1 92 ? 8.734 -14.75 1.247 1 95.69 92 ASN B N 1
ATOM 3037 C CA . ASN B 1 92 ? 9.297 -15.18 2.525 1 95.69 92 ASN B CA 1
ATOM 3038 C C . ASN B 1 92 ? 9.188 -14.086 3.582 1 95.69 92 ASN B C 1
ATOM 3040 O O . ASN B 1 92 ? 8.781 -14.344 4.715 1 95.69 92 ASN B O 1
ATOM 3044 N N . ASN B 1 93 ? 9.531 -12.922 3.145 1 94.5 93 ASN B N 1
ATOM 3045 C CA . ASN B 1 93 ? 9.461 -11.789 4.051 1 94.5 93 ASN B CA 1
ATOM 3046 C C . ASN B 1 93 ? 8.023 -11.508 4.496 1 94.5 93 ASN B C 1
ATOM 3048 O O . ASN B 1 93 ? 7.781 -11.211 5.664 1 94.5 93 ASN B O 1
ATOM 3052 N N . LEU B 1 94 ? 7.125 -11.648 3.627 1 95.12 94 LEU B N 1
ATOM 3053 C CA . LEU B 1 94 ? 5.715 -11.398 3.908 1 95.12 94 LEU B CA 1
ATOM 3054 C C . LEU B 1 94 ? 5.16 -12.438 4.879 1 95.12 94 LEU B C 1
ATOM 3056 O O . LEU B 1 94 ? 4.344 -12.109 5.742 1 95.12 94 LEU B O 1
ATOM 3060 N N . PHE B 1 95 ? 5.613 -13.641 4.707 1 94.31 95 PHE B N 1
ATOM 3061 C CA . PHE B 1 95 ? 5.102 -14.711 5.551 1 94.31 95 PHE B CA 1
ATOM 3062 C C . PHE B 1 95 ? 5.328 -14.398 7.023 1 94.31 95 PHE B C 1
ATOM 3064 O O . PHE B 1 95 ? 4.438 -14.609 7.852 1 94.31 95 PHE B O 1
ATOM 3071 N N . SER B 1 96 ? 6.43 -13.82 7.32 1 86.81 96 SER B N 1
ATOM 3072 C CA . SER B 1 96 ? 6.828 -13.555 8.695 1 86.81 96 SER B CA 1
ATOM 3073 C C . SER B 1 96 ? 6.109 -12.328 9.25 1 86.81 96 SER B C 1
ATOM 3075 O O . SER B 1 96 ? 6.047 -12.141 10.469 1 86.81 96 SER B O 1
ATOM 3077 N N . HIS B 1 97 ? 5.52 -11.57 8.367 1 83.38 97 HIS B N 1
ATOM 3078 C CA . HIS B 1 97 ? 4.859 -10.336 8.781 1 83.38 97 HIS B CA 1
ATOM 3079 C C . HIS B 1 97 ? 3.434 -10.602 9.25 1 83.38 97 HIS B C 1
ATOM 3081 O O . HIS B 1 97 ? 2.914 -9.891 10.109 1 83.38 97 HIS B O 1
ATOM 3087 N N . PHE B 1 98 ? 2.846 -11.641 8.758 1 81.19 98 PHE B N 1
ATOM 3088 C CA . PHE B 1 98 ? 1.423 -11.867 8.969 1 81.19 98 PHE B CA 1
ATOM 3089 C C . PHE B 1 98 ? 1.201 -12.891 10.078 1 81.19 98 PHE B C 1
ATOM 3091 O O . PHE B 1 98 ? 1.676 -14.031 9.984 1 81.19 98 PHE B O 1
ATOM 3098 N N . ILE B 1 99 ? 0.472 -12.414 10.984 1 81.25 99 ILE B N 1
ATOM 3099 C CA . ILE B 1 99 ? -0.024 -13.352 11.984 1 81.25 99 ILE B CA 1
ATOM 3100 C C . ILE B 1 99 ? -1.157 -14.188 11.398 1 81.25 99 ILE B C 1
ATOM 3102 O O . ILE B 1 99 ? -2.094 -13.648 10.805 1 81.25 99 ILE B O 1
ATOM 3106 N N . GLY B 1 100 ? -1.009 -15.5 11.414 1 86.69 100 GLY B N 1
ATOM 3107 C CA . GLY B 1 100 ? -2.061 -16.375 10.93 1 86.69 100 GLY B CA 1
ATOM 3108 C C . GLY B 1 100 ? -1.889 -16.781 9.477 1 86.69 100 GLY B C 1
ATOM 3109 O O . GLY B 1 100 ? -2.758 -17.438 8.898 1 86.69 100 GLY B O 1
ATOM 3110 N N . CYS B 1 101 ? -0.805 -16.406 8.906 1 92.25 101 CYS B N 1
ATOM 3111 C CA . CYS B 1 101 ? -0.55 -16.781 7.523 1 92.25 101 CYS B CA 1
ATOM 3112 C C . CYS B 1 101 ? -0.382 -18.297 7.398 1 92.25 101 CYS B C 1
ATOM 3114 O O . CYS B 1 101 ? 0.463 -18.891 8.07 1 92.25 101 CYS B O 1
ATOM 3116 N N . LYS B 1 102 ? -1.151 -18.875 6.566 1 94 102 LYS B N 1
ATOM 3117 C CA . LYS B 1 102 ? -1.101 -20.312 6.371 1 94 102 LYS B CA 1
ATOM 3118 C C . LYS B 1 102 ? -0.163 -20.688 5.227 1 94 102 LYS B C 1
ATOM 3120 O O . LYS B 1 102 ? 0.646 -21.609 5.348 1 94 102 LYS B O 1
ATOM 3125 N N . PHE B 1 103 ? -0.297 -19.969 4.137 1 95.62 103 PHE B N 1
ATOM 3126 C CA . PHE B 1 103 ? 0.61 -20.172 3.016 1 95.62 103 PHE B CA 1
ATOM 3127 C C . PHE B 1 103 ? 0.525 -19 2.033 1 95.62 103 PHE B C 1
ATOM 3129 O O . PHE B 1 103 ? -0.385 -18.172 2.121 1 95.62 103 PHE B O 1
ATOM 3136 N N . ILE B 1 104 ? 1.49 -18.922 1.184 1 97.81 104 ILE B N 1
ATOM 3137 C CA . ILE B 1 104 ? 1.552 -17.938 0.11 1 97.81 104 ILE B CA 1
ATOM 3138 C C . ILE B 1 104 ? 1.787 -18.641 -1.225 1 97.81 104 ILE B C 1
ATOM 3140 O O . ILE B 1 104 ? 2.672 -19.484 -1.337 1 97.81 104 ILE B O 1
ATOM 3144 N N . TYR B 1 105 ? 0.923 -18.438 -2.164 1 97.81 105 TYR B N 1
ATOM 3145 C CA . TYR B 1 105 ? 1.087 -18.906 -3.535 1 97.81 105 TYR B CA 1
ATOM 3146 C C . TYR B 1 105 ? 1.387 -17.75 -4.477 1 97.81 105 TYR B C 1
ATOM 3148 O O . TYR B 1 105 ? 0.72 -16.719 -4.426 1 97.81 105 TYR B O 1
ATOM 3156 N N . SER B 1 106 ? 2.402 -17.891 -5.336 1 98.19 106 SER B N 1
ATOM 3157 C CA . SER B 1 106 ? 2.803 -16.766 -6.191 1 98.19 106 SER B CA 1
ATOM 3158 C C . SER B 1 106 ? 3.217 -17.266 -7.574 1 98.19 106 SER B C 1
ATOM 3160 O O . SER B 1 106 ? 3.73 -18.375 -7.715 1 98.19 106 SER B O 1
ATOM 3162 N N . PHE B 1 107 ? 2.93 -16.453 -8.57 1 95.88 107 PHE B N 1
ATOM 3163 C CA . PHE B 1 107 ? 3.369 -16.641 -9.945 1 95.88 107 PHE B CA 1
ATOM 3164 C C . PHE B 1 107 ? 3.43 -15.305 -10.68 1 95.88 107 PHE B C 1
ATOM 3166 O O . PHE B 1 107 ? 2.656 -14.391 -10.375 1 95.88 107 PHE B O 1
ATOM 3173 N N . SER B 1 108 ? 4.379 -15.219 -11.547 1 93.19 108 SER B N 1
ATOM 3174 C CA . SER B 1 108 ? 4.57 -13.969 -12.273 1 93.19 108 SER B CA 1
ATOM 3175 C C . SER B 1 108 ? 4.664 -12.781 -11.32 1 93.19 108 SER B C 1
ATOM 3177 O O . SER B 1 108 ? 5.484 -12.781 -10.398 1 93.19 108 SER B O 1
ATOM 3179 N N . ASP B 1 109 ? 3.791 -11.797 -11.477 1 94.62 109 ASP B N 1
ATOM 3180 C CA . ASP B 1 109 ? 3.809 -10.633 -10.602 1 94.62 109 ASP B CA 1
ATOM 3181 C C . ASP B 1 109 ? 2.656 -10.672 -9.602 1 94.62 109 ASP B C 1
ATOM 3183 O O . ASP B 1 109 ? 2.283 -9.648 -9.031 1 94.62 109 ASP B O 1
ATOM 3187 N N . GLU B 1 110 ? 2.096 -11.867 -9.391 1 97.25 110 GLU B N 1
ATOM 3188 C CA . GLU B 1 110 ? 0.956 -12.031 -8.492 1 97.25 110 GLU B CA 1
ATOM 3189 C C . GLU B 1 110 ? 1.354 -12.781 -7.23 1 97.25 110 GLU B C 1
ATOM 3191 O O . GLU B 1 110 ? 2.104 -13.758 -7.293 1 97.25 110 GLU B O 1
ATOM 3196 N N . ILE B 1 111 ? 0.922 -12.344 -6.078 1 98.38 111 ILE B N 1
ATOM 3197 C CA . ILE B 1 111 ? 1.122 -12.992 -4.793 1 98.38 111 ILE B CA 1
ATOM 3198 C C . ILE B 1 111 ? -0.223 -13.18 -4.09 1 98.38 111 ILE B C 1
ATOM 3200 O O . ILE B 1 111 ? -0.989 -12.219 -3.945 1 98.38 111 ILE B O 1
ATOM 3204 N N . ASN B 1 112 ? -0.522 -14.398 -3.689 1 98.38 112 ASN B N 1
ATOM 3205 C CA . ASN B 1 112 ? -1.727 -14.727 -2.934 1 98.38 112 ASN B CA 1
ATOM 3206 C C . ASN B 1 112 ? -1.394 -15.164 -1.512 1 98.38 112 ASN B C 1
ATOM 3208 O O . ASN B 1 112 ? -0.711 -16.172 -1.312 1 98.38 112 ASN B O 1
ATOM 3212 N N . ILE B 1 113 ? -1.859 -14.461 -0.558 1 97.75 113 ILE B N 1
ATOM 3213 C CA . ILE B 1 113 ? -1.63 -14.758 0.851 1 97.75 113 ILE B CA 1
ATOM 3214 C C . ILE B 1 113 ? -2.918 -15.289 1.481 1 97.75 113 ILE B C 1
ATOM 3216 O O . ILE B 1 113 ? -3.98 -14.672 1.34 1 97.75 113 ILE B O 1
ATOM 3220 N N . VAL B 1 114 ? -2.803 -16.391 2.162 1 96.69 114 VAL B N 1
ATOM 3221 C CA . VAL B 1 114 ? -3.965 -16.953 2.842 1 96.69 114 VAL B CA 1
ATOM 3222 C C . VAL B 1 114 ? -3.787 -16.844 4.352 1 96.69 114 VAL B C 1
ATOM 3224 O O . VAL B 1 114 ? -2.85 -17.406 4.922 1 96.69 114 VAL B O 1
ATOM 3227 N N . ILE B 1 115 ? -4.684 -16.094 4.934 1 94.25 115 ILE B N 1
ATOM 3228 C CA . ILE B 1 115 ? -4.738 -15.953 6.383 1 94.25 115 ILE B CA 1
ATOM 3229 C C . ILE B 1 115 ? -5.977 -16.672 6.926 1 94.25 115 ILE B C 1
ATOM 3231 O O . ILE B 1 115 ? -7.074 -16.5 6.387 1 94.25 115 ILE B O 1
ATOM 3235 N N . TYR B 1 116 ? -5.758 -17.438 7.906 1 91.06 116 TYR B N 1
ATOM 3236 C CA . TYR B 1 116 ? -6.883 -18.141 8.516 1 91.06 116 TYR B CA 1
ATOM 3237 C C . TYR B 1 116 ? -6.695 -18.281 10.016 1 91.06 116 TYR B C 1
ATOM 3239 O O . TYR B 1 116 ? -5.797 -18.984 10.484 1 91.06 116 TYR B O 1
ATOM 3247 N N . ASN B 1 117 ? -7.465 -17.406 10.688 1 79.94 117 ASN B N 1
ATOM 3248 C CA . ASN B 1 117 ? -7.449 -17.453 12.148 1 79.94 117 ASN B CA 1
ATOM 3249 C C . ASN B 1 117 ? -8.75 -18.031 12.711 1 79.94 117 ASN B C 1
ATOM 3251 O O . ASN B 1 117 ? -9.828 -17.484 12.453 1 79.94 117 ASN B O 1
ATOM 3255 N N . GLN B 1 118 ? -8.617 -19.094 13.453 1 74.5 118 GLN B N 1
ATOM 3256 C CA . GLN B 1 118 ? -9.789 -19.766 13.992 1 74.5 118 GLN B CA 1
ATOM 3257 C C . GLN B 1 118 ? -10.219 -19.141 15.32 1 74.5 118 GLN B C 1
ATOM 3259 O O . GLN B 1 118 ? -11.289 -19.453 15.844 1 74.5 118 GLN B O 1
ATOM 3264 N N . TYR B 1 119 ? -9.336 -18.219 15.781 1 71.44 119 TYR B N 1
ATOM 3265 C CA . TYR B 1 119 ? -9.711 -17.562 17.031 1 71.44 119 TYR B CA 1
ATOM 3266 C C . TYR B 1 119 ? -9.969 -16.078 16.797 1 71.44 119 TYR B C 1
ATOM 3268 O O . TYR B 1 119 ? -9.156 -15.391 16.188 1 71.44 119 TYR B O 1
ATOM 3276 N N . PRO B 1 120 ? -11.102 -15.602 17.25 1 64.44 120 PRO B N 1
ATOM 3277 C CA . PRO B 1 120 ? -11.539 -14.234 16.969 1 64.44 120 PRO B CA 1
ATOM 3278 C C . PRO B 1 120 ? -10.609 -13.18 17.547 1 64.44 120 PRO B C 1
ATOM 3280 O O . PRO B 1 120 ? -10.469 -12.094 16.984 1 64.44 120 PRO B O 1
ATOM 3283 N N . ASP B 1 121 ? -9.984 -13.469 18.562 1 67.62 121 ASP B N 1
ATOM 3284 C CA . ASP B 1 121 ? -9.25 -12.445 19.297 1 67.62 121 ASP B CA 1
ATOM 3285 C C . ASP B 1 121 ? -7.863 -12.227 18.688 1 67.62 121 ASP B C 1
ATOM 3287 O O . ASP B 1 121 ? -7.137 -11.32 19.109 1 67.62 121 ASP B O 1
ATOM 3291 N N . ASN B 1 122 ? -7.609 -12.922 17.703 1 66.75 122 ASN B N 1
ATOM 3292 C CA . ASN B 1 122 ? -6.254 -12.859 17.172 1 66.75 122 ASN B CA 1
ATOM 3293 C C . ASN B 1 122 ? -6.254 -12.531 15.68 1 66.75 122 ASN B C 1
ATOM 3295 O O . ASN B 1 122 ? -5.434 -13.055 14.922 1 66.75 122 ASN B O 1
ATOM 3299 N N . GLN B 1 123 ? -7.191 -11.641 15.492 1 75.5 123 GLN B N 1
ATOM 3300 C CA . GLN B 1 123 ? -7.23 -11.32 14.07 1 75.5 123 GLN B CA 1
ATOM 3301 C C . GLN B 1 123 ? -6.125 -10.336 13.695 1 75.5 123 GLN B C 1
ATOM 3303 O O . GLN B 1 123 ? -5.895 -9.352 14.406 1 75.5 123 GLN B O 1
ATOM 3308 N N . PHE B 1 124 ? -5.496 -10.688 12.664 1 82 124 PHE B N 1
ATOM 3309 C CA . PHE B 1 124 ? -4.445 -9.82 12.156 1 82 124 PHE B CA 1
ATOM 3310 C C . PHE B 1 124 ? -5.02 -8.477 11.719 1 82 124 PHE B C 1
ATOM 3312 O O . PHE B 1 124 ? -5.957 -8.422 10.922 1 82 124 PHE B O 1
ATOM 3319 N N . LEU B 1 125 ? -4.602 -7.398 12.352 1 88.94 125 LEU B N 1
ATOM 3320 C CA . LEU B 1 125 ? -5.016 -6.027 12.086 1 88.94 125 LEU B CA 1
ATOM 3321 C C . LEU B 1 125 ? -6.535 -5.895 12.172 1 88.94 125 LEU B C 1
ATOM 3323 O O . LEU B 1 125 ? -7.141 -5.152 11.391 1 88.94 125 LEU B O 1
ATOM 3327 N N . SER B 1 126 ? -7.152 -6.73 12.977 1 87.44 126 SER B N 1
ATOM 3328 C CA . SER B 1 126 ? -8.578 -6.719 13.273 1 87.44 126 SER B CA 1
ATOM 3329 C C . SER B 1 126 ? -9.414 -6.93 12.016 1 87.44 126 SER B C 1
ATOM 3331 O O . SER B 1 126 ? -10.539 -6.43 11.914 1 87.44 126 SER B O 1
ATOM 3333 N N . ASN B 1 127 ? -8.836 -7.43 10.953 1 92 127 ASN B N 1
ATOM 3334 C CA . ASN B 1 127 ? -9.477 -7.742 9.68 1 92 127 ASN B CA 1
ATOM 3335 C C . ASN B 1 127 ? -9.992 -6.484 8.984 1 92 127 ASN B C 1
ATOM 3337 O O . ASN B 1 127 ? -10.914 -6.555 8.172 1 92 127 ASN B O 1
ATOM 3341 N N . ARG B 1 128 ? -9.453 -5.324 9.383 1 95.19 128 ARG B N 1
ATOM 3342 C CA . ARG B 1 128 ? -9.828 -4.078 8.719 1 95.19 128 ARG B CA 1
ATOM 3343 C C . ARG B 1 128 ? -9.281 -4.02 7.301 1 95.19 128 ARG B C 1
ATOM 3345 O O . ARG B 1 128 ? -8.062 -3.984 7.102 1 95.19 128 ARG B O 1
ATOM 3352 N N . ILE B 1 129 ? -10.117 -3.896 6.348 1 97.19 129 ILE B N 1
ATOM 3353 C CA . ILE B 1 129 ? -9.758 -4.066 4.941 1 97.19 129 ILE B CA 1
ATOM 3354 C C . ILE B 1 129 ? -8.711 -3.027 4.547 1 97.19 129 ILE B C 1
ATOM 3356 O O . ILE B 1 129 ? -7.672 -3.371 3.977 1 97.19 129 ILE B O 1
ATOM 3360 N N . GLN B 1 130 ? -8.914 -1.8 4.898 1 97.62 130 GLN B N 1
ATOM 3361 C CA . GLN B 1 130 ? -8.016 -0.738 4.457 1 97.62 130 GLN B CA 1
ATOM 3362 C C . GLN B 1 130 ? -6.629 -0.9 5.066 1 97.62 130 GLN B C 1
ATOM 3364 O O . GLN B 1 130 ? -5.621 -0.683 4.391 1 97.62 130 GLN B O 1
ATOM 3369 N N . LYS B 1 131 ? -6.59 -1.285 6.316 1 96.31 131 LYS B N 1
ATOM 3370 C CA . LYS B 1 131 ? -5.297 -1.474 6.973 1 96.31 131 LYS B CA 1
ATOM 3371 C C . LYS B 1 131 ? -4.57 -2.693 6.414 1 96.31 131 LYS B C 1
ATOM 3373 O O . LYS B 1 131 ? -3.363 -2.646 6.172 1 96.31 131 LYS B O 1
ATOM 3378 N N . LEU B 1 132 ? -5.293 -3.756 6.172 1 95.88 132 LEU B N 1
ATOM 3379 C CA . LEU B 1 132 ? -4.719 -4.984 5.629 1 95.88 132 LEU B CA 1
ATOM 3380 C C . LEU B 1 132 ? -4.086 -4.73 4.266 1 95.88 132 LEU B C 1
ATOM 3382 O O . LEU B 1 132 ? -2.926 -5.082 4.039 1 95.88 132 LEU B O 1
ATOM 3386 N N . ILE B 1 133 ? -4.801 -4.105 3.473 1 97.31 133 ILE B N 1
ATOM 3387 C CA . ILE B 1 133 ? -4.395 -3.982 2.078 1 97.31 133 ILE B CA 1
ATOM 3388 C C . ILE B 1 133 ? -3.287 -2.938 1.954 1 97.31 133 ILE B C 1
ATOM 3390 O O . ILE B 1 133 ? -2.34 -3.115 1.185 1 97.31 133 ILE B O 1
ATOM 3394 N N . SER B 1 134 ? -3.365 -1.847 2.705 1 97.69 134 SER B N 1
ATOM 3395 C CA . SER B 1 134 ? -2.375 -0.779 2.6 1 97.69 134 SER B CA 1
ATOM 3396 C C . SER B 1 134 ? -1.03 -1.214 3.17 1 97.69 134 SER B C 1
ATOM 3398 O O . SER B 1 134 ? 0.012 -1.006 2.545 1 97.69 134 SER B O 1
ATOM 3400 N N . THR B 1 135 ? -1.055 -1.858 4.285 1 96.44 135 THR B N 1
ATOM 3401 C CA . THR B 1 135 ? 0.189 -2.311 4.902 1 96.44 135 THR B CA 1
ATOM 3402 C C . THR B 1 135 ? 0.844 -3.398 4.055 1 96.44 135 THR B C 1
ATOM 3404 O O . THR B 1 135 ? 2.049 -3.352 3.799 1 96.44 135 THR B O 1
ATOM 3407 N N . THR B 1 136 ? 0.053 -4.297 3.576 1 97.25 136 THR B N 1
ATOM 3408 C CA . THR B 1 136 ? 0.574 -5.418 2.801 1 97.25 136 THR B CA 1
ATOM 3409 C C . THR B 1 136 ? 1.179 -4.934 1.487 1 97.25 136 THR B C 1
ATOM 3411 O O . THR B 1 136 ? 2.281 -5.34 1.116 1 97.25 136 THR B O 1
ATOM 3414 N N . SER B 1 137 ? 0.467 -4.094 0.809 1 98 137 SER B N 1
ATOM 3415 C CA . SER B 1 137 ? 0.978 -3.605 -0.467 1 98 137 SER B CA 1
ATOM 3416 C C . SER B 1 137 ? 2.238 -2.77 -0.273 1 98 137 SER B C 1
ATOM 3418 O O . SER B 1 137 ? 3.168 -2.842 -1.081 1 98 137 SER B O 1
ATOM 3420 N N . SER B 1 138 ? 2.287 -2.012 0.802 1 97.56 138 SER B N 1
ATOM 3421 C CA . SER B 1 138 ? 3.465 -1.209 1.118 1 97.56 138 SER B CA 1
ATOM 3422 C C . SER B 1 138 ? 4.684 -2.09 1.37 1 97.56 138 SER B C 1
ATOM 3424 O O . SER B 1 138 ? 5.727 -1.911 0.737 1 97.56 138 SER B O 1
ATOM 3426 N N . ILE B 1 139 ? 4.512 -3.035 2.182 1 96.81 139 ILE B N 1
ATOM 3427 C CA . ILE B 1 139 ? 5.605 -3.918 2.568 1 96.81 139 ILE B CA 1
ATOM 3428 C C . ILE B 1 139 ? 6.066 -4.727 1.357 1 96.81 139 ILE B C 1
ATOM 3430 O O . ILE B 1 139 ? 7.27 -4.887 1.132 1 96.81 139 ILE B O 1
ATOM 3434 N N . THR B 1 140 ? 5.137 -5.164 0.608 1 97.94 140 THR B N 1
ATOM 3435 C CA . THR B 1 140 ? 5.453 -5.961 -0.574 1 97.94 140 THR B CA 1
ATOM 3436 C C . THR B 1 140 ? 6.262 -5.141 -1.575 1 97.94 140 THR B C 1
ATOM 3438 O O . THR B 1 140 ? 7.297 -5.598 -2.064 1 97.94 140 THR B O 1
ATOM 3441 N N . SER B 1 141 ? 5.812 -3.951 -1.837 1 97.5 141 SER B N 1
ATOM 3442 C CA . SER B 1 141 ? 6.469 -3.1 -2.822 1 97.5 141 SER B CA 1
ATOM 3443 C C . SER B 1 141 ? 7.895 -2.762 -2.396 1 97.5 141 SER B C 1
ATOM 3445 O O . SER B 1 141 ? 8.812 -2.791 -3.215 1 97.5 141 SE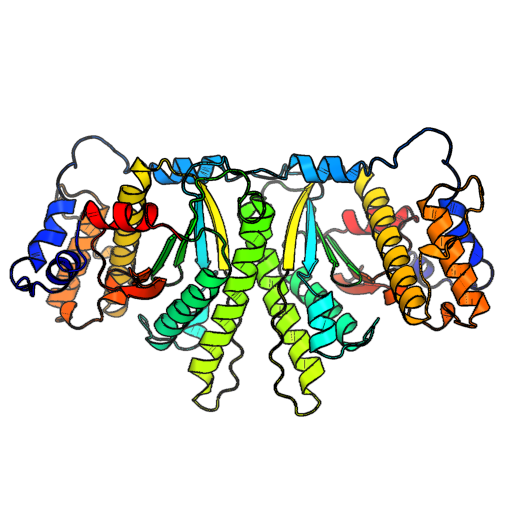R B O 1
ATOM 3447 N N . LEU B 1 142 ? 8.07 -2.508 -1.148 1 95.62 142 LEU B N 1
ATOM 3448 C CA . LEU B 1 142 ? 9.398 -2.209 -0.622 1 95.62 142 LEU B CA 1
ATOM 3449 C C . LEU B 1 142 ? 10.312 -3.424 -0.731 1 95.62 142 LEU B C 1
ATOM 3451 O O . LEU B 1 142 ? 11.406 -3.334 -1.29 1 95.62 142 LEU B O 1
ATOM 3455 N N . ASN B 1 143 ? 9.836 -4.543 -0.272 1 95.62 143 ASN B N 1
ATOM 3456 C CA . ASN B 1 143 ? 10.641 -5.766 -0.291 1 95.62 143 ASN B CA 1
ATOM 3457 C C . ASN B 1 143 ? 11.016 -6.164 -1.715 1 95.62 143 ASN B C 1
ATOM 3459 O O . ASN B 1 143 ? 12.188 -6.434 -1.997 1 95.62 143 ASN B O 1
ATOM 3463 N N . PHE B 1 144 ? 10.07 -6.137 -2.561 1 96.75 144 PHE B N 1
ATOM 3464 C CA . PHE B 1 144 ? 10.328 -6.59 -3.922 1 96.75 144 PHE B CA 1
ATOM 3465 C C . PHE B 1 144 ? 11.32 -5.668 -4.621 1 96.75 144 PHE B C 1
ATOM 3467 O O . PHE B 1 144 ? 12.266 -6.137 -5.262 1 96.75 144 PHE B O 1
ATOM 3474 N N . SER B 1 145 ? 11.078 -4.379 -4.508 1 94.31 145 SER B N 1
ATOM 3475 C CA . SER B 1 145 ? 11.969 -3.422 -5.156 1 94.31 145 SER B CA 1
ATOM 3476 C C . SER B 1 145 ? 13.398 -3.557 -4.645 1 94.31 145 SER B C 1
ATOM 3478 O O . SER B 1 145 ? 14.352 -3.52 -5.426 1 94.31 145 SER B O 1
ATOM 3480 N N . ILE B 1 146 ? 13.547 -3.74 -3.357 1 92.19 146 ILE B N 1
ATOM 3481 C CA . ILE B 1 146 ? 14.859 -3.914 -2.756 1 92.19 146 ILE B CA 1
ATOM 3482 C C . ILE B 1 146 ? 15.492 -5.211 -3.256 1 92.19 146 ILE B C 1
ATOM 3484 O O . ILE B 1 146 ? 16.656 -5.219 -3.689 1 92.19 146 ILE B O 1
ATOM 3488 N N . ASN B 1 147 ? 14.742 -6.277 -3.238 1 93.38 147 ASN B N 1
ATOM 3489 C CA . ASN B 1 147 ? 15.25 -7.586 -3.629 1 93.38 147 ASN B CA 1
ATOM 3490 C C . ASN B 1 147 ? 15.648 -7.613 -5.102 1 93.38 147 ASN B C 1
ATOM 3492 O O . ASN B 1 147 ? 16.719 -8.125 -5.449 1 93.38 147 ASN B O 1
ATOM 3496 N N . LEU B 1 148 ? 14.797 -7.086 -5.914 1 93.44 148 LEU B N 1
ATOM 3497 C CA . LEU B 1 148 ? 15.094 -7.098 -7.34 1 93.44 148 LEU B CA 1
ATOM 3498 C C . LEU B 1 148 ? 16.297 -6.207 -7.652 1 93.44 148 LEU B C 1
ATOM 3500 O O . LEU B 1 148 ? 17.141 -6.562 -8.477 1 93.44 148 LEU B O 1
ATOM 3504 N N . SER B 1 149 ? 16.359 -5.039 -6.988 1 90.94 149 SER B N 1
ATOM 3505 C CA . SER B 1 149 ? 17.516 -4.156 -7.176 1 90.94 149 SER B CA 1
ATOM 3506 C C . SER B 1 149 ? 18.812 -4.863 -6.812 1 90.94 149 SER B C 1
ATOM 3508 O O . SER B 1 149 ? 19.797 -4.773 -7.547 1 90.94 149 SER B O 1
ATOM 3510 N N . LYS B 1 150 ? 18.844 -5.527 -5.738 1 90 150 LYS B N 1
ATOM 3511 C CA . LYS B 1 150 ? 20.031 -6.262 -5.289 1 90 150 LYS B CA 1
ATOM 3512 C C . LYS B 1 150 ? 20.469 -7.289 -6.332 1 90 150 LYS B C 1
ATOM 3514 O O . LYS B 1 150 ? 21.656 -7.445 -6.59 1 90 150 LYS B O 1
ATOM 3519 N N . LYS B 1 151 ? 19.531 -7.922 -6.879 1 90.25 151 LYS B N 1
ATOM 3520 C CA . LYS B 1 151 ? 19.828 -9 -7.816 1 90.25 151 LYS B CA 1
ATOM 3521 C C . LYS B 1 151 ? 20.266 -8.453 -9.164 1 90.25 151 LYS B C 1
ATOM 3523 O O . LYS B 1 151 ? 21.031 -9.102 -9.891 1 90.25 151 LYS B O 1
ATOM 3528 N N . LEU B 1 152 ? 19.781 -7.281 -9.438 1 87.88 152 LEU B N 1
ATOM 3529 C CA . LEU B 1 152 ? 20.156 -6.672 -10.711 1 87.88 152 LEU B CA 1
ATOM 3530 C C . LEU B 1 152 ? 21.5 -5.961 -10.602 1 87.88 152 LEU B C 1
ATOM 3532 O O . LEU B 1 152 ? 22.219 -5.82 -11.594 1 87.88 152 LEU B O 1
ATOM 3536 N N . ASN B 1 153 ? 21.75 -5.211 -9.484 1 80.81 153 ASN B N 1
ATOM 3537 C CA . ASN B 1 153 ? 22.984 -4.445 -9.297 1 80.81 153 ASN B CA 1
ATOM 3538 C C . ASN B 1 153 ? 24.188 -5.359 -9.109 1 80.81 153 ASN B C 1
ATOM 3540 O O . ASN B 1 153 ? 25.328 -4.906 -9.172 1 80.81 153 ASN B O 1
ATOM 3544 N N . ASN B 1 154 ? 24.062 -6.52 -8.703 1 64 154 ASN B N 1
ATOM 3545 C CA . ASN B 1 154 ? 25.281 -7.324 -8.695 1 64 154 ASN B CA 1
ATOM 3546 C C . ASN B 1 154 ? 26.062 -7.164 -10 1 64 154 ASN B C 1
ATOM 3548 O O . ASN B 1 154 ? 27.25 -7.512 -10.07 1 64 154 ASN B O 1
ATOM 3552 N N . ASN B 1 155 ? 25.5 -6.438 -10.992 1 50.97 155 ASN B N 1
ATOM 3553 C CA . ASN B 1 155 ? 26.25 -6.23 -12.219 1 50.97 155 ASN B CA 1
ATOM 3554 C C . ASN B 1 155 ? 26.688 -4.773 -12.367 1 50.97 155 ASN B C 1
ATOM 3556 O O . ASN B 1 155 ? 26.781 -4.262 -13.484 1 50.97 155 ASN B O 1
ATOM 3560 N N . ASN B 1 156 ? 27.141 -3.988 -11.422 1 52.41 156 ASN B N 1
ATOM 3561 C CA . ASN B 1 156 ? 27.766 -2.672 -11.391 1 52.41 156 ASN B CA 1
ATOM 3562 C C . ASN B 1 156 ? 26.766 -1.559 -11.641 1 52.41 156 ASN B C 1
ATOM 3564 O O . ASN B 1 156 ? 27.125 -0.387 -11.734 1 52.41 156 ASN B O 1
ATOM 3568 N N . ASN B 1 157 ? 25.484 -1.886 -12.031 1 54.34 157 ASN B N 1
ATOM 3569 C CA . ASN B 1 157 ? 24.531 -0.832 -12.344 1 54.34 157 ASN B CA 1
ATOM 3570 C C . ASN B 1 157 ? 23.672 -0.476 -11.125 1 54.34 157 ASN B C 1
ATOM 3572 O O . ASN B 1 157 ? 23.344 -1.348 -10.32 1 54.34 157 ASN B O 1
ATOM 3576 N N . ASN B 1 158 ? 23.766 0.756 -10.57 1 61.5 158 ASN B N 1
ATOM 3577 C CA . ASN B 1 158 ? 22.953 1.247 -9.469 1 61.5 158 ASN B CA 1
ATOM 3578 C C . ASN B 1 158 ? 21.5 1.438 -9.891 1 61.5 158 ASN B C 1
ATOM 3580 O O . ASN B 1 158 ? 21.078 2.559 -10.18 1 61.5 158 ASN B O 1
ATOM 3584 N N . ASN B 1 159 ? 20.781 0.241 -10.188 1 66.06 159 ASN B N 1
ATOM 3585 C CA . ASN B 1 159 ? 19.391 0.312 -10.586 1 66.06 159 ASN B CA 1
ATOM 3586 C C . ASN B 1 159 ? 18.453 0.315 -9.383 1 66.06 159 ASN B C 1
ATOM 3588 O O . ASN B 1 159 ? 18.484 -0.611 -8.57 1 66.06 159 ASN B O 1
ATOM 3592 N N . ASN B 1 160 ? 17.906 1.471 -9.086 1 80.12 160 ASN B N 1
ATOM 3593 C CA . ASN B 1 160 ? 16.844 1.519 -8.086 1 80.12 160 ASN B CA 1
ATOM 3594 C C . ASN B 1 160 ? 15.484 1.185 -8.703 1 80.12 160 ASN B C 1
ATOM 3596 O O . ASN B 1 160 ? 14.891 2.014 -9.398 1 80.12 160 ASN B O 1
ATOM 3600 N N . VAL B 1 161 ? 15.117 -0.078 -8.484 1 88.56 161 VAL B N 1
ATOM 3601 C CA . VAL B 1 161 ? 13.852 -0.559 -9.031 1 88.56 161 VAL B CA 1
ATOM 3602 C C . VAL B 1 161 ? 12.688 0.083 -8.273 1 88.56 161 VAL B C 1
ATOM 3604 O O . VAL B 1 161 ? 12.711 0.161 -7.043 1 88.56 161 VAL B O 1
ATOM 3607 N N . PHE B 1 162 ? 11.828 0.645 -9.016 1 91.94 162 PHE B N 1
ATOM 3608 C CA . PHE B 1 162 ? 10.594 1.211 -8.469 1 91.94 162 PHE B CA 1
ATOM 3609 C C . PHE B 1 162 ? 9.383 0.422 -8.945 1 91.94 162 PHE B C 1
ATOM 3611 O O . PHE B 1 162 ? 8.789 0.742 -9.984 1 91.94 162 PHE B O 1
ATOM 3618 N N . SER B 1 163 ? 9.055 -0.643 -8.203 1 93.12 163 SER B N 1
ATOM 3619 C CA . SER B 1 163 ? 7.926 -1.511 -8.516 1 93.12 163 SER B CA 1
ATOM 3620 C C . SER B 1 163 ? 6.895 -1.511 -7.395 1 93.12 163 SER B C 1
ATOM 3622 O O . SER B 1 163 ? 7.227 -1.776 -6.238 1 93.12 163 SER B O 1
ATOM 3624 N N . TYR B 1 164 ? 5.668 -1.209 -7.773 1 95.62 164 TYR B N 1
ATOM 3625 C CA . TYR B 1 164 ? 4.66 -1.192 -6.719 1 95.62 164 TYR B CA 1
ATOM 3626 C C . TYR B 1 164 ? 3.502 -2.121 -7.059 1 95.62 164 TYR B C 1
ATOM 3628 O O . TYR B 1 164 ? 3.338 -2.525 -8.211 1 95.62 164 TYR B O 1
ATOM 3636 N N . PHE B 1 165 ? 2.781 -2.547 -6.051 1 97.44 165 PHE B N 1
ATOM 3637 C CA . PHE B 1 165 ? 1.729 -3.549 -6.16 1 97.44 165 PHE B CA 1
ATOM 3638 C C . PHE B 1 165 ? 0.379 -2.961 -5.766 1 97.44 165 PHE B C 1
ATOM 3640 O O . PHE B 1 165 ? 0.294 -2.158 -4.836 1 97.44 165 PHE B O 1
ATOM 3647 N N . ASP B 1 166 ? -0.64 -3.33 -6.453 1 96.38 166 ASP B N 1
ATOM 3648 C CA . ASP B 1 166 ? -1.983 -3.174 -5.902 1 96.38 166 ASP B CA 1
ATOM 3649 C C . ASP B 1 166 ? -2.422 -4.434 -5.16 1 96.38 166 ASP B C 1
ATOM 3651 O O . ASP B 1 166 ? -1.771 -5.477 -5.254 1 96.38 166 ASP B O 1
ATOM 3655 N N . CYS B 1 167 ? -3.414 -4.258 -4.359 1 98.12 167 CYS B N 1
ATOM 3656 C CA . CYS B 1 167 ? -3.787 -5.328 -3.439 1 98.12 167 CYS B CA 1
ATOM 3657 C C . CYS B 1 167 ? -5.297 -5.375 -3.242 1 98.12 167 CYS B C 1
ATOM 3659 O O . CYS B 1 167 ? -5.965 -4.34 -3.268 1 98.12 167 CYS B O 1
ATOM 3661 N N . ARG B 1 168 ? -5.84 -6.543 -3.137 1 97.94 168 ARG B N 1
ATOM 3662 C CA . ARG B 1 168 ? -7.234 -6.742 -2.764 1 97.94 168 ARG B CA 1
ATOM 3663 C C . ARG B 1 168 ? -7.375 -7.863 -1.739 1 97.94 168 ARG B C 1
ATOM 3665 O O . ARG B 1 168 ? -6.539 -8.766 -1.68 1 97.94 168 ARG B O 1
ATOM 3672 N N . ALA B 1 169 ? -8.406 -7.77 -0.921 1 97.94 169 ALA B N 1
ATOM 3673 C CA . ALA B 1 169 ? -8.672 -8.773 0.103 1 97.94 169 ALA B CA 1
ATOM 3674 C C . ALA B 1 169 ? -10.141 -9.18 0.105 1 97.94 169 ALA B C 1
ATOM 3676 O O . ALA B 1 169 ? -11.023 -8.344 -0.102 1 97.94 169 ALA B O 1
ATOM 3677 N N . PHE B 1 170 ? -10.414 -10.422 0.294 1 97.75 170 PHE B N 1
ATOM 3678 C CA . PHE B 1 170 ? -11.758 -10.977 0.398 1 97.75 170 PHE B CA 1
ATOM 3679 C C . PHE B 1 170 ? -11.734 -12.289 1.175 1 97.75 170 PHE B C 1
ATOM 3681 O O . PHE B 1 170 ? -10.672 -12.766 1.582 1 97.75 170 PHE B O 1
ATOM 3688 N N . VAL B 1 171 ? -12.891 -12.82 1.448 1 97 171 VAL B N 1
ATOM 3689 C CA . VAL B 1 171 ? -12.984 -14.086 2.176 1 97 171 VAL B CA 1
ATOM 3690 C C . VAL B 1 171 ? -13.578 -15.156 1.272 1 97 171 VAL B C 1
ATOM 3692 O O . VAL B 1 171 ? -14.305 -14.852 0.326 1 97 171 VAL B O 1
ATOM 3695 N N . LEU B 1 172 ? -13.18 -16.344 1.541 1 96.31 172 LEU B N 1
ATOM 3696 C CA . LEU B 1 172 ? -13.75 -17.516 0.893 1 96.31 172 LEU B CA 1
ATOM 3697 C C . LEU B 1 172 ? -14.25 -18.516 1.928 1 96.31 172 LEU B C 1
ATOM 3699 O O . LEU B 1 172 ? -13.617 -18.703 2.973 1 96.31 172 LEU B O 1
ATOM 3703 N N . PRO B 1 173 ? -15.375 -19.188 1.556 1 94.38 173 PRO B N 1
ATOM 3704 C CA . PRO B 1 173 ? -15.625 -20.391 2.34 1 94.38 173 PRO B CA 1
ATOM 3705 C C . PRO B 1 173 ? -14.477 -21.391 2.262 1 94.38 173 PRO B C 1
ATOM 3707 O O . PRO B 1 173 ? -13.844 -21.531 1.215 1 94.38 173 PRO B O 1
ATOM 3710 N N . ILE B 1 174 ? -14.32 -22.078 3.328 1 91.62 174 ILE B N 1
ATOM 3711 C CA . ILE B 1 174 ? -13.188 -23 3.441 1 91.62 174 ILE B CA 1
ATOM 3712 C C . ILE B 1 174 ? -13.211 -24 2.287 1 91.62 174 ILE B C 1
ATOM 3714 O O . ILE B 1 174 ? -12.164 -24.344 1.741 1 91.62 174 ILE B O 1
ATOM 3718 N N . ASN B 1 175 ? -14.352 -24.375 1.802 1 91.44 175 ASN B N 1
ATOM 3719 C CA . ASN B 1 175 ? -14.492 -25.406 0.773 1 91.44 175 ASN B CA 1
ATOM 3720 C C . ASN B 1 175 ? -14.203 -24.844 -0.618 1 91.44 175 ASN B C 1
ATOM 3722 O O . ASN B 1 175 ? -14.07 -25.594 -1.581 1 91.44 175 ASN B O 1
ATOM 3726 N N . GLU B 1 176 ? -14.023 -23.516 -0.698 1 93.81 176 GLU B N 1
ATOM 3727 C CA . GLU B 1 176 ? -13.797 -22.891 -2.002 1 93.81 176 GLU B CA 1
ATOM 3728 C C . GLU B 1 176 ? -12.32 -22.578 -2.215 1 93.81 176 GLU B C 1
ATOM 3730 O O . GLU B 1 176 ? -11.906 -22.25 -3.326 1 93.81 176 GLU B O 1
ATOM 3735 N N . VAL B 1 177 ? -11.531 -22.766 -1.204 1 95 177 VAL B N 1
ATOM 3736 C CA . VAL B 1 177 ? -10.125 -22.359 -1.263 1 95 177 VAL B CA 1
ATOM 3737 C C . VAL B 1 177 ? -9.383 -23.219 -2.291 1 95 177 VAL B C 1
ATOM 3739 O O . VAL B 1 177 ? -8.641 -22.688 -3.117 1 95 177 VAL B O 1
ATOM 3742 N N . LYS B 1 178 ? -9.656 -24.484 -2.277 1 93 178 LYS B N 1
ATOM 3743 C CA . LYS B 1 178 ? -9.008 -25.375 -3.225 1 93 178 LYS B CA 1
ATOM 3744 C C . LYS B 1 178 ? -9.312 -24.984 -4.664 1 93 178 LYS B C 1
ATOM 3746 O O . LYS B 1 178 ? -8.398 -24.797 -5.473 1 93 178 LYS B O 1
ATOM 3751 N N . ASP B 1 179 ? -10.57 -24.797 -4.965 1 92.88 179 ASP B N 1
ATOM 3752 C CA . ASP B 1 179 ? -10.984 -24.453 -6.316 1 92.88 179 ASP B CA 1
ATOM 3753 C C . ASP B 1 179 ? -10.414 -23.094 -6.734 1 92.88 179 ASP B C 1
ATOM 3755 O O . ASP B 1 179 ? -10.109 -22.875 -7.906 1 92.88 179 ASP B O 1
ATOM 3759 N N . TYR B 1 180 ? -10.352 -22.25 -5.766 1 95.06 180 TYR B N 1
ATOM 3760 C CA . TYR B 1 180 ? -9.773 -20.938 -6.047 1 95.06 180 TYR B CA 1
ATOM 3761 C C . TYR B 1 180 ? -8.336 -21.062 -6.531 1 95.06 180 TYR B C 1
ATOM 3763 O O . TYR B 1 180 ? -7.957 -20.484 -7.551 1 95.06 180 TYR B O 1
ATOM 3771 N N . PHE B 1 181 ? -7.57 -21.875 -5.934 1 95.56 181 PHE B N 1
ATOM 3772 C CA . PHE B 1 181 ? -6.152 -21.953 -6.27 1 95.56 181 PHE B CA 1
ATOM 3773 C C . PHE B 1 181 ? -5.941 -22.828 -7.5 1 95.56 181 PHE B C 1
ATOM 3775 O O . PHE B 1 181 ? -4.969 -22.641 -8.242 1 95.56 181 PHE B O 1
ATOM 3782 N N . ILE B 1 182 ? -6.84 -23.734 -7.746 1 93.06 182 ILE B N 1
ATOM 3783 C CA . ILE B 1 182 ? -6.812 -24.438 -9.023 1 93.06 182 ILE B CA 1
ATOM 3784 C C . ILE B 1 182 ? -6.984 -23.438 -10.164 1 93.06 182 ILE B C 1
ATOM 3786 O O . ILE B 1 182 ? -6.25 -23.484 -11.156 1 93.06 182 ILE B O 1
ATOM 3790 N N . LYS B 1 183 ? -7.891 -22.562 -9.953 1 92.81 183 LYS B N 1
ATOM 3791 C CA . LYS B 1 183 ? -8.141 -21.547 -10.969 1 92.81 183 LYS B CA 1
ATOM 3792 C C . LYS B 1 183 ? -6.949 -20.609 -11.109 1 92.81 183 LYS B C 1
ATOM 3794 O O . LYS B 1 183 ? -6.57 -20.25 -12.227 1 92.81 183 LYS B O 1
ATOM 3799 N N . ARG B 1 184 ? -6.355 -20.188 -10 1 95.06 184 ARG B N 1
ATOM 3800 C CA . ARG B 1 184 ? -5.195 -19.297 -10.062 1 95.06 184 ARG B CA 1
ATOM 3801 C C . ARG B 1 184 ? -4.027 -19.984 -10.766 1 95.06 184 ARG B C 1
ATOM 3803 O O . ARG B 1 184 ? -3.301 -19.344 -11.531 1 95.06 184 ARG B O 1
ATOM 3810 N N . GLN B 1 185 ? -3.857 -21.203 -10.508 1 93.69 185 GLN B N 1
ATOM 3811 C CA . GLN B 1 185 ? -2.781 -21.938 -11.164 1 93.69 185 GLN B CA 1
ATOM 3812 C C . GLN B 1 185 ? -3.043 -22.078 -12.656 1 93.69 185 GLN B C 1
ATOM 3814 O O . GLN B 1 185 ? -2.111 -22.047 -13.469 1 93.69 185 GLN B O 1
ATOM 3819 N N . GLY B 1 186 ? -4.277 -22.281 -12.977 1 90.25 186 GLY B N 1
ATOM 3820 C CA . GLY B 1 186 ? -4.637 -22.25 -14.383 1 90.25 186 GLY B CA 1
ATOM 3821 C C . GLY B 1 186 ? -4.258 -20.953 -15.07 1 90.25 186 GLY B C 1
ATOM 3822 O O . GLY B 1 186 ? -3.756 -20.969 -16.188 1 90.25 186 GLY B O 1
ATOM 3823 N N . ARG B 1 187 ? -4.504 -19.875 -14.375 1 92.06 187 ARG B N 1
ATOM 3824 C CA . ARG B 1 187 ? -4.117 -18.578 -14.891 1 92.06 187 ARG B CA 1
ATOM 3825 C C . ARG B 1 187 ? -2.605 -18.469 -15.062 1 92.06 187 ARG B C 1
ATOM 3827 O O . ARG B 1 187 ? -2.117 -17.906 -16.031 1 92.06 187 ARG B O 1
ATOM 3834 N N . CYS B 1 188 ? -1.908 -19.016 -14.125 1 94.06 188 CYS B N 1
ATOM 3835 C CA . CYS B 1 188 ? -0.452 -19.047 -14.203 1 94.06 188 CYS B CA 1
ATOM 3836 C C . CYS B 1 188 ? 0.008 -19.719 -15.492 1 94.06 188 CYS B C 1
ATOM 3838 O O . CYS B 1 188 ? 0.807 -19.156 -16.234 1 94.06 188 CYS B O 1
ATOM 3840 N N . TYR B 1 189 ? -0.533 -20.828 -15.758 1 91.94 189 TYR B N 1
ATOM 3841 C CA . TYR B 1 189 ? -0.128 -21.594 -16.922 1 91.94 189 TYR B CA 1
ATOM 3842 C C . TYR B 1 189 ? -0.51 -20.875 -18.219 1 91.94 189 TYR B C 1
ATOM 3844 O O . TYR B 1 189 ? 0.279 -20.812 -19.156 1 91.94 189 TYR B O 1
ATOM 3852 N N . THR B 1 190 ? -1.68 -20.359 -18.203 1 90.25 190 THR B N 1
ATOM 3853 C CA . THR B 1 190 ? -2.141 -19.641 -19.391 1 90.25 190 THR B CA 1
ATOM 3854 C C . THR B 1 190 ? -1.233 -18.438 -19.688 1 90.25 190 THR B C 1
ATOM 3856 O O . THR B 1 190 ? -0.861 -18.203 -20.844 1 90.25 190 THR B O 1
ATOM 3859 N N . ASN B 1 191 ? -0.937 -17.719 -18.656 1 88.88 191 ASN B N 1
ATOM 3860 C CA . ASN B 1 191 ? -0.042 -16.578 -18.828 1 88.88 191 ASN B CA 1
ATOM 3861 C C . ASN B 1 191 ? 1.334 -17.016 -19.312 1 88.88 191 ASN B C 1
ATOM 3863 O O . ASN B 1 191 ? 1.93 -16.359 -20.172 1 88.88 191 ASN B O 1
ATOM 3867 N N . PHE B 1 192 ? 1.785 -18.031 -18.844 1 90.56 192 PHE B N 1
ATOM 3868 C CA . PHE B 1 192 ? 3.07 -18.594 -19.219 1 90.56 192 PHE B CA 1
ATOM 3869 C C . PHE B 1 192 ? 3.08 -18.953 -20.703 1 90.56 192 PHE B C 1
ATOM 3871 O O . PHE B 1 192 ? 3.949 -18.5 -21.453 1 90.56 192 PHE B O 1
ATOM 3878 N N . LEU B 1 193 ? 2.076 -19.656 -21.078 1 90.38 193 LEU B N 1
ATOM 3879 C CA . LEU B 1 193 ? 1.982 -20.109 -22.453 1 90.38 193 LEU B CA 1
ATOM 3880 C C . LEU B 1 193 ? 1.852 -18.922 -23.406 1 90.38 193 LEU B C 1
ATOM 3882 O O . LEU B 1 193 ? 2.473 -18.906 -24.469 1 90.38 193 LEU B O 1
ATOM 3886 N N . SER B 1 194 ? 1.043 -18.016 -22.984 1 88.56 194 SER B N 1
ATOM 3887 C CA . SER B 1 194 ? 0.832 -16.828 -23.812 1 88.56 194 SER B CA 1
ATOM 3888 C C . SER B 1 194 ? 2.131 -16.062 -24.016 1 88.56 194 SER B C 1
ATOM 3890 O O . SER B 1 194 ? 2.422 -15.594 -25.109 1 88.56 194 SER B O 1
ATOM 3892 N N . SER B 1 195 ? 2.844 -15.953 -23.031 1 88.31 195 SER B N 1
ATOM 3893 C CA . SER B 1 195 ? 4.094 -15.203 -23.078 1 88.31 195 SER B CA 1
ATOM 3894 C C . SER B 1 195 ? 5.121 -15.898 -23.969 1 88.31 195 SER B C 1
ATOM 3896 O O . SER B 1 195 ? 5.746 -15.266 -24.812 1 88.31 195 SER B O 1
ATOM 3898 N N . ILE B 1 196 ? 5.285 -17.203 -23.844 1 89.25 196 ILE B N 1
ATOM 3899 C CA . ILE B 1 196 ? 6.27 -17.953 -24.609 1 89.25 196 ILE B CA 1
ATOM 3900 C C . ILE B 1 196 ? 5.859 -18 -26.078 1 89.25 196 ILE B C 1
ATOM 3902 O O . ILE B 1 196 ? 6.703 -17.875 -26.969 1 89.25 196 ILE B O 1
ATOM 3906 N N . ALA B 1 197 ? 4.617 -18.172 -26.234 1 90.44 197 ALA B N 1
ATOM 3907 C CA . ALA B 1 197 ? 4.121 -18.203 -27.609 1 90.44 197 ALA B CA 1
ATOM 3908 C C . ALA B 1 197 ? 4.359 -16.875 -28.312 1 90.44 197 ALA B C 1
ATOM 3910 O O . ALA B 1 197 ? 4.793 -16.844 -29.469 1 90.44 197 ALA B O 1
ATOM 3911 N N . SER B 1 198 ? 4.047 -15.844 -27.594 1 86.81 198 SER B N 1
ATOM 3912 C CA . SER B 1 198 ? 4.254 -14.516 -28.156 1 86.81 198 SER B CA 1
ATOM 3913 C C . SER B 1 198 ? 5.723 -14.281 -28.484 1 86.81 198 SER B C 1
ATOM 3915 O O . SER B 1 198 ? 6.043 -13.727 -29.547 1 86.81 198 SER B O 1
ATOM 3917 N N . ASP B 1 199 ? 6.543 -14.703 -27.688 1 85.75 199 ASP B N 1
ATOM 3918 C CA . ASP B 1 199 ? 7.98 -14.555 -27.891 1 85.75 199 ASP B CA 1
ATOM 3919 C C . ASP B 1 199 ? 8.445 -15.352 -29.109 1 85.75 199 ASP B C 1
ATOM 3921 O O . ASP B 1 199 ? 9.492 -15.047 -29.688 1 85.75 199 ASP B O 1
ATOM 3925 N N . ASN B 1 200 ? 7.668 -16.344 -29.438 1 88.31 200 ASN B N 1
ATOM 3926 C CA . ASN B 1 200 ? 8.031 -17.203 -30.562 1 88.31 200 ASN B CA 1
ATOM 3927 C C . ASN B 1 200 ? 7.188 -16.906 -31.797 1 88.31 200 ASN B C 1
ATOM 3929 O O . ASN B 1 200 ? 7.105 -17.719 -32.719 1 88.31 200 ASN B O 1
ATOM 3933 N N . GLY B 1 201 ? 6.441 -15.773 -31.672 1 86.44 201 GLY B N 1
ATOM 3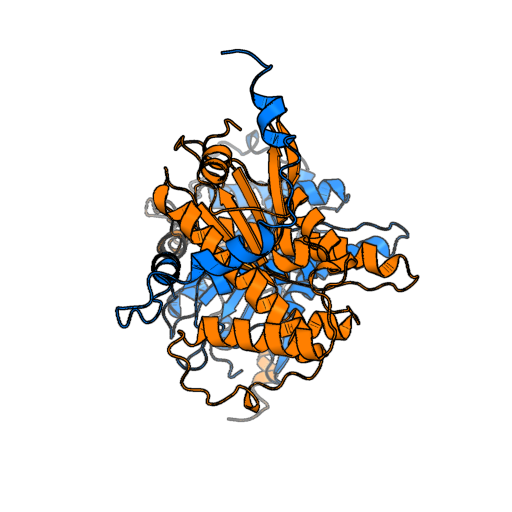934 C CA . GLY B 1 201 ? 5.832 -15.258 -32.875 1 86.44 201 GLY B CA 1
ATOM 3935 C C . GLY B 1 201 ? 4.359 -15.602 -33 1 86.44 201 GLY B C 1
ATOM 3936 O O . GLY B 1 201 ? 3.74 -15.344 -34.031 1 86.44 201 GLY B O 1
ATOM 3937 N N . PHE B 1 202 ? 3.836 -16.219 -31.984 1 85.12 202 PHE B N 1
ATOM 3938 C CA . PHE B 1 202 ? 2.422 -16.562 -32.031 1 85.12 202 PHE B CA 1
ATOM 3939 C C . PHE B 1 202 ? 1.559 -15.312 -32.125 1 85.12 202 PHE B C 1
ATOM 3941 O O . PHE B 1 202 ? 1.764 -14.352 -31.375 1 85.12 202 PHE B O 1
ATOM 3948 N N . ASN B 1 203 ? 0.691 -15.109 -33.031 1 74.19 203 ASN B N 1
ATOM 3949 C CA . ASN B 1 203 ? -0.294 -14.047 -33.188 1 74.19 203 ASN B CA 1
ATOM 3950 C C . ASN B 1 203 ? -1.717 -14.594 -33.219 1 74.19 203 ASN B C 1
ATOM 3952 O O . ASN B 1 203 ? -1.973 -15.641 -33.812 1 74.19 203 ASN B O 1
ATOM 3956 N N . THR B 1 204 ? -2.566 -14.164 -32.188 1 63.75 204 THR B N 1
ATOM 3957 C CA . THR B 1 204 ? -3.934 -14.656 -32.062 1 63.75 204 THR B CA 1
ATOM 3958 C C . THR B 1 204 ? -4.641 -14.703 -33.406 1 63.75 204 THR B C 1
ATOM 3960 O O . THR B 1 204 ? -5.555 -15.5 -33.594 1 63.75 204 THR B O 1
ATOM 3963 N N . ASP B 1 205 ? -4.469 -13.711 -34.219 1 57.31 205 ASP B N 1
ATOM 3964 C CA . ASP B 1 205 ? -5.141 -13.75 -35.5 1 57.31 205 ASP B CA 1
ATOM 3965 C C . ASP B 1 205 ? -4.91 -15.086 -36.188 1 57.31 205 ASP B C 1
ATOM 3967 O O . ASP B 1 205 ? -5.699 -15.492 -37.062 1 57.31 205 ASP B O 1
ATOM 3971 N N . SER B 1 206 ? -3.902 -15.648 -35.75 1 50.25 206 SER B N 1
ATOM 3972 C CA . SER B 1 206 ? -3.568 -16.906 -36.406 1 50.25 206 SER B CA 1
ATOM 3973 C C . SER B 1 206 ? -4.355 -18.062 -35.812 1 50.25 206 SER B C 1
ATOM 3975 O O . SER B 1 206 ? -4.164 -19.219 -36.219 1 50.25 206 SER B O 1
ATOM 3977 N N . ILE B 1 207 ? -4.965 -17.734 -34.656 1 52.88 207 ILE B N 1
ATOM 3978 C CA . ILE B 1 207 ? -5.703 -18.812 -34.031 1 52.88 207 ILE B CA 1
ATOM 3979 C C . ILE B 1 207 ? -6.746 -19.375 -35 1 52.88 207 ILE B C 1
ATOM 3981 O O . ILE B 1 207 ? -7.516 -18.609 -35.594 1 52.88 207 ILE B O 1
ATOM 3985 N N . PHE B 1 208 ? -6.582 -20.516 -35.375 1 45.88 208 PHE B N 1
ATOM 3986 C CA . PHE B 1 208 ? -7.363 -21.328 -36.281 1 45.88 208 PHE B CA 1
ATOM 3987 C C . PHE B 1 208 ? -8.852 -21.25 -35.969 1 45.88 208 PHE B C 1
ATOM 3989 O O . PHE B 1 208 ? -9.234 -21.297 -34.781 1 45.88 208 PHE B O 1
ATOM 3996 N N . ASN B 1 209 ? -9.625 -20.422 -36.688 1 41.03 209 ASN B N 1
ATOM 3997 C CA . ASN B 1 209 ? -11.062 -20.562 -36.875 1 41.03 209 ASN B CA 1
ATOM 3998 C C . ASN B 1 209 ? -11.516 -22.016 -36.688 1 41.03 209 ASN B C 1
ATOM 4000 O O . ASN B 1 209 ? -12.57 -22.406 -37.188 1 41.03 209 ASN B O 1
ATOM 4004 N N . ASN B 1 210 ? -10.656 -22.828 -36.188 1 38.12 210 ASN B N 1
ATOM 4005 C CA . ASN B 1 210 ? -11.242 -24.156 -36.25 1 38.12 210 ASN B CA 1
ATOM 4006 C C . ASN B 1 210 ? -12.266 -24.359 -35.125 1 38.12 210 ASN B C 1
ATOM 4008 O O . ASN B 1 210 ? -12.047 -23.938 -34 1 38.12 210 ASN B O 1
ATOM 4012 N N . ASP B 1 211 ? -13.539 -24.562 -35.438 1 38.28 211 ASP B N 1
ATOM 4013 C CA . ASP B 1 211 ? -14.781 -24.984 -34.781 1 38.28 211 ASP B CA 1
ATOM 4014 C C . ASP B 1 211 ? -14.508 -26.047 -33.719 1 38.28 211 ASP B C 1
ATOM 4016 O O . ASP B 1 211 ? -15.25 -27.016 -33.625 1 38.28 211 ASP B O 1
ATOM 4020 N N . SER B 1 212 ? -13.312 -26.125 -33.25 1 39.56 212 SER B N 1
ATOM 4021 C CA . SER B 1 212 ? -13.219 -27.281 -32.375 1 39.56 212 SER B CA 1
ATOM 4022 C C . SER B 1 212 ? -13.891 -27.016 -31.016 1 39.56 212 SER B C 1
ATOM 4024 O O . SER B 1 212 ? -13.695 -25.953 -30.422 1 39.56 212 SER B O 1
ATOM 4026 N N . GLY B 1 213 ? -15.148 -27.391 -30.906 1 41.62 213 GLY B N 1
ATOM 4027 C CA . GLY B 1 213 ? -16.062 -27.547 -29.781 1 41.62 213 GLY B CA 1
ATOM 4028 C C . GLY B 1 213 ? -15.461 -27.156 -28.453 1 41.62 213 GLY B C 1
ATOM 4029 O O . GLY B 1 213 ? -16.078 -27.328 -27.406 1 41.62 213 GLY B O 1
ATOM 4030 N N .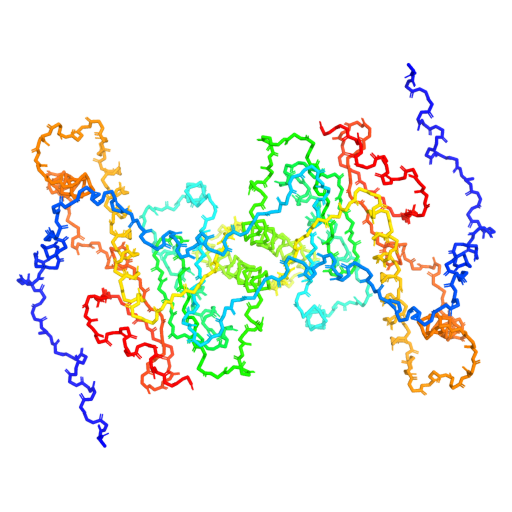 LEU B 1 214 ? -14.164 -26.984 -28.469 1 44.66 214 LEU B N 1
ATOM 4031 C CA . LEU B 1 214 ? -13.586 -26.688 -27.156 1 44.66 214 LEU B CA 1
ATOM 4032 C C . LEU B 1 214 ? -13.922 -25.266 -26.719 1 44.66 214 LEU B C 1
ATOM 4034 O O . LEU B 1 214 ? -14.148 -24.391 -27.562 1 44.66 214 LEU B O 1
ATOM 4038 N N . ASP B 1 215 ? -14.125 -25.156 -25.484 1 54.47 215 ASP B N 1
ATOM 4039 C CA . ASP B 1 215 ? -14.328 -23.844 -24.891 1 54.47 215 ASP B CA 1
ATOM 4040 C C . ASP B 1 215 ? -13.172 -22.906 -25.203 1 54.47 215 ASP B C 1
ATOM 4042 O O . ASP B 1 215 ? -12.047 -23.359 -25.453 1 54.47 215 ASP B O 1
ATOM 4046 N N . GLY B 1 216 ? -13.438 -21.781 -25.625 1 57.28 216 GLY B N 1
ATOM 4047 C CA . GLY B 1 216 ? -12.562 -20.734 -26.109 1 57.28 216 GLY B CA 1
ATOM 4048 C C . GLY B 1 216 ? -11.234 -20.672 -25.359 1 57.28 216 GLY B C 1
ATOM 4049 O O . GLY B 1 216 ? -10.18 -20.547 -25.984 1 57.28 216 GLY B O 1
ATOM 4050 N N . SER B 1 217 ? -11.266 -20.906 -24.094 1 62.59 217 SER B N 1
ATOM 4051 C CA . SER B 1 217 ? -10.031 -20.812 -23.328 1 62.59 217 SER B CA 1
ATOM 4052 C C . SER B 1 217 ? -9.141 -22.031 -23.547 1 62.59 217 SER B C 1
ATOM 4054 O O . SER B 1 217 ? -7.938 -21.891 -23.75 1 62.59 217 SER B O 1
ATOM 4056 N N . LYS B 1 218 ? -9.68 -23.219 -23.531 1 65.19 218 LYS B N 1
ATOM 4057 C CA . LYS B 1 218 ? -8.922 -24.438 -23.75 1 65.19 218 LYS B CA 1
ATOM 4058 C C . LYS B 1 218 ? -8.352 -24.5 -25.156 1 65.19 218 LYS B C 1
ATOM 4060 O O . LYS B 1 218 ? -7.215 -24.938 -25.359 1 65.19 218 LYS B O 1
ATOM 4065 N N . LYS B 1 219 ? -9.164 -24 -25.969 1 66.38 219 LYS B N 1
ATOM 4066 C CA . LYS B 1 219 ? -8.711 -23.969 -27.359 1 66.38 219 LYS B CA 1
ATOM 4067 C C . LYS B 1 219 ? -7.461 -23.094 -27.516 1 66.38 219 LYS B C 1
ATOM 4069 O O . LYS B 1 219 ? -6.527 -23.469 -28.219 1 66.38 219 LYS B O 1
ATOM 4074 N N . ASN B 1 220 ? -7.547 -22.062 -26.766 1 76.5 220 ASN B N 1
ATOM 4075 C CA . ASN B 1 220 ? -6.422 -21.141 -26.844 1 76.5 220 ASN B CA 1
ATOM 4076 C C . ASN B 1 220 ? -5.156 -21.75 -26.25 1 76.5 220 ASN B C 1
ATOM 4078 O O . ASN B 1 220 ? -4.059 -21.562 -26.781 1 76.5 220 ASN B O 1
ATOM 4082 N N . ILE B 1 221 ? -5.344 -22.562 -25.266 1 82.19 221 ILE B N 1
ATOM 4083 C CA . ILE B 1 221 ? -4.211 -23.219 -24.625 1 82.19 221 ILE B CA 1
ATOM 4084 C C . ILE B 1 221 ? -3.613 -24.266 -25.562 1 82.19 221 ILE B C 1
ATOM 4086 O O . ILE B 1 221 ? -2.404 -24.266 -25.812 1 82.19 221 ILE B O 1
ATOM 4090 N N . TYR B 1 222 ? -4.5 -25 -26.141 1 82.12 222 TYR B N 1
ATOM 4091 C CA . TYR B 1 222 ? -4.047 -26.078 -27.016 1 82.12 222 TYR B CA 1
ATOM 4092 C C . TYR B 1 222 ? -3.391 -25.5 -28.281 1 82.12 222 TYR B C 1
ATOM 4094 O O . TYR B 1 222 ? -2.377 -26.016 -28.75 1 82.12 222 TYR B O 1
ATOM 4102 N N . ALA B 1 223 ? -3.973 -24.469 -28.719 1 82.81 223 ALA B N 1
ATOM 4103 C CA . ALA B 1 223 ? -3.426 -23.844 -29.906 1 82.81 223 ALA B CA 1
ATOM 4104 C C . ALA B 1 223 ? -2.01 -23.328 -29.656 1 82.81 223 ALA B C 1
ATOM 4106 O O . ALA B 1 223 ? -1.122 -23.5 -30.5 1 82.81 223 ALA B O 1
ATOM 4107 N N . ARG B 1 224 ? -1.848 -22.828 -28.562 1 87.62 224 ARG B N 1
ATOM 4108 C CA . ARG B 1 224 ? -0.533 -22.281 -28.234 1 87.62 224 ARG B CA 1
ATOM 4109 C C . ARG B 1 224 ? 0.474 -23.406 -27.984 1 87.62 224 ARG B C 1
ATOM 4111 O O . ARG B 1 224 ? 1.624 -23.312 -28.422 1 87.62 224 ARG B O 1
ATOM 4118 N N . GLU B 1 225 ? 0.024 -24.422 -27.344 1 88.44 225 GLU B N 1
ATOM 4119 C CA . GLU B 1 225 ? 0.896 -25.562 -27.109 1 88.44 225 GLU B CA 1
ATOM 4120 C C . GLU B 1 225 ? 1.332 -26.203 -28.422 1 88.44 225 GLU B C 1
ATOM 4122 O O . GLU B 1 225 ? 2.512 -26.516 -28.609 1 88.44 225 GLU B O 1
ATOM 4127 N N . TYR B 1 226 ? 0.371 -26.328 -29.203 1 86.06 226 TYR B N 1
ATOM 4128 C CA . TYR B 1 226 ? 0.643 -26.922 -30.516 1 86.06 226 TYR B CA 1
ATOM 4129 C C . TYR B 1 226 ? 1.615 -26.062 -31.312 1 86.06 226 TYR B C 1
ATOM 4131 O O . TYR B 1 226 ? 2.566 -26.578 -31.906 1 86.06 226 TYR B O 1
ATOM 4139 N N . TYR B 1 227 ? 1.297 -24.828 -31.312 1 87.81 227 TYR B N 1
ATOM 4140 C CA . TYR B 1 227 ? 2.166 -23.891 -32 1 87.81 227 TYR B CA 1
ATOM 4141 C C . TYR B 1 227 ? 3.602 -24 -31.516 1 87.81 227 TYR B C 1
ATOM 4143 O O . TYR B 1 227 ? 4.539 -24.078 -32.312 1 87.81 227 TYR B O 1
ATOM 4151 N N . LEU B 1 228 ? 3.762 -24.031 -30.281 1 91.56 228 LEU B N 1
ATOM 4152 C CA . LEU B 1 228 ? 5.09 -24.078 -29.688 1 91.56 228 LEU B CA 1
ATOM 4153 C C . LEU B 1 228 ? 5.785 -25.391 -30 1 91.56 228 LEU B C 1
ATOM 4155 O O . LEU B 1 228 ? 6.992 -25.422 -30.25 1 91.56 228 LEU B O 1
ATOM 4159 N N . GLU B 1 229 ? 5.039 -26.438 -29.953 1 90.25 229 GLU B N 1
ATOM 4160 C CA . GLU B 1 229 ? 5.586 -27.734 -30.328 1 90.25 229 GLU B CA 1
ATOM 4161 C C . GLU B 1 229 ? 6.102 -27.719 -31.766 1 90.25 229 GLU B C 1
ATOM 4163 O O . GLU B 1 229 ? 7.195 -28.219 -32.031 1 90.25 229 GLU B O 1
ATOM 4168 N N . LYS B 1 230 ? 5.395 -27.125 -32.594 1 91.19 230 LYS B N 1
ATOM 4169 C CA . LYS B 1 230 ? 5.766 -27.047 -34 1 91.19 230 LYS B CA 1
ATOM 4170 C C . LYS B 1 230 ? 7.023 -26.203 -34.188 1 91.19 230 LYS B C 1
ATOM 4172 O O . LYS B 1 230 ? 7.816 -26.453 -35.094 1 91.19 230 LYS B O 1
ATOM 4177 N N . GLN B 1 231 ? 7.137 -25.266 -33.344 1 92.44 231 GLN B N 1
ATOM 4178 C CA . GLN B 1 231 ? 8.305 -24.391 -33.406 1 92.44 231 GLN B CA 1
ATOM 4179 C C . GLN B 1 231 ? 9.516 -25.031 -32.75 1 92.44 231 GLN B C 1
ATOM 4181 O O . GLN B 1 231 ? 10.609 -24.469 -32.75 1 92.44 231 GLN B O 1
ATOM 4186 N N . GLY B 1 232 ? 9.297 -26.188 -32.094 1 92.62 232 GLY B N 1
ATOM 4187 C CA . GLY B 1 232 ? 10.398 -26.922 -31.469 1 92.62 232 GLY B CA 1
ATOM 4188 C C . GLY B 1 232 ? 10.703 -26.469 -30.062 1 92.62 232 GLY B C 1
ATOM 4189 O O . GLY B 1 232 ? 11.781 -26.734 -29.531 1 92.62 232 GLY B O 1
ATOM 4190 N N . VAL B 1 233 ? 9.805 -25.734 -29.531 1 91.56 233 VAL B N 1
ATOM 4191 C CA . VAL B 1 233 ? 10 -25.281 -28.156 1 91.56 233 VAL B CA 1
ATOM 4192 C C . VAL B 1 233 ? 9.672 -26.422 -27.188 1 91.56 233 VAL B C 1
ATOM 4194 O O . VAL B 1 233 ? 8.586 -27 -27.25 1 91.56 233 VAL B O 1
ATOM 4197 N N . ASN B 1 234 ? 10.609 -26.812 -26.328 1 90.94 234 ASN B N 1
ATOM 4198 C CA . ASN B 1 234 ? 10.391 -27.844 -25.312 1 90.94 234 ASN B CA 1
ATOM 4199 C C . ASN B 1 234 ? 9.992 -27.219 -23.984 1 90.94 234 ASN B C 1
ATOM 4201 O O . ASN B 1 234 ? 10.852 -26.797 -23.203 1 90.94 234 ASN B O 1
ATOM 4205 N N . LEU B 1 235 ? 8.805 -27.234 -23.703 1 89.81 235 LEU B N 1
ATOM 4206 C CA . LEU B 1 235 ? 8.258 -26.625 -22.5 1 89.81 235 LEU B CA 1
ATOM 4207 C C . LEU B 1 235 ? 8.773 -27.328 -21.25 1 89.81 235 LEU B C 1
ATOM 4209 O O . LEU B 1 235 ? 8.82 -26.734 -20.172 1 89.81 235 LEU B O 1
ATOM 4213 N N . MET B 1 236 ? 9.172 -28.547 -21.359 1 88.5 236 MET B N 1
ATOM 4214 C CA . MET B 1 236 ? 9.625 -29.344 -20.219 1 88.5 236 MET B CA 1
ATOM 4215 C C . MET B 1 236 ? 10.961 -28.844 -19.703 1 88.5 236 MET B C 1
ATOM 4217 O O . MET B 1 236 ? 11.32 -29.078 -18.547 1 88.5 236 MET B O 1
ATOM 4221 N N . GLU B 1 237 ? 11.648 -28.156 -20.516 1 91.06 237 GLU B N 1
ATOM 4222 C CA . GLU B 1 237 ? 12.961 -27.641 -20.156 1 91.06 237 GLU B CA 1
ATOM 4223 C C . GLU B 1 237 ? 12.852 -26.344 -19.344 1 91.06 237 GLU B C 1
ATOM 4225 O O . GLU B 1 237 ? 13.812 -25.922 -18.719 1 91.06 237 GLU B O 1
ATOM 4230 N N . ILE B 1 238 ? 11.695 -25.797 -19.391 1 90.81 238 ILE B N 1
ATOM 4231 C CA . ILE B 1 238 ? 11.484 -24.562 -18.641 1 90.81 238 ILE B CA 1
ATOM 4232 C C . ILE B 1 238 ? 11.141 -24.891 -17.188 1 90.81 238 ILE B C 1
ATOM 4234 O O . ILE B 1 238 ? 10.32 -25.766 -16.922 1 90.81 238 ILE B O 1
ATOM 4238 N N . PRO B 1 239 ? 11.75 -24.188 -16.234 1 93.94 239 PRO B N 1
ATOM 4239 C CA . PRO B 1 239 ? 11.539 -24.484 -14.82 1 93.94 239 PRO B CA 1
ATOM 4240 C C . PRO B 1 239 ? 10.062 -24.5 -14.422 1 93.94 239 PRO B C 1
ATOM 4242 O O . PRO B 1 239 ? 9.289 -23.672 -14.914 1 93.94 239 PRO B O 1
ATOM 4245 N N . GLU B 1 240 ? 9.641 -25.344 -13.477 1 94.44 240 GLU B N 1
ATOM 4246 C CA . GLU B 1 240 ? 8.258 -25.609 -13.102 1 94.44 240 GLU B CA 1
ATOM 4247 C C . GLU B 1 240 ? 7.605 -24.391 -12.469 1 94.44 240 GLU B C 1
ATOM 4249 O O . GLU B 1 240 ? 6.406 -24.156 -12.641 1 94.44 240 GLU B O 1
ATOM 4254 N N . HIS B 1 241 ? 8.469 -23.609 -11.781 1 95.31 241 HIS B N 1
ATOM 4255 C CA . HIS B 1 241 ? 7.887 -22.484 -11.062 1 95.31 241 HIS B CA 1
ATOM 4256 C C . HIS B 1 241 ? 7.324 -21.438 -12.023 1 95.31 241 HIS B C 1
ATOM 4258 O O . HIS B 1 241 ? 6.477 -20.625 -11.641 1 95.31 241 HIS B O 1
ATOM 4264 N N . PHE B 1 242 ? 7.75 -21.453 -13.266 1 94.88 242 PHE B N 1
ATOM 4265 C CA . PHE B 1 242 ? 7.18 -20.547 -14.266 1 94.88 242 PHE B CA 1
ATOM 4266 C C . PHE B 1 242 ? 5.848 -21.078 -14.773 1 94.88 242 PHE B C 1
ATOM 4268 O O . PHE B 1 242 ? 4.984 -20.297 -15.195 1 94.88 242 PHE B O 1
ATOM 4275 N N . LYS B 1 243 ? 5.652 -22.375 -14.703 1 93.94 243 LYS B N 1
ATOM 4276 C CA . LYS B 1 243 ? 4.484 -23.031 -15.281 1 93.94 243 LYS B CA 1
ATOM 4277 C C . LYS B 1 243 ? 3.383 -23.203 -14.242 1 93.94 243 LYS B C 1
ATOM 4279 O O . LYS B 1 243 ? 2.195 -23.188 -14.578 1 93.94 243 LYS B O 1
ATOM 4284 N N . SER B 1 244 ? 3.814 -23.344 -13.008 1 94.56 244 SER B N 1
ATOM 4285 C CA . SER B 1 244 ? 2.82 -23.703 -12 1 94.56 244 SER B CA 1
ATOM 4286 C C . SER B 1 244 ? 2.912 -22.781 -10.781 1 94.56 244 SER B C 1
ATOM 4288 O O . SER B 1 244 ? 2.146 -22.938 -9.828 1 94.56 244 SER B O 1
ATOM 4290 N N . GLY B 1 245 ? 3.814 -21.859 -10.75 1 96.56 245 GLY B N 1
ATOM 4291 C CA . GLY B 1 245 ? 4.012 -21.016 -9.586 1 96.56 245 GLY B CA 1
ATOM 4292 C C . GLY B 1 245 ? 4.73 -21.719 -8.445 1 96.56 245 GLY B C 1
ATOM 4293 O O . GLY B 1 245 ? 5.336 -22.766 -8.648 1 96.56 245 GLY B O 1
ATOM 4294 N N . PHE B 1 246 ? 4.711 -21.078 -7.316 1 97.12 246 PHE B N 1
ATOM 4295 C CA . PHE B 1 246 ? 5.363 -21.672 -6.16 1 97.12 246 PHE B CA 1
ATOM 4296 C C . PHE B 1 246 ? 4.586 -21.375 -4.883 1 97.12 246 PHE B C 1
ATOM 4298 O O . PHE B 1 246 ? 3.777 -20.453 -4.844 1 97.12 246 PHE B O 1
ATOM 4305 N N . LEU B 1 247 ? 4.895 -22.25 -3.93 1 96.12 247 LEU B N 1
ATOM 4306 C CA . LEU B 1 247 ? 4.254 -22.188 -2.621 1 96.12 247 LEU B CA 1
ATOM 4307 C C . LEU B 1 247 ? 5.281 -21.938 -1.523 1 96.12 247 LEU B C 1
ATOM 4309 O O . LEU B 1 247 ? 6.363 -22.531 -1.533 1 96.12 247 LEU B O 1
ATOM 4313 N N . VAL B 1 248 ? 4.977 -20.969 -0.67 1 96.25 248 VAL B N 1
ATOM 4314 C CA . VAL B 1 248 ? 5.715 -20.781 0.572 1 96.25 248 VAL B CA 1
ATOM 4315 C C . VAL B 1 248 ? 4.828 -21.125 1.764 1 96.25 248 VAL B C 1
ATOM 4317 O O . VAL B 1 248 ? 3.693 -20.656 1.861 1 96.25 248 VAL B O 1
ATOM 4320 N N . PHE B 1 249 ? 5.309 -22 2.637 1 94.12 249 PHE B N 1
ATOM 4321 C CA . PHE B 1 249 ? 4.535 -22.469 3.779 1 94.12 249 PHE B CA 1
ATOM 4322 C C . PHE B 1 249 ? 5.453 -22.953 4.895 1 94.12 249 PHE B C 1
ATOM 4324 O O . PHE B 1 249 ? 6.672 -23.016 4.715 1 94.12 249 PHE B O 1
ATOM 4331 N N . LYS B 1 250 ? 4.895 -23.188 6 1 90.62 250 LYS B N 1
ATOM 4332 C CA . LYS B 1 250 ? 5.648 -23.797 7.086 1 90.62 250 LYS B CA 1
ATOM 4333 C C . LYS B 1 250 ? 5.469 -25.312 7.078 1 90.62 250 LYS B C 1
ATOM 4335 O O . LYS B 1 250 ? 4.34 -25.812 7.027 1 90.62 250 LYS B O 1
ATOM 4340 N N . ASN B 1 251 ? 6.621 -25.953 7.137 1 87.88 251 ASN B N 1
ATOM 4341 C CA . ASN B 1 251 ? 6.566 -27.406 7.113 1 87.88 251 ASN B CA 1
ATOM 4342 C C . ASN B 1 251 ? 6.273 -27.984 8.5 1 87.88 251 ASN B C 1
ATOM 4344 O O . ASN B 1 251 ? 5.926 -27.25 9.414 1 87.88 251 ASN B O 1
ATOM 4348 N N . SER B 1 252 ? 6.402 -29.312 8.609 1 84 252 SER B N 1
ATOM 4349 C CA . SER B 1 252 ? 6.035 -30.016 9.836 1 84 252 SER B CA 1
ATOM 4350 C C . SER B 1 252 ? 6.934 -29.609 11 1 84 252 SER B C 1
ATOM 4352 O O . SER B 1 252 ? 6.539 -29.719 12.164 1 84 252 SER B O 1
ATOM 4354 N N . THR B 1 253 ? 8.141 -29.062 10.742 1 87.62 253 THR B N 1
ATOM 4355 C CA . THR B 1 253 ? 9.07 -28.609 11.781 1 87.62 253 THR B CA 1
ATOM 4356 C C . THR B 1 253 ? 8.93 -27.109 12 1 87.62 253 THR B C 1
ATOM 4358 O O . THR B 1 253 ? 9.781 -26.484 12.641 1 87.62 253 THR B O 1
ATOM 4361 N N . ASN B 1 254 ? 7.957 -26.5 11.367 1 85.81 254 ASN B N 1
ATOM 4362 C CA . ASN B 1 254 ? 7.625 -25.094 11.516 1 85.81 254 ASN B CA 1
ATOM 4363 C C . ASN B 1 254 ? 8.68 -24.188 10.867 1 85.81 254 ASN B C 1
ATOM 4365 O O . ASN B 1 254 ? 8.922 -23.078 11.328 1 85.81 254 ASN B O 1
ATOM 4369 N N . GLU B 1 255 ? 9.289 -24.75 9.914 1 89 255 GLU B N 1
ATOM 4370 C CA . GLU B 1 255 ? 10.25 -23.984 9.133 1 89 255 GLU B CA 1
ATOM 4371 C C . GLU B 1 255 ? 9.664 -23.578 7.781 1 89 255 GLU B C 1
ATOM 4373 O O . GLU B 1 255 ? 8.906 -24.344 7.176 1 89 255 GLU B O 1
ATOM 4378 N N . LEU B 1 256 ? 10.047 -22.438 7.426 1 91.69 256 LEU B N 1
ATOM 4379 C CA . LEU B 1 256 ? 9.594 -22 6.109 1 91.69 256 LEU B CA 1
ATOM 4380 C C . LEU B 1 256 ? 10.133 -22.922 5.02 1 91.69 256 LEU B C 1
ATOM 4382 O O . LEU B 1 256 ? 11.305 -23.312 5.047 1 91.69 256 LEU B O 1
ATOM 4386 N N . ASP B 1 257 ? 9.234 -23.328 4.156 1 91.69 257 ASP B N 1
ATOM 4387 C CA . ASP B 1 257 ? 9.57 -24.234 3.057 1 91.69 257 ASP B CA 1
ATOM 4388 C C . ASP B 1 257 ? 9.008 -23.719 1.735 1 91.69 257 ASP B C 1
ATOM 4390 O O . ASP B 1 257 ? 8.172 -22.812 1.721 1 91.69 257 ASP B O 1
ATOM 4394 N N . TYR B 1 258 ? 9.617 -24.234 0.73 1 92.56 258 TYR B N 1
ATOM 4395 C CA . TYR B 1 258 ? 9.297 -23.859 -0.644 1 92.56 258 TYR B CA 1
ATOM 4396 C C . TYR B 1 258 ? 8.93 -25.094 -1.472 1 92.56 258 TYR B C 1
ATOM 4398 O O . TYR B 1 258 ? 9.547 -26.156 -1.332 1 92.56 258 TYR B O 1
ATOM 4406 N N . LYS B 1 259 ? 7.773 -24.922 -2.295 1 91.94 259 LYS B N 1
ATOM 4407 C CA . LYS B 1 259 ? 7.375 -26.047 -3.125 1 91.94 259 LYS B CA 1
ATOM 4408 C C . LYS B 1 259 ? 6.988 -25.594 -4.531 1 91.94 259 LYS B C 1
ATOM 4410 O O . LYS B 1 259 ? 6.195 -24.656 -4.688 1 91.94 259 LYS B O 1
ATOM 4415 N N . SER B 1 260 ? 7.488 -26.25 -5.504 1 92.44 260 SER B N 1
ATOM 4416 C CA . SER B 1 260 ? 7.145 -26.172 -6.922 1 92.44 260 SER B CA 1
ATOM 4417 C C . SER B 1 260 ? 7.582 -27.422 -7.668 1 92.44 260 SER B C 1
ATOM 4419 O O . SER B 1 260 ? 8.727 -27.859 -7.547 1 92.44 260 SER B O 1
ATOM 4421 N N . PRO B 1 261 ? 6.754 -28.094 -8.461 1 89.94 261 PRO B N 1
ATOM 4422 C CA . PRO B 1 261 ? 5.363 -27.766 -8.781 1 89.94 261 PRO B CA 1
ATOM 4423 C C . PRO B 1 261 ? 4.402 -28.094 -7.645 1 89.94 261 PRO B C 1
ATOM 4425 O O . PRO B 1 261 ? 4.77 -28.812 -6.711 1 89.94 261 PRO B O 1
ATOM 4428 N N . ILE B 1 262 ? 3.262 -27.453 -7.738 1 88.56 262 ILE B N 1
ATOM 4429 C CA . ILE B 1 262 ? 2.188 -27.703 -6.781 1 88.56 262 ILE B CA 1
ATOM 4430 C C . ILE B 1 262 ? 0.997 -28.344 -7.492 1 88.56 262 ILE B C 1
ATOM 4432 O O . ILE B 1 262 ? 0.63 -27.922 -8.594 1 88.56 262 ILE B O 1
ATOM 4436 N N . ASN B 1 263 ? 0.462 -29.359 -6.875 1 89.88 263 ASN B N 1
ATOM 4437 C CA . ASN B 1 263 ? -0.775 -29.953 -7.367 1 89.88 263 ASN B CA 1
ATOM 4438 C C . ASN B 1 263 ? -1.959 -29.609 -6.469 1 89.88 263 ASN B C 1
ATOM 4440 O O . ASN B 1 263 ? -2.285 -30.359 -5.547 1 89.88 263 ASN B O 1
ATOM 4444 N N . PHE B 1 264 ? -2.678 -28.594 -6.809 1 90.06 264 PHE B N 1
ATOM 4445 C CA . PHE B 1 264 ? -3.789 -28.125 -5.984 1 90.06 264 PHE B CA 1
ATOM 4446 C C . PHE B 1 264 ? -4.988 -29.062 -6.121 1 90.06 264 PHE B C 1
ATOM 4448 O O . PHE B 1 264 ? -5.918 -29 -5.312 1 90.06 264 PHE B O 1
ATOM 4455 N N . LYS B 1 265 ? -4.992 -29.844 -7.09 1 85 265 LYS B N 1
ATOM 4456 C CA . LYS B 1 265 ? -6.121 -30.75 -7.305 1 85 265 LYS B CA 1
ATOM 4457 C C . LYS B 1 265 ? -6.125 -31.875 -6.277 1 85 265 LYS B C 1
ATOM 4459 O O . LYS B 1 265 ? -7.148 -32.531 -6.066 1 85 265 LYS B O 1
ATOM 4464 N N . SER B 1 266 ? -4.891 -32.062 -5.734 1 82.06 266 SER B N 1
ATOM 4465 C CA . SER B 1 266 ? -4.824 -33.062 -4.688 1 82.06 266 SER B CA 1
ATOM 4466 C C . SER B 1 266 ? -5.531 -32.594 -3.42 1 82.06 266 SER B C 1
ATOM 4468 O O . SER B 1 266 ? -5.352 -31.453 -2.99 1 82.06 266 SER B O 1
ATOM 4470 N N . ASP B 1 267 ? -6.461 -33.25 -2.893 1 66.56 267 ASP B N 1
ATOM 4471 C CA . ASP B 1 267 ? -7.289 -32.906 -1.748 1 66.56 267 ASP B CA 1
ATOM 4472 C C . ASP B 1 267 ? -6.438 -32.688 -0.5 1 66.56 267 ASP B C 1
ATOM 4474 O O . ASP B 1 267 ? -6.812 -31.922 0.392 1 66.56 267 ASP B O 1
ATOM 4478 N N . THR B 1 268 ? -5.328 -33.062 -0.593 1 77.94 268 THR B N 1
ATOM 4479 C CA . THR B 1 268 ? -4.59 -33.125 0.664 1 77.94 268 THR B CA 1
ATOM 4480 C C . THR B 1 268 ? -3.775 -31.859 0.886 1 77.94 268 THR B C 1
ATOM 4482 O O . THR B 1 268 ? -3.496 -31.484 2.027 1 77.94 268 THR B O 1
ATOM 4485 N N . ILE B 1 269 ? -3.604 -31.141 -0.082 1 80.88 269 ILE B N 1
ATOM 4486 C CA . ILE B 1 269 ? -2.615 -30.078 0.087 1 80.88 269 ILE B CA 1
ATOM 4487 C C . ILE B 1 269 ? -3.25 -28.891 0.801 1 80.88 269 ILE B C 1
ATOM 4489 O O . ILE B 1 269 ? -2.709 -28.391 1.79 1 80.88 269 ILE B O 1
ATOM 4493 N N . ILE B 1 270 ? -4.41 -28.516 0.397 1 84.88 270 ILE B N 1
ATOM 4494 C CA . ILE B 1 270 ? -5.051 -27.344 0.972 1 84.88 270 ILE B CA 1
ATOM 4495 C C . ILE B 1 270 ? -5.48 -27.625 2.408 1 84.88 270 ILE B C 1
ATOM 4497 O O . ILE B 1 270 ? -5.324 -26.781 3.293 1 84.88 270 ILE B O 1
ATOM 4501 N N . ASP B 1 271 ? -5.93 -28.828 2.566 1 82.38 271 ASP B N 1
ATOM 4502 C CA . ASP B 1 271 ? -6.316 -29.234 3.916 1 82.38 271 ASP B CA 1
ATOM 4503 C C . ASP B 1 271 ? -5.121 -29.203 4.863 1 82.38 271 ASP B C 1
ATOM 4505 O O . ASP B 1 271 ? -5.23 -28.734 5.996 1 82.38 271 ASP B O 1
ATOM 4509 N N . TYR B 1 272 ? -4.129 -29.656 4.285 1 80.44 272 TYR B N 1
ATOM 4510 C CA . TYR B 1 272 ? -2.9 -29.656 5.066 1 80.44 272 TYR B CA 1
ATOM 4511 C C . TYR B 1 272 ? -2.461 -28.234 5.387 1 80.44 272 TYR B C 1
ATOM 4513 O O . TYR B 1 272 ? -2.133 -27.922 6.531 1 80.44 272 TYR B O 1
ATOM 4521 N N . LEU B 1 273 ? -2.52 -27.391 4.516 1 85.06 273 LEU B N 1
ATOM 4522 C CA . LEU B 1 273 ? -2.025 -26.016 4.641 1 85.06 273 LEU B CA 1
ATOM 4523 C C . LEU B 1 273 ? -2.916 -25.203 5.574 1 85.06 273 LEU B C 1
ATOM 4525 O O . LEU B 1 273 ? -2.42 -24.391 6.363 1 85.06 273 LEU B O 1
ATOM 4529 N N . LEU B 1 274 ? -4.195 -25.484 5.551 1 84.62 274 LEU B N 1
ATOM 4530 C CA . LEU B 1 274 ? -5.133 -24.688 6.328 1 84.62 274 LEU B CA 1
ATOM 4531 C C . LEU B 1 274 ? -5.207 -25.172 7.766 1 84.62 274 LEU B C 1
ATOM 4533 O O . LEU B 1 274 ? -5.508 -24.391 8.68 1 84.62 274 LEU B O 1
ATOM 4537 N N . ASN B 1 275 ? -4.984 -26.406 7.934 1 75.06 275 ASN B N 1
ATOM 4538 C CA . ASN B 1 275 ? -5.207 -26.984 9.258 1 75.06 275 ASN B CA 1
ATOM 4539 C C . ASN B 1 275 ? -3.906 -27.078 10.047 1 75.06 275 ASN B C 1
ATOM 4541 O O . ASN B 1 275 ? -3.908 -27.516 11.203 1 75.06 275 ASN B O 1
ATOM 4545 N N . ARG B 1 276 ? -2.916 -26.609 9.438 1 66.25 276 ARG B N 1
ATOM 4546 C CA . ARG B 1 276 ? -1.651 -26.672 10.164 1 66.25 276 ARG B CA 1
ATOM 4547 C C . ARG B 1 276 ? -1.645 -25.703 11.344 1 66.25 276 ARG B C 1
ATOM 4549 O O . ARG B 1 276 ? -2.178 -24.594 11.25 1 66.25 276 ARG B O 1
ATOM 4556 N N . LYS B 1 277 ? -1.448 -26.25 12.516 1 59.03 277 LYS B N 1
ATOM 4557 C CA . LYS B 1 277 ? -1.342 -25.422 13.711 1 59.03 277 LYS B CA 1
ATOM 4558 C C . LYS B 1 277 ? -0.128 -24.5 13.641 1 59.03 277 LYS B C 1
ATOM 4560 O O . LYS B 1 277 ? 0.962 -24.938 13.258 1 59.03 277 LYS B O 1
ATOM 4565 N N . ASN B 1 278 ? -0.285 -23.094 13.461 1 53.94 278 ASN B N 1
ATOM 4566 C CA . ASN B 1 278 ? 0.829 -22.156 13.5 1 53.94 278 ASN B CA 1
ATOM 4567 C C . ASN B 1 278 ? 1.582 -22.234 14.828 1 53.94 278 ASN B C 1
ATOM 4569 O O . ASN B 1 278 ? 0.99 -22.531 15.867 1 53.94 278 ASN B O 1
#

pLDDT: mean 78.96, std 22.63, range [23.44, 98.44]

Radius of gyration: 27.89 Å; Cα contacts (8 Å, |Δi|>4): 764; chains: 2; bounding box: 53×85×76 Å

Secondary structure (DSSP, 8-state):
--TTTTHHHH------SGGGTHHHHGGG----S------HHHHHHHTT--BPPSSS-EEEEEEESSHHHHHHHTTPPTT-HHHHHHHHHHHHHHHHH-TTEEEEEEETTEEEEEE--SSGGG-GGGGBHHHHHHHHHHHHHHHHHHHHHHHHHTTS--------EEEEEEE--GGGHHHHHHHHHHHHHHHHHHHHHHHTT--GGGS------S-HHHHHHHHHHHHHHHTT--GGGS-HHHHH-EEEEE-TTS-EEEE-S--TTSHHHHHHHHH---/--TTHHHHHH------SGGGTHHHHGGG----S------HHHHHHHTT--BPPSSS-EEEEEEESSHHHHHHHTTPPTT-HHHHHHHHHHHHHHHHH-TTEEEEEEETTEEEEEE--SSGGG-GGGGBHHHHHHHHHHHHHHHHHHHHHHHHHTTS--------EEEEEEE--GGGHHHHHHHHHHHHHHHHHHHHHHHTT--GGGS------S-HHHHHHHHHHHHHHHTT--GGGS-HHHHH-EEEEE-TTS-EEEE-S--TTSHHHHHHHHH---

Nearest PDB structures (foldseek):
  3wc0-assembly10_L  TM=7.901E-01  e=7.281E-15  Candida albicans SC5314
  3wc1-assembly1_B  TM=8.128E-01  e=8.437E-14  Candida albicans SC5314
  3wbz-assembly2_G  TM=8.112E-01  e=8.437E-14  Candida albicans SC5314
  3wbz-assembly2_H  TM=7.915E-01  e=7.082E-14  Candida albicans SC5314
  3wbz-assembly1_D  TM=7.714E-01  e=4.075E-13  Candida albicans SC5314

Solvent-accessible surface area (backbone atoms only — not comparable to full-atom values): 31070 Å² total; per-residue (Å²): 139,74,87,70,67,69,60,63,70,76,60,62,78,68,76,62,72,81,59,56,66,52,68,64,53,70,75,60,67,96,67,77,70,88,56,67,77,67,57,65,63,54,54,42,43,52,75,57,59,51,63,58,73,77,73,37,37,32,40,39,40,34,38,51,58,62,48,71,58,47,32,59,74,67,65,51,57,87,86,33,62,58,58,51,51,16,51,50,52,33,51,56,56,48,52,75,70,43,65,46,54,36,37,34,43,36,39,94,62,35,40,36,37,34,30,52,41,88,47,82,88,60,45,52,75,69,36,26,47,48,52,54,29,3,38,49,14,7,50,48,16,45,42,31,18,53,40,37,19,56,63,57,26,80,68,83,44,92,53,80,52,86,50,36,21,31,23,46,58,33,60,41,60,74,86,46,51,47,59,50,49,42,50,51,35,49,50,33,31,49,52,38,48,51,50,53,28,46,75,72,66,57,52,72,87,65,54,71,84,65,82,62,87,51,56,71,66,58,42,51,51,49,51,42,50,50,50,34,49,73,71,66,54,62,70,83,78,49,65,47,45,62,45,42,12,39,36,41,34,60,43,98,83,69,39,84,40,78,44,59,67,66,64,56,82,45,73,58,51,55,54,49,43,69,65,52,83,129,140,76,87,71,66,68,59,62,70,76,60,62,78,68,77,64,72,81,61,56,65,52,69,66,53,69,75,60,66,96,65,78,70,89,56,65,79,66,58,65,62,55,55,42,43,53,77,57,60,49,63,57,76,78,73,37,37,32,41,38,40,32,37,52,56,64,48,72,60,46,32,58,73,67,65,50,57,87,86,34,63,60,58,51,52,15,52,51,50,32,51,56,57,49,52,76,69,43,65,46,54,37,38,35,44,35,39,94,62,35,39,36,37,34,32,51,42,88,48,80,91,61,44,52,76,69,35,26,48,48,52,52,29,2,38,50,13,7,50,49,16,45,43,31,19,52,40,36,20,55,64,58,26,79,69,84,44,92,54,81,51,85,49,36,19,31,22,46,58,35,60,42,59,76,86,46,50,46,59,50,49,42,51,52,35,50,49,34,32,51,51,39,48,52,51,55,29,45,75,71,66,55,52,72,88,64,54,69,85,63,81,61,87,51,55,71,67,58,42,52,50,50,50,42,53,50,52,34,51,75,71,66,53,63,70,84,78,50,65,48,47,62,45,42,11,37,36,41,33,60,44,99,84,68,39,83,40,79,43,60,65,66,64,56,81,44,76,58,50,56,54,50,44,68,65,51,81,128

Organism: Dictyostelium discoideum (NCBI:txid44689)

InterPro domains:
  IPR007537 tRNAHis guanylyltransferase Thg1 [PTHR12729] (38-258)
  IPR024956 tRNAHis guanylyltransferase catalytic domain [PF04446] (39-173)
  IPR038469 tRNAHis guanylyltransferase Thg1 superfamily [G3DSA:3.30.70.3000] (38-278)

Foldseek 3Di:
DDPPVVVVVVPDPPPCPPCVVVVVPVVPPPPPDPCPVPVVVVVVVVVPFDAADAQFKKKKKKAWDPVVVLCVVLVADDVRVLLQVLLVQLLVVLQVVWDQWLKWWDADRMIITIGHDNDQVDHTVNRGFVVVQVVSQVSSQVSSQVSSQVSSCVPVDNDRRRITIGMGMHGDHLVCVLVVLVVVQVVLQLVLLVVVLVVVPDDCVVQPPPPPVDDPSVSSNVSSVVSCVVVVHDPVPRDQCSRGNKMWGADPVRDTDIDPPDDSVPPPPSVCSNPDDD/DDPPPVVVVVPDPPPCPPCVVVVVPVVPPPPPDPCPVPVVVVVVVVVPFDAADAQFKKKKKKAWDPVVVLCVVLVADDVRVLLVVLLVQLLVVLQVVWDQWLKWWDADRMIITIGHDNDQVDHTVNRGFVVVFVVSQVSSQVSSQVSSQVSSCVPVDNDRRRITIGMGMHGDHLVCVLVVLVVVQVVLQLVLLVRVLVVVPDDCVPQPPPPPVDDPSVSSNVSSVVSCVVVVHDPVPRDQCSRGNKMWGQDPVRDTDIDPPDDSVPPPPSVCSNPDDD